Protein AF-A0A6B8VW25-F1 (afdb_monomer_lite)

pLDDT: mean 78.89, std 13.52, range [29.97, 95.12]

Radius of gyration: 30.47 Å; chains: 1; bounding box: 88×47×91 Å

Foldseek 3Di:
DPLLLVLLCLLQPVDDPVQSLLLVVLLLLLLLQQLVDQLSQSSLLSSVLCVVQDSVNCVVCVVPCCSSPQLWDAQVLQVQQQKHQDPPQDFSWGADPLRDTGTTGGPVRIGRHDNVSHPVDDSRDHDQFDAADPQFDQVVVCVQQDDNSLSRLQSLCLLVLEEEEEDDDDPPVDQKDKDQLDPPDFRASARNRDPNNGRIYTYGYPPQDSLRPSLSSQLRLLLLLLLLLVCLVVLHQSVRSPSPGDDSLLSNSLSQSLCSSSVVDDPPDPDDSPRDSPDSSSSSSVSSSVSNCSSSVHDDLSGHDHGFRSDPPPPPLPQVVQLLVVLLVVLQPDPDPLQSLLLVLQLLLLLLLQLQDQSSQSSQQSVVVCNRRDSVQSVDPVCSVVSNVWAKDWQVVCVQLQKHFRSNFDWRWYQDPVRDITTMGTPSRIDGRDPVSNVVVVPDDDDRSAHAADFADPLFDQPVVCPVQADPLQSRLQSLLVVVLEHEDEPPDPDDPDPNDPRHHYDHQYDDPQFRSSLSVQLVLLLVQQVVVPVDDHDDSLLSLSLSSSLCSNNVPDGDRDVSPVVNSVDDPDDRDSSSSSSVSSSVSNCSSRNHDD

Secondary structure (DSSP, 8-state):
--HHHHHHHIIIIIS-GGGHHHHHHHHHHHHHH-TTS-HHHHHHHHHHHHHHHHHHHHHHTTT-GGGT----B-HHHHHHTTEE--TT---EEEE-TTS-EEEEB-GGG-EE--GGGTTSS-TTPPPPPPPPPTTS---GGGTTTS-HHHHHHHHGGGGGTEEEEE--S---SSSEEEEE--SSSPP---TT--TTT-SEEEEE-TTS-HHHHHHHHHHHHHHHHHHHHHHHHHT--GGG-------HHHHHHHHHHHHHHHT----S-SS-----TT--HHHHHHHHHHHHHHHTT---TTSPPTT-------------SSHHHHHHHHHHH---HHHHHHHHHHHHHHHHH-TTS-HHHHHHHHHHHHHHHHHHHHT-GGGGGGGGG--EEEHHHHHHTTEEE-TT---EEEE-TTS-EEEEEEGGGEEES-HHHHHHHHHSPPPPSSPP--PPPTTS---GGGTTTS-HHHHHHHHHGGGGTEEEE-TT--S--TT--TTSEEEE----TTS-HHHHHHHHHHHHHHHHTTSSSPPPHHHHHHHHHHHHHHHT---PPPHHHHHHHT--TT----HHHHHHHHHHHHHHHHT---

Sequence (598 aa):
MDPYDAINVQLTHFVPSGHRGLVRRWMLAFLVSNPRLPIFVAAQAGCQLLSRWGTDVLQENRDESWTTTPLPATRTEWESDGYRVPDHAQPLVLTHLDGSQVELFLLFDVELVNEERVGTVDHTAVREPAEPHELAPTLSEFSLHLGERERAALSYLWRLGATLNWATGGDSGTPGWIEEAHHGRPCRPCPEVRGEDACYRIVIHPDVERTGVMPLVLELVAQLLGNWVQGRREGTPRRSIPLEQISDAEVAVVSHLVALRLGFGSRHLVGDLDVPDGIDWGRVVETAQVMEDLLQGLPNPLLPLAGTTEGTPTEPRLLLQDPFREVGRELNSRENRREREIAERWILDFVAGNGRFPLPTALALGWQLYHRWGTGVVGDPSRQDWVGTIELRSAAEWKVRGWVPRPDAVELVVPSGHGREVHYLLRDDVLIADRLAALESKAEAEPHNSALFRPGPDDAPALREFAELVPWRELQMLRNLWRNRILPCLPTSQAAPDGAGPTHLRLEVPHREDQSVTLSVIGLLATKFLTHEMDASPVCGLEGALVADIVARRLGVDYTPSPLVEEALSRGASIQFRWDVVYQAAATVENILSGFPD

Structure (mmCIF, N/CA/C/O backbone):
data_AF-A0A6B8VW25-F1
#
_entry.id   AF-A0A6B8VW25-F1
#
loop_
_atom_site.group_PDB
_atom_site.id
_atom_site.type_symbol
_atom_site.label_atom_id
_atom_site.label_alt_id
_atom_site.label_comp_id
_atom_site.label_asym_id
_atom_site.label_entity_id
_atom_site.label_seq_id
_atom_site.pdbx_PDB_ins_code
_atom_site.Cartn_x
_atom_site.Cartn_y
_atom_site.Cartn_z
_atom_site.occupancy
_atom_site.B_iso_or_equiv
_atom_site.auth_seq_id
_atom_site.auth_comp_id
_atom_site.auth_asym_id
_atom_site.auth_atom_id
_atom_site.pdbx_PDB_model_num
ATOM 1 N N . MET A 1 1 ? -10.014 16.732 -0.262 1.00 49.78 1 MET A N 1
ATOM 2 C CA . MET A 1 1 ? -10.951 16.323 0.800 1.00 49.78 1 MET A CA 1
ATOM 3 C C . MET A 1 1 ? -10.675 14.861 1.043 1.00 49.78 1 MET A C 1
ATOM 5 O O . MET A 1 1 ? -10.676 14.119 0.062 1.00 49.78 1 MET A O 1
ATOM 9 N N . ASP A 1 2 ? -10.312 14.494 2.269 1.00 67.06 2 ASP A N 1
ATOM 10 C CA . ASP A 1 2 ? -10.057 13.097 2.606 1.00 67.06 2 ASP A CA 1
ATOM 11 C C . ASP A 1 2 ? -11.359 12.307 2.340 1.00 67.06 2 ASP A C 1
ATOM 13 O O . ASP A 1 2 ? -12.440 12.804 2.674 1.00 67.06 2 ASP A O 1
ATOM 17 N N . PRO A 1 3 ? -11.329 11.140 1.668 1.00 72.50 3 PRO A N 1
ATOM 18 C CA . PRO A 1 3 ? -12.540 10.351 1.453 1.00 72.50 3 PRO A CA 1
ATOM 19 C C . PRO A 1 3 ? -13.308 10.031 2.748 1.00 72.50 3 PRO A C 1
ATOM 21 O O . PRO A 1 3 ? -14.531 9.891 2.699 1.00 72.50 3 PRO A O 1
ATOM 24 N N . TYR A 1 4 ? -12.630 9.963 3.898 1.00 81.81 4 TYR A N 1
ATOM 25 C CA . TYR A 1 4 ? -13.274 9.791 5.200 1.00 81.81 4 TYR A CA 1
ATOM 26 C C . TYR A 1 4 ? -14.035 11.049 5.660 1.00 81.81 4 TYR A C 1
ATOM 28 O O . TYR A 1 4 ? -15.077 10.931 6.309 1.00 81.81 4 TYR A O 1
ATOM 36 N N . ASP A 1 5 ? -13.600 12.254 5.273 1.00 81.94 5 ASP A N 1
ATOM 37 C CA . ASP A 1 5 ? -14.296 13.507 5.613 1.00 81.94 5 ASP A CA 1
ATOM 38 C C . ASP A 1 5 ? -15.690 13.563 4.984 1.00 81.94 5 ASP A C 1
ATOM 40 O O . ASP A 1 5 ? -16.620 14.114 5.573 1.00 81.94 5 ASP A O 1
ATOM 44 N N . ALA A 1 6 ? -15.868 12.962 3.802 1.00 81.94 6 ALA A N 1
ATOM 45 C CA . ALA A 1 6 ? -17.168 12.904 3.139 1.00 81.94 6 ALA A CA 1
ATOM 46 C C . ALA A 1 6 ? -18.212 12.159 3.990 1.00 81.94 6 ALA A C 1
ATOM 48 O O . ALA A 1 6 ? -19.380 12.551 4.012 1.00 81.94 6 ALA A O 1
ATOM 49 N N . ILE A 1 7 ? -17.791 11.135 4.742 1.00 84.19 7 ILE A N 1
ATOM 50 C CA . ILE A 1 7 ? -18.653 10.399 5.677 1.00 84.19 7 ILE A CA 1
ATOM 51 C C . ILE A 1 7 ? -19.056 11.309 6.840 1.00 84.19 7 ILE A C 1
ATOM 53 O O . ILE A 1 7 ? -20.235 11.383 7.189 1.00 84.19 7 ILE A O 1
ATOM 57 N N . ASN A 1 8 ? -18.101 12.060 7.397 1.00 85.06 8 ASN A N 1
ATOM 58 C CA . ASN A 1 8 ? -18.394 13.023 8.456 1.00 85.06 8 ASN A CA 1
ATOM 59 C C . ASN A 1 8 ? -19.371 14.111 7.983 1.00 85.06 8 ASN A C 1
ATOM 61 O O . ASN A 1 8 ? -20.338 14.435 8.672 1.00 85.06 8 ASN A O 1
ATOM 65 N N . VAL A 1 9 ? -19.169 14.647 6.776 1.00 82.44 9 VAL A N 1
ATOM 66 C CA . VAL A 1 9 ? -20.078 15.634 6.182 1.00 82.44 9 VAL A CA 1
ATOM 67 C C . VAL A 1 9 ? -21.477 15.042 5.996 1.00 82.44 9 VAL A C 1
ATOM 69 O O . VAL A 1 9 ? -22.453 15.692 6.370 1.00 82.44 9 VAL A O 1
ATOM 72 N N . GLN A 1 10 ? -21.594 13.804 5.510 1.00 81.50 10 GLN A N 1
ATOM 73 C CA . GLN A 1 10 ? -22.883 13.125 5.361 1.00 81.50 10 GLN A CA 1
ATOM 74 C C . GLN A 1 10 ? -23.632 13.006 6.689 1.00 81.50 10 GLN A C 1
ATOM 76 O O . GLN A 1 10 ? -24.774 13.456 6.796 1.00 81.50 10 GLN A O 1
ATOM 81 N N . LEU A 1 11 ? -22.980 12.460 7.714 1.00 81.56 11 LEU A N 1
ATOM 82 C CA . LEU A 1 11 ? -23.611 12.176 9.004 1.00 81.56 11 LEU A CA 1
ATOM 83 C C . LEU A 1 11 ? -23.880 13.433 9.841 1.00 81.56 11 LEU A C 1
ATOM 85 O O . LEU A 1 11 ? -24.813 13.451 10.646 1.00 81.56 11 LEU A O 1
ATOM 89 N N . THR A 1 12 ? -23.086 14.488 9.653 1.00 79.38 12 THR A N 1
ATOM 90 C CA . THR A 1 12 ? -23.164 15.700 10.476 1.00 79.38 12 THR A CA 1
ATOM 91 C C . THR A 1 12 ? -23.912 16.840 9.787 1.00 79.38 12 THR A C 1
ATOM 93 O O . THR A 1 12 ? -24.625 17.578 10.460 1.00 79.38 12 THR A O 1
ATOM 96 N N . HIS A 1 13 ? -23.814 17.001 8.465 1.00 73.81 13 HIS A N 1
ATOM 97 C CA . HIS A 1 13 ? -24.382 18.161 7.763 1.00 73.81 13 HIS A CA 1
ATOM 98 C C . HIS A 1 13 ? -25.642 17.832 6.964 1.00 73.81 13 HIS A C 1
ATOM 100 O O . HIS A 1 13 ? -26.581 18.627 6.980 1.00 73.81 13 HIS A O 1
ATOM 106 N N . PHE A 1 14 ? -25.689 16.676 6.298 1.00 75.06 14 PHE A N 1
ATOM 107 C CA . PHE A 1 14 ? -26.827 16.312 5.447 1.00 75.06 14 PHE A CA 1
ATOM 108 C C . PHE A 1 14 ? -27.978 15.643 6.212 1.00 75.06 14 PHE A C 1
ATOM 110 O O . PHE A 1 14 ? -29.118 15.678 5.753 1.00 75.06 14 PHE A O 1
ATOM 117 N N . VAL A 1 15 ? -27.719 15.106 7.409 1.00 78.12 15 VAL A N 1
ATOM 118 C CA . VAL A 1 15 ? -28.761 14.559 8.290 1.00 78.12 15 VAL A CA 1
ATOM 119 C C . VAL A 1 15 ? -29.366 15.666 9.172 1.00 78.12 15 VAL A C 1
ATOM 121 O O . VAL A 1 15 ? -28.621 16.346 9.897 1.00 78.12 15 VAL A O 1
ATOM 124 N N . PRO A 1 16 ? -30.708 15.834 9.185 1.00 79.50 16 PRO A N 1
ATOM 125 C CA . PRO A 1 16 ? -31.377 16.787 10.068 1.00 79.50 16 PRO A CA 1
ATOM 126 C C . PRO A 1 16 ? -31.030 16.529 11.537 1.00 79.50 16 PRO A C 1
ATOM 128 O O . PRO A 1 16 ? -31.022 15.379 11.975 1.00 79.50 16 PRO A O 1
ATOM 131 N N . SER A 1 17 ? -30.795 17.586 12.318 1.00 79.38 17 SER A N 1
ATOM 132 C CA . SER A 1 17 ? -30.314 17.485 13.709 1.00 79.38 17 SER A CA 1
ATOM 133 C C . SER A 1 17 ? -31.135 16.529 14.583 1.00 79.38 17 SER A C 1
ATOM 135 O O . SER A 1 17 ? -30.551 15.720 15.295 1.00 79.38 17 SER A O 1
ATOM 137 N N . GLY A 1 18 ? -32.468 16.543 14.460 1.00 80.31 18 GLY A N 1
ATOM 138 C CA . GLY A 1 18 ? -33.367 15.652 15.207 1.00 80.31 18 GLY A CA 1
ATOM 139 C C . GLY A 1 18 ? -33.237 14.155 14.884 1.00 80.31 18 GLY A C 1
ATOM 140 O O . GLY A 1 18 ? -33.685 13.333 15.675 1.00 80.31 18 GLY A O 1
ATOM 141 N N . HIS A 1 19 ? -32.601 13.789 13.766 1.00 83.38 19 HIS A N 1
ATOM 142 C CA . HIS A 1 19 ? -32.439 12.399 13.317 1.00 83.38 19 HIS A CA 1
ATOM 143 C C . HIS A 1 19 ? -30.988 11.898 13.397 1.00 83.38 19 HIS A C 1
ATOM 145 O O . HIS A 1 19 ? -30.740 10.714 13.172 1.00 83.38 19 HIS A O 1
ATOM 151 N N . ARG A 1 20 ? -30.013 12.750 13.750 1.00 84.50 20 ARG A N 1
ATOM 152 C CA . ARG A 1 20 ? -28.586 12.369 13.779 1.00 84.50 20 ARG A CA 1
ATOM 153 C C . ARG A 1 20 ? -28.303 11.211 14.728 1.00 84.50 20 ARG A C 1
ATOM 155 O O . ARG A 1 20 ? -27.598 10.285 14.347 1.00 84.50 20 ARG A O 1
ATOM 162 N N . GLY A 1 21 ? -28.883 11.223 15.929 1.00 82.81 21 GLY A N 1
ATOM 163 C CA . GLY A 1 21 ? -28.713 10.132 16.897 1.00 82.81 21 GLY A CA 1
ATOM 164 C C . GLY A 1 21 ? -29.268 8.790 16.404 1.00 82.81 21 GLY A C 1
ATOM 165 O O . GLY A 1 21 ? -28.681 7.743 16.666 1.00 82.81 21 GLY A O 1
ATOM 166 N N . LEU A 1 22 ? -30.371 8.804 15.646 1.00 85.69 22 LEU A N 1
ATOM 167 C CA . LEU A 1 22 ? -30.911 7.602 15.002 1.00 85.69 22 LEU A CA 1
ATOM 168 C C . LEU A 1 22 ? -29.954 7.094 13.917 1.00 85.69 22 LEU A C 1
ATOM 170 O O . LEU A 1 22 ? -29.540 5.940 13.958 1.00 85.69 22 LEU A O 1
ATOM 174 N N . VAL A 1 23 ? -29.562 7.967 12.986 1.00 87.69 23 VAL A N 1
ATOM 175 C CA . VAL A 1 23 ? -28.711 7.600 11.845 1.00 87.69 23 VAL A CA 1
ATOM 176 C C . VAL A 1 23 ? -27.333 7.117 12.292 1.00 87.69 23 VAL A C 1
ATOM 178 O O . VAL A 1 23 ? -26.814 6.161 11.733 1.00 87.69 23 VAL A O 1
ATOM 181 N N . ARG A 1 24 ? -26.737 7.741 13.310 1.00 86.69 24 ARG A N 1
ATOM 182 C CA . ARG A 1 24 ? -25.433 7.340 13.856 1.00 86.69 24 ARG A CA 1
ATOM 183 C C . ARG A 1 24 ? -25.474 5.951 14.490 1.00 86.69 24 ARG A C 1
ATOM 185 O O . ARG A 1 24 ? -24.592 5.141 14.225 1.00 86.69 24 ARG A O 1
ATOM 192 N N . ARG A 1 25 ? -26.520 5.648 15.269 1.00 85.06 25 ARG A N 1
ATOM 193 C CA . ARG A 1 25 ? -26.736 4.300 15.824 1.00 85.06 25 ARG A CA 1
ATOM 194 C C . ARG A 1 25 ? -26.971 3.271 14.725 1.00 85.06 25 ARG A C 1
ATOM 196 O O . ARG A 1 25 ? -26.358 2.209 14.752 1.00 85.06 25 ARG A O 1
ATOM 203 N N . TRP A 1 26 ? -27.794 3.613 13.734 1.00 88.69 26 TRP A N 1
ATOM 204 C CA . TRP A 1 26 ? -28.005 2.763 12.566 1.00 88.69 26 TRP A CA 1
ATOM 205 C C . TRP A 1 26 ? -26.701 2.518 11.798 1.00 88.69 26 TRP A C 1
ATOM 207 O O . TRP A 1 26 ? -26.413 1.375 11.471 1.00 88.69 26 TRP A O 1
ATOM 217 N N . MET A 1 27 ? -25.873 3.544 11.577 1.00 90.00 27 MET A N 1
ATOM 218 C CA . MET A 1 27 ? -24.582 3.407 10.898 1.00 90.00 27 MET A CA 1
ATOM 219 C C . MET A 1 27 ? -23.654 2.454 11.658 1.00 90.00 27 MET A C 1
ATOM 221 O O . MET A 1 27 ? -23.063 1.575 11.045 1.00 90.00 27 MET A O 1
ATOM 225 N N . LEU A 1 28 ? -23.557 2.562 12.987 1.00 88.44 28 LEU A N 1
ATOM 226 C CA . LEU A 1 28 ? -22.774 1.609 13.784 1.00 88.44 28 LEU A CA 1
ATOM 227 C C . LEU A 1 28 ? -23.302 0.180 13.644 1.00 88.44 28 LEU A C 1
ATOM 229 O O . LEU A 1 28 ? -22.524 -0.731 13.369 1.00 88.44 28 LEU A O 1
ATOM 233 N N . ALA A 1 29 ? -24.616 -0.014 13.771 1.00 88.12 29 ALA A N 1
ATOM 234 C CA . ALA A 1 29 ? -25.237 -1.325 13.609 1.00 88.12 29 ALA A CA 1
ATOM 235 C C . ALA A 1 29 ? -25.027 -1.890 12.192 1.00 88.12 29 ALA A C 1
ATOM 237 O O . ALA A 1 29 ? -24.734 -3.075 12.034 1.00 88.12 29 ALA A O 1
ATOM 238 N N . PHE A 1 30 ? -25.116 -1.040 11.168 1.00 90.81 30 PHE A N 1
ATOM 239 C CA . PHE A 1 30 ? -24.844 -1.381 9.777 1.00 90.81 30 PHE A CA 1
ATOM 240 C C . PHE A 1 30 ? -23.387 -1.814 9.591 1.00 90.81 30 PHE A C 1
ATOM 242 O O . PHE A 1 30 ? -23.132 -2.880 9.038 1.00 90.81 30 PHE A O 1
ATOM 249 N N . LEU A 1 31 ? -22.421 -1.041 10.094 1.00 92.19 31 LEU A N 1
ATOM 250 C CA . LEU A 1 31 ? -21.005 -1.399 10.007 1.00 92.19 31 LEU A CA 1
ATOM 251 C C . LEU A 1 31 ? -20.726 -2.727 10.715 1.00 92.19 31 LEU A C 1
ATOM 253 O O . LEU A 1 31 ? -20.046 -3.575 10.152 1.00 92.19 31 LEU A O 1
ATOM 257 N N . VAL A 1 32 ? -21.279 -2.956 11.906 1.00 89.25 32 VAL A N 1
ATOM 258 C CA . VAL A 1 32 ? -21.124 -4.236 12.619 1.00 89.25 32 VAL A CA 1
ATOM 259 C C . VAL A 1 32 ? -21.706 -5.404 11.823 1.00 89.25 32 VAL A C 1
ATOM 261 O O . VAL A 1 32 ? -21.093 -6.465 11.754 1.00 89.25 32 VAL A O 1
ATOM 264 N N . SER A 1 33 ? -22.860 -5.202 11.191 1.00 88.31 33 SER A N 1
ATOM 265 C CA . SER A 1 33 ? -23.593 -6.260 10.488 1.00 88.31 33 SER A CA 1
ATOM 266 C C . SER A 1 33 ? -23.023 -6.605 9.107 1.00 88.31 33 SER A C 1
ATOM 268 O O . SER A 1 33 ? -23.443 -7.588 8.504 1.00 88.31 33 SER A O 1
ATOM 270 N N . ASN A 1 34 ? -22.056 -5.829 8.601 1.00 89.06 34 ASN A N 1
ATOM 271 C CA . ASN A 1 34 ? -21.430 -6.048 7.293 1.00 89.06 34 ASN A CA 1
ATOM 272 C C . ASN A 1 34 ? -19.897 -6.234 7.409 1.00 89.06 34 ASN A C 1
ATOM 274 O O . ASN A 1 34 ? -19.138 -5.462 6.811 1.00 89.06 34 ASN A O 1
ATOM 278 N N . PRO A 1 35 ? -19.404 -7.246 8.158 1.00 86.88 35 PRO A N 1
ATOM 279 C CA . PRO A 1 35 ? -17.970 -7.486 8.377 1.00 86.88 35 PRO A CA 1
ATOM 280 C C . PRO A 1 35 ? -17.224 -7.987 7.132 1.00 86.88 35 PRO A C 1
ATOM 282 O O . PRO A 1 35 ? -16.007 -7.860 7.045 1.00 86.88 35 PRO A O 1
ATOM 285 N N . ARG A 1 36 ? -17.945 -8.519 6.137 1.00 84.56 36 ARG A N 1
ATOM 286 C CA . ARG A 1 36 ? -17.377 -8.962 4.852 1.00 84.56 36 ARG A CA 1
ATOM 287 C C . ARG A 1 36 ? -16.713 -7.822 4.072 1.00 84.56 36 ARG A C 1
ATOM 289 O O . ARG A 1 36 ? -15.755 -8.054 3.331 1.00 84.56 36 ARG A O 1
ATOM 296 N N . LEU A 1 37 ? -17.248 -6.609 4.205 1.00 87.56 37 LEU A N 1
ATOM 297 C CA . LEU A 1 37 ? -16.720 -5.411 3.566 1.00 87.56 37 LEU A CA 1
ATOM 298 C C . LEU A 1 37 ? -15.746 -4.704 4.516 1.00 87.56 37 LEU A C 1
ATOM 300 O O . LEU A 1 37 ? -16.057 -4.599 5.705 1.00 87.56 37 LEU A O 1
ATOM 304 N N . PRO A 1 38 ? -14.626 -4.149 4.013 1.00 87.69 38 PRO A N 1
ATOM 305 C CA . PRO A 1 38 ? -13.809 -3.220 4.789 1.00 87.69 38 PRO A CA 1
ATOM 306 C C . PRO A 1 38 ? -14.672 -2.088 5.362 1.00 87.69 38 PRO A C 1
ATOM 308 O O . PRO A 1 38 ? -15.563 -1.591 4.667 1.00 87.69 38 PRO A O 1
ATOM 311 N N . ILE A 1 39 ? -14.407 -1.667 6.600 1.00 91.44 39 ILE A N 1
ATOM 312 C CA . ILE A 1 39 ? -15.140 -0.602 7.310 1.00 91.44 39 ILE A CA 1
ATOM 313 C C . ILE A 1 39 ? -15.391 0.632 6.436 1.00 91.44 39 ILE A C 1
ATOM 315 O O . ILE A 1 39 ? -16.514 1.130 6.390 1.00 91.44 39 ILE A O 1
ATOM 319 N N . PHE A 1 40 ? -14.387 1.103 5.697 1.00 90.25 40 PHE A N 1
ATOM 320 C CA . PHE A 1 40 ? -14.536 2.259 4.812 1.00 90.25 40 PHE A CA 1
ATOM 321 C C . PHE A 1 40 ? -15.558 2.019 3.687 1.00 90.25 40 PHE A C 1
ATOM 323 O O . PHE A 1 40 ? -16.414 2.863 3.421 1.00 90.25 40 PHE A O 1
ATOM 330 N N . VAL A 1 41 ? -15.501 0.845 3.054 1.00 89.19 41 VAL A N 1
ATOM 331 C CA . VAL A 1 41 ? -16.408 0.437 1.969 1.00 89.19 41 VAL A CA 1
ATOM 332 C C . VAL A 1 41 ? -17.831 0.256 2.507 1.00 89.19 41 VAL A C 1
ATOM 334 O O . VAL A 1 41 ? -18.790 0.732 1.900 1.00 89.19 41 VAL A O 1
ATOM 337 N N . ALA A 1 42 ? -17.974 -0.355 3.686 1.00 92.00 42 ALA A N 1
ATOM 338 C CA . ALA A 1 42 ? -19.254 -0.475 4.375 1.00 92.00 42 ALA A CA 1
ATOM 339 C C . ALA A 1 42 ? -19.834 0.907 4.734 1.00 92.00 42 ALA A C 1
ATOM 341 O O . ALA A 1 42 ? -21.014 1.155 4.503 1.00 92.00 42 ALA A O 1
ATOM 342 N N . ALA A 1 43 ? -19.019 1.848 5.217 1.00 93.12 43 ALA A N 1
ATOM 343 C CA . ALA A 1 43 ? -19.478 3.198 5.540 1.00 93.12 43 ALA A CA 1
ATOM 344 C C . ALA A 1 43 ? -19.966 3.958 4.296 1.00 93.12 43 ALA A C 1
ATOM 346 O O . ALA A 1 43 ? -20.996 4.633 4.347 1.00 93.12 43 ALA A O 1
ATOM 347 N N . GLN A 1 44 ? -19.277 3.815 3.156 1.00 91.94 44 GLN A N 1
ATOM 348 C CA . GLN A 1 44 ? -19.742 4.371 1.881 1.00 91.94 44 GLN A CA 1
ATOM 349 C C . GLN A 1 44 ? -21.093 3.787 1.459 1.00 91.94 44 GLN A C 1
ATOM 351 O O . GLN A 1 44 ? -21.993 4.546 1.088 1.00 91.94 44 GLN A O 1
ATOM 356 N N . ALA A 1 45 ? -21.245 2.462 1.542 1.00 91.50 45 ALA A N 1
ATOM 357 C CA . ALA A 1 45 ? -22.504 1.787 1.244 1.00 91.50 45 ALA A CA 1
ATOM 358 C C . ALA A 1 45 ? -23.629 2.296 2.157 1.00 91.50 45 ALA A C 1
ATOM 360 O O . ALA A 1 45 ? -24.680 2.695 1.663 1.00 91.50 45 ALA A O 1
ATOM 361 N N . GLY A 1 46 ? -23.379 2.388 3.466 1.00 91.50 46 GLY A N 1
ATOM 362 C CA . GLY A 1 46 ? -24.326 2.936 4.436 1.00 91.50 46 GLY A CA 1
ATOM 363 C C . GLY A 1 46 ? -24.744 4.375 4.109 1.00 91.50 46 GLY A C 1
ATOM 364 O O . GLY A 1 46 ? -25.929 4.698 4.128 1.00 91.50 46 GLY A O 1
ATOM 365 N N . CYS A 1 47 ? -23.801 5.244 3.733 1.00 90.38 47 CYS A N 1
ATOM 366 C CA . CYS A 1 47 ? -24.104 6.623 3.336 1.00 90.38 47 CYS A CA 1
ATOM 367 C C . CYS A 1 47 ? -24.987 6.696 2.079 1.00 90.38 47 CYS A C 1
ATOM 369 O O . CYS A 1 47 ? -25.915 7.504 2.033 1.00 90.38 47 CYS A O 1
ATOM 371 N N . GLN A 1 48 ? -24.728 5.854 1.073 1.00 89.62 48 GLN A N 1
ATOM 372 C CA . GLN A 1 48 ? -25.546 5.794 -0.144 1.00 89.62 48 GLN A CA 1
ATOM 373 C C . GLN A 1 48 ? -26.940 5.225 0.130 1.00 89.62 48 GLN A C 1
ATOM 375 O O . GLN A 1 48 ? -27.924 5.755 -0.383 1.00 89.62 48 GLN A O 1
ATOM 380 N N . LEU A 1 49 ? -27.046 4.201 0.979 1.00 88.88 49 LEU A N 1
ATOM 381 C CA . LEU A 1 49 ? -28.327 3.633 1.401 1.00 88.88 49 LEU A CA 1
ATOM 382 C C . LEU A 1 49 ? -29.161 4.634 2.189 1.00 88.88 49 LEU A C 1
ATOM 384 O O . LEU A 1 49 ? -30.347 4.782 1.917 1.00 88.88 49 LEU A O 1
ATOM 388 N N . LEU A 1 50 ? -28.537 5.391 3.090 1.00 86.44 50 LEU A N 1
ATOM 389 C CA . LEU A 1 50 ? -29.196 6.485 3.794 1.00 86.44 50 LEU A CA 1
ATOM 390 C C . LEU A 1 50 ? -29.754 7.528 2.814 1.00 86.44 50 LEU A C 1
ATOM 392 O O . LEU A 1 50 ? -30.878 7.992 2.986 1.00 86.44 50 LEU A O 1
ATOM 396 N N . SER A 1 51 ? -28.994 7.881 1.773 1.00 85.00 51 SER A N 1
ATOM 397 C CA . SER A 1 51 ? -29.469 8.780 0.714 1.00 85.00 51 SER A CA 1
ATOM 398 C C . SER A 1 51 ? -30.581 8.173 -0.144 1.00 85.00 51 SER A C 1
ATOM 400 O O . SER A 1 51 ? -31.448 8.913 -0.603 1.00 85.00 51 SER A O 1
ATOM 402 N N . ARG A 1 52 ? -30.562 6.854 -0.366 1.00 85.38 52 ARG A N 1
ATOM 403 C CA . ARG A 1 52 ? -31.556 6.128 -1.169 1.00 85.38 52 ARG A CA 1
ATOM 404 C C . ARG A 1 52 ? -32.878 5.933 -0.426 1.00 85.38 52 ARG A C 1
ATOM 406 O O . ARG A 1 52 ? -33.931 6.075 -1.037 1.00 85.38 52 ARG A O 1
ATOM 413 N N . TRP A 1 53 ? -32.827 5.578 0.855 1.00 85.44 53 TRP A N 1
ATOM 414 C CA . TRP A 1 53 ? -34.003 5.244 1.663 1.00 85.44 53 TRP A CA 1
ATOM 415 C C . TRP A 1 53 ? -34.575 6.438 2.420 1.00 85.44 53 TRP A C 1
ATOM 417 O O . TRP A 1 53 ? -35.780 6.490 2.619 1.00 85.44 53 TRP A O 1
ATOM 427 N N . GLY A 1 54 ? -33.739 7.399 2.819 1.00 84.81 54 GLY A N 1
ATOM 428 C CA . GLY A 1 54 ? -34.164 8.505 3.672 1.00 84.81 54 GLY A CA 1
ATOM 429 C C . GLY A 1 54 ? -34.232 8.137 5.159 1.00 84.81 54 GLY A C 1
ATOM 430 O O . GLY A 1 54 ? -34.165 6.975 5.566 1.00 84.81 54 GLY A O 1
ATOM 431 N N . THR A 1 55 ? -34.310 9.164 6.009 1.00 85.62 55 THR A N 1
ATOM 432 C CA . THR A 1 55 ? -34.337 9.005 7.476 1.00 85.62 55 THR A CA 1
ATOM 433 C C . THR A 1 55 ? -35.686 8.521 8.007 1.00 85.62 55 THR A C 1
ATOM 435 O O . THR A 1 55 ? -35.741 7.934 9.082 1.00 85.62 55 THR A O 1
ATOM 438 N N . ASP A 1 56 ? -36.757 8.779 7.266 1.00 85.75 56 ASP A N 1
ATOM 439 C CA . ASP A 1 56 ? -38.129 8.334 7.512 1.00 85.75 56 ASP A CA 1
ATOM 440 C C . ASP A 1 56 ? -38.247 6.809 7.440 1.00 85.75 56 ASP A C 1
ATOM 442 O O . ASP A 1 56 ? -38.701 6.188 8.401 1.00 85.75 56 ASP A O 1
ATOM 446 N N . VAL A 1 57 ? -37.720 6.191 6.378 1.00 85.25 57 VAL A N 1
ATOM 447 C CA . VAL A 1 57 ? -37.710 4.726 6.238 1.00 85.25 57 VAL A CA 1
ATOM 448 C C . VAL A 1 57 ? -36.930 4.068 7.377 1.00 85.25 57 VAL A C 1
ATOM 450 O O . VAL A 1 57 ? -37.402 3.085 7.949 1.00 85.25 57 VAL A O 1
ATOM 453 N N . LEU A 1 58 ? -35.774 4.626 7.758 1.00 84.00 58 LEU A N 1
ATOM 454 C CA . LEU A 1 58 ? -34.991 4.123 8.895 1.00 84.00 58 LEU A CA 1
ATOM 455 C C . LEU A 1 58 ? -35.733 4.251 10.229 1.00 84.00 58 LEU A C 1
ATOM 457 O O . LEU A 1 58 ? -35.572 3.406 11.104 1.00 84.00 58 LEU A O 1
ATOM 461 N N . GLN A 1 59 ? -36.531 5.303 10.408 1.00 86.44 59 GLN A N 1
ATOM 462 C CA . GLN A 1 59 ? -37.302 5.504 11.630 1.00 86.44 59 GLN A CA 1
ATOM 463 C C . GLN A 1 59 ? -38.471 4.520 11.735 1.00 86.44 59 GLN A C 1
ATOM 465 O O . GLN A 1 59 ? -38.702 3.968 12.811 1.00 86.44 59 GLN A O 1
ATOM 470 N N . GLU A 1 60 ? -39.192 4.302 10.635 1.00 88.12 60 GLU A N 1
ATOM 471 C CA . GLU A 1 60 ? -40.335 3.386 10.576 1.00 88.12 60 GLU A CA 1
ATOM 472 C C . GLU A 1 60 ? -39.913 1.916 10.689 1.00 88.12 60 GLU A C 1
ATOM 474 O O . GLU A 1 60 ? -40.634 1.118 11.283 1.00 88.12 60 GLU A O 1
ATOM 479 N N . ASN A 1 61 ? -38.725 1.572 10.181 1.00 83.94 61 ASN A N 1
ATOM 480 C CA . ASN A 1 61 ? -38.224 0.196 10.092 1.00 83.94 61 ASN A CA 1
ATOM 481 C C . ASN A 1 61 ? -37.011 -0.057 11.001 1.00 83.94 61 ASN A C 1
ATOM 483 O O . ASN A 1 61 ? -36.200 -0.940 10.735 1.00 83.94 61 ASN A O 1
ATOM 487 N N . ARG A 1 62 ? -36.861 0.716 12.081 1.00 77.50 62 ARG A N 1
ATOM 488 C CA . ARG A 1 62 ? -35.685 0.663 12.971 1.00 77.50 62 ARG A CA 1
ATOM 489 C C . ARG A 1 62 ? -35.405 -0.720 13.578 1.00 77.50 62 ARG A C 1
ATOM 491 O O . ARG A 1 62 ? -34.267 -1.008 13.930 1.00 77.50 62 ARG A O 1
ATOM 498 N N . ASP A 1 63 ? -36.453 -1.524 13.745 1.00 77.69 63 ASP A N 1
ATOM 499 C CA . ASP A 1 63 ? -36.409 -2.837 14.392 1.00 77.69 63 ASP A CA 1
ATOM 500 C C . ASP A 1 63 ? -36.238 -3.972 13.356 1.00 77.69 63 ASP A C 1
ATOM 502 O O . ASP A 1 63 ? -36.096 -5.139 13.716 1.00 77.69 63 ASP A O 1
ATOM 506 N N . GLU A 1 64 ? -36.225 -3.634 12.064 1.00 84.19 64 GLU A N 1
ATOM 507 C CA . GLU A 1 64 ? -36.134 -4.588 10.966 1.00 84.19 64 GLU A CA 1
ATOM 508 C C . GLU A 1 64 ? -34.676 -4.833 10.556 1.00 84.19 64 GLU A C 1
ATOM 510 O O . GLU A 1 64 ? -33.957 -3.920 10.134 1.00 84.19 64 GLU A O 1
ATOM 515 N N . SER A 1 65 ? -34.238 -6.095 10.608 1.00 83.38 65 SER A N 1
ATOM 516 C CA . SER A 1 65 ? -32.842 -6.475 10.344 1.00 83.38 65 SER A CA 1
ATOM 517 C C . SER A 1 65 ? -32.390 -6.187 8.913 1.00 83.38 65 SER A C 1
ATOM 519 O O . SER A 1 65 ? -31.201 -5.978 8.672 1.00 83.38 65 SER A O 1
ATOM 521 N N . TRP A 1 66 ? -33.314 -6.141 7.951 1.00 82.75 66 TRP A N 1
ATOM 522 C CA . TRP A 1 66 ? -32.989 -5.876 6.549 1.00 82.75 66 TRP A CA 1
ATOM 523 C C . TRP A 1 66 ? -32.378 -4.485 6.329 1.00 82.75 66 TRP A C 1
ATOM 525 O O . TRP A 1 66 ? -31.617 -4.289 5.381 1.00 82.75 66 TRP A O 1
ATOM 535 N N . THR A 1 67 ? -32.648 -3.535 7.231 1.00 83.44 67 THR A N 1
ATOM 536 C CA . THR A 1 67 ? -32.078 -2.182 7.171 1.00 83.44 67 THR A CA 1
ATOM 537 C C . THR A 1 67 ? -30.585 -2.157 7.503 1.00 83.44 67 THR A C 1
ATOM 539 O O . THR A 1 67 ? -29.867 -1.277 7.028 1.00 83.44 67 THR A O 1
ATOM 542 N N . THR A 1 68 ? -30.090 -3.109 8.299 1.00 86.38 68 THR A N 1
ATOM 543 C CA . THR A 1 68 ? -28.668 -3.240 8.659 1.00 86.38 68 THR A CA 1
ATOM 544 C C . THR A 1 68 ? -27.971 -4.376 7.914 1.00 86.38 68 THR A C 1
ATOM 546 O O . THR A 1 68 ? -26.748 -4.368 7.817 1.00 86.38 68 THR A O 1
ATOM 549 N N . THR A 1 69 ? -28.723 -5.312 7.324 1.00 87.44 69 THR A N 1
ATOM 550 C CA . THR A 1 69 ? -28.207 -6.464 6.560 1.00 87.44 69 THR A CA 1
ATOM 551 C C . THR A 1 69 ? -28.803 -6.560 5.147 1.00 87.44 69 THR A C 1
ATOM 553 O O . THR A 1 69 ? -29.440 -7.554 4.805 1.00 87.44 69 THR A O 1
ATOM 556 N N . PRO A 1 70 ? -28.596 -5.565 4.263 1.00 86.75 70 PRO A N 1
ATOM 557 C CA . PRO A 1 70 ? -29.168 -5.599 2.914 1.00 86.75 70 PRO A CA 1
ATOM 558 C C . PRO A 1 70 ? -28.386 -6.484 1.921 1.00 86.75 70 PRO A C 1
ATOM 560 O O . PRO A 1 70 ? -28.734 -6.535 0.741 1.00 86.75 70 PRO A O 1
ATOM 563 N N . LEU A 1 71 ? -27.336 -7.166 2.402 1.00 86.50 71 LEU A N 1
ATOM 564 C CA . LEU A 1 71 ? -26.472 -8.098 1.667 1.00 86.50 71 LEU A CA 1
ATOM 565 C C . LEU A 1 71 ? -25.895 -7.516 0.362 1.00 86.50 71 LEU A C 1
ATOM 567 O O . LEU A 1 71 ? -26.152 -8.048 -0.711 1.00 86.50 71 LEU A O 1
ATOM 571 N N . PRO A 1 72 ? -25.109 -6.427 0.410 1.00 87.81 72 PRO A N 1
ATOM 572 C CA . PRO A 1 72 ? -24.497 -5.872 -0.794 1.00 87.81 72 PRO A CA 1
ATOM 573 C C . PRO A 1 72 ? -23.478 -6.858 -1.397 1.00 87.81 72 PRO A C 1
ATOM 575 O O . PRO A 1 72 ? -22.528 -7.263 -0.725 1.00 87.81 72 PRO A O 1
ATOM 578 N N . ALA A 1 73 ? -23.654 -7.222 -2.668 1.00 90.44 73 ALA A N 1
ATOM 579 C CA . ALA A 1 73 ? -22.743 -8.111 -3.393 1.00 90.44 73 ALA A CA 1
ATOM 580 C C . ALA A 1 73 ? -22.603 -7.715 -4.869 1.00 90.44 73 ALA A C 1
ATOM 582 O O . ALA A 1 73 ? -23.448 -7.018 -5.430 1.00 90.44 73 ALA A O 1
ATOM 583 N N . THR A 1 74 ? -21.513 -8.133 -5.503 1.00 91.88 74 THR A N 1
ATOM 584 C CA . THR A 1 74 ? -21.263 -7.857 -6.922 1.00 91.88 74 THR A CA 1
ATOM 585 C C . THR A 1 74 ? -22.251 -8.607 -7.813 1.00 91.88 74 THR A C 1
ATOM 587 O O . THR A 1 74 ? -22.827 -9.627 -7.428 1.00 91.88 74 THR A O 1
ATOM 590 N N . ARG A 1 75 ? -22.410 -8.138 -9.056 1.00 93.38 75 ARG A N 1
ATOM 591 C CA . ARG A 1 75 ? -23.211 -8.833 -10.076 1.00 93.38 75 ARG A CA 1
ATOM 592 C C . ARG A 1 75 ? -22.796 -10.297 -10.233 1.00 93.38 75 ARG A C 1
ATOM 594 O O . ARG A 1 75 ? -23.648 -11.175 -10.224 1.00 93.38 75 ARG A O 1
ATOM 601 N N . THR A 1 76 ? -21.492 -10.546 -10.326 1.00 93.31 76 THR A N 1
ATOM 602 C CA . THR A 1 76 ? -20.934 -11.891 -10.501 1.00 93.31 76 THR A CA 1
ATOM 603 C C . THR A 1 76 ? -21.277 -12.814 -9.334 1.00 93.31 76 THR A C 1
ATOM 605 O O . THR A 1 76 ? -21.581 -13.986 -9.550 1.00 93.31 76 THR A O 1
ATOM 608 N N . GLU A 1 77 ? -21.244 -12.305 -8.101 1.00 92.62 77 GLU A N 1
ATOM 609 C CA . GLU A 1 77 ? -21.602 -13.081 -6.909 1.00 92.62 77 GLU A CA 1
ATOM 610 C C . GLU A 1 77 ? -23.086 -13.456 -6.923 1.00 92.62 77 GLU A C 1
ATOM 612 O O . GLU A 1 77 ? -23.411 -14.628 -6.758 1.00 92.62 77 GLU A O 1
ATOM 617 N N . TRP A 1 78 ? -23.973 -12.503 -7.222 1.00 93.62 78 TRP A N 1
ATOM 618 C CA . TRP A 1 78 ? -25.408 -12.775 -7.339 1.00 93.62 78 TRP A CA 1
ATOM 619 C C . TRP A 1 78 ? -25.741 -13.773 -8.450 1.00 93.62 78 TRP A C 1
ATOM 621 O O . TRP A 1 78 ? -26.522 -14.699 -8.241 1.00 93.62 78 TRP A O 1
ATOM 631 N N . GLU A 1 79 ? -25.119 -13.622 -9.619 1.00 92.56 79 GLU A N 1
ATOM 632 C CA . GLU A 1 79 ? -25.306 -14.532 -10.755 1.00 92.56 79 GLU A CA 1
ATOM 633 C C . GLU A 1 79 ? -24.781 -15.946 -10.477 1.00 92.56 79 GLU A C 1
ATOM 635 O O . GLU A 1 79 ? -25.350 -16.937 -10.954 1.00 92.56 79 GLU A O 1
ATOM 640 N N . SER A 1 80 ? -23.732 -16.053 -9.659 1.00 92.00 80 SER A N 1
ATOM 641 C CA . SER A 1 80 ? -23.228 -17.339 -9.175 1.00 92.00 80 SER A CA 1
ATOM 642 C C . SER A 1 80 ? -24.213 -17.996 -8.206 1.00 92.00 80 SER A C 1
ATOM 644 O O . SER A 1 80 ? -24.461 -19.194 -8.338 1.00 92.00 80 SER A O 1
ATOM 646 N N . ASP A 1 81 ? -24.853 -17.203 -7.340 1.00 90.62 81 ASP A N 1
ATOM 647 C CA . ASP A 1 81 ? -25.826 -17.657 -6.336 1.00 90.62 81 ASP A CA 1
ATOM 648 C C . ASP A 1 81 ? -27.253 -17.882 -6.871 1.00 90.62 81 ASP A C 1
ATOM 650 O O . ASP A 1 81 ? -28.200 -18.080 -6.116 1.00 90.62 81 ASP A O 1
ATOM 654 N N . GLY A 1 82 ? -27.424 -17.884 -8.197 1.00 88.50 82 GLY A N 1
ATOM 655 C CA . GLY A 1 82 ? -28.705 -18.187 -8.841 1.00 88.50 82 GLY A CA 1
ATOM 656 C C . GLY A 1 82 ? -29.649 -16.997 -8.993 1.00 88.50 82 GLY A C 1
ATOM 657 O O . GLY A 1 82 ? -30.799 -17.180 -9.401 1.00 88.50 82 GLY A O 1
ATOM 658 N N . TYR A 1 83 ? -29.176 -15.783 -8.726 1.00 93.50 83 TYR A N 1
ATOM 659 C CA . TYR A 1 83 ? -29.917 -14.550 -8.953 1.00 93.50 83 TYR A CA 1
ATOM 660 C C . TYR A 1 83 ? -29.546 -13.920 -10.296 1.00 93.50 83 TYR A C 1
ATOM 662 O O . TYR A 1 83 ? -28.535 -14.232 -10.915 1.00 93.50 83 TYR A O 1
ATOM 670 N N . ARG A 1 84 ? -30.379 -13.010 -10.779 1.00 93.94 84 ARG A N 1
ATOM 671 C CA . ARG A 1 84 ? -30.113 -12.159 -11.933 1.00 93.94 84 ARG A CA 1
ATOM 672 C C . ARG A 1 84 ? -30.179 -10.717 -11.474 1.00 93.94 84 ARG A C 1
ATOM 674 O O . ARG A 1 84 ? -31.146 -10.324 -10.831 1.00 93.94 84 ARG A O 1
ATOM 681 N N . VAL A 1 85 ? -29.193 -9.919 -11.866 1.00 93.25 85 VAL A N 1
ATOM 682 C CA . VAL A 1 85 ? -29.227 -8.470 -11.651 1.00 93.25 85 VAL A CA 1
ATOM 683 C C . VAL A 1 85 ? -29.847 -7.794 -12.885 1.00 93.25 85 VAL A C 1
ATOM 685 O O . VAL A 1 85 ? -29.244 -7.852 -13.964 1.00 93.25 85 VAL A O 1
ATOM 688 N N . PRO A 1 86 ? -31.029 -7.159 -12.781 1.00 90.12 86 PRO A N 1
ATOM 689 C CA . PRO A 1 86 ? -31.643 -6.437 -13.892 1.00 90.12 86 PRO A CA 1
ATOM 690 C C . PRO A 1 86 ? -30.758 -5.297 -14.415 1.00 90.12 86 PRO A C 1
ATOM 692 O O . PRO A 1 86 ? -30.035 -4.655 -13.657 1.00 90.12 86 PRO A O 1
ATOM 695 N N . ASP A 1 87 ? -30.857 -4.980 -15.708 1.00 87.44 87 ASP A N 1
ATOM 696 C CA . ASP A 1 87 ? -30.046 -3.917 -16.338 1.00 87.44 87 ASP A CA 1
ATOM 697 C C . ASP A 1 87 ? -30.366 -2.509 -15.802 1.00 87.44 87 ASP A C 1
ATOM 699 O O . ASP A 1 87 ? -29.580 -1.580 -15.960 1.00 87.44 87 ASP A O 1
ATOM 703 N N . HIS A 1 88 ? -31.534 -2.349 -15.176 1.00 86.75 88 HIS A N 1
ATOM 704 C CA . HIS A 1 88 ? -32.010 -1.096 -14.588 1.00 86.75 88 HIS A CA 1
ATOM 705 C C . HIS A 1 88 ? -31.841 -1.043 -13.062 1.00 86.75 88 HIS A C 1
ATOM 707 O O . HIS A 1 88 ? -32.286 -0.077 -12.439 1.00 86.75 88 HIS A O 1
ATOM 713 N N . ALA A 1 89 ? -31.243 -2.074 -12.454 1.00 87.31 89 ALA A N 1
ATOM 714 C CA . ALA A 1 89 ? -30.921 -2.061 -11.034 1.00 87.31 89 ALA A CA 1
ATOM 715 C C . ALA A 1 89 ? -29.934 -0.924 -10.740 1.00 87.31 89 ALA A C 1
ATOM 717 O O . ALA A 1 89 ? -28.998 -0.695 -11.504 1.00 87.31 89 ALA A O 1
ATOM 718 N N . GLN A 1 90 ? -30.151 -0.201 -9.641 1.00 86.81 90 GLN A N 1
ATOM 719 C CA . GLN A 1 90 ? -29.284 0.905 -9.238 1.00 86.81 90 GLN A CA 1
ATOM 720 C C . GLN A 1 90 ? -28.196 0.385 -8.292 1.00 86.81 90 GLN A C 1
ATOM 722 O O . GLN A 1 90 ? -28.515 0.084 -7.138 1.00 86.81 90 GLN A O 1
ATOM 727 N N . PRO A 1 91 ? -26.933 0.269 -8.740 1.00 91.44 91 PRO A N 1
ATOM 728 C CA . PRO A 1 91 ? -25.863 -0.201 -7.876 1.00 91.44 91 PRO A CA 1
ATOM 729 C C . PRO A 1 91 ? -25.494 0.842 -6.820 1.00 91.44 91 PRO A C 1
ATOM 731 O O . PRO A 1 91 ? -25.577 2.052 -7.043 1.00 91.44 91 PRO A O 1
ATOM 734 N N . LEU A 1 92 ? -24.981 0.354 -5.696 1.00 90.12 92 LEU A N 1
ATOM 735 C CA . LEU A 1 92 ? -24.100 1.125 -4.834 1.00 90.12 92 LEU A CA 1
ATOM 736 C C . LEU A 1 92 ? -22.731 1.204 -5.511 1.00 90.12 92 LEU A C 1
ATOM 738 O O . LEU A 1 92 ? -22.086 0.178 -5.729 1.00 90.12 92 LEU A O 1
ATOM 742 N N . VAL A 1 93 ? -22.286 2.414 -5.842 1.00 88.81 93 VAL A N 1
ATOM 743 C CA . VAL A 1 93 ? -21.000 2.637 -6.519 1.00 88.81 93 VAL A CA 1
ATOM 744 C C . VAL A 1 93 ? -19.963 3.003 -5.470 1.00 88.81 93 VAL A C 1
ATOM 746 O O . VAL A 1 93 ? -19.909 4.141 -5.001 1.00 88.81 93 VAL A O 1
ATOM 749 N N . LEU A 1 94 ? -19.159 2.030 -5.057 1.00 84.00 94 LEU A N 1
ATOM 750 C CA . LEU A 1 94 ? -18.183 2.194 -3.983 1.00 84.00 94 LEU A CA 1
ATOM 751 C C . LEU A 1 94 ? -16.811 2.493 -4.575 1.00 84.00 94 LEU A C 1
ATOM 753 O O . LEU A 1 94 ? -16.445 1.955 -5.614 1.00 84.00 94 LEU A O 1
ATOM 757 N N . THR A 1 95 ? -16.058 3.378 -3.928 1.00 75.94 95 THR A N 1
ATOM 758 C CA . THR A 1 95 ? -14.716 3.775 -4.368 1.00 75.94 95 THR A CA 1
ATOM 759 C C . THR A 1 95 ? -13.707 3.328 -3.325 1.00 75.94 95 THR A C 1
ATOM 761 O O . THR A 1 95 ? -13.730 3.822 -2.197 1.00 75.94 95 THR A O 1
ATOM 764 N N . HIS A 1 96 ? -12.820 2.413 -3.701 1.00 70.19 96 HIS A N 1
ATOM 765 C CA . HIS A 1 96 ? -11.717 1.956 -2.865 1.00 70.19 96 HIS A CA 1
ATOM 766 C C . HIS A 1 96 ? -10.660 3.057 -2.680 1.00 70.19 96 HIS A C 1
ATOM 768 O O . HIS A 1 96 ? -10.629 4.054 -3.405 1.00 70.19 96 HIS A O 1
ATOM 774 N N . LEU A 1 97 ? -9.767 2.877 -1.701 1.00 63.59 97 LEU A N 1
ATOM 775 C CA . LEU A 1 97 ? -8.709 3.851 -1.394 1.00 63.59 97 LEU A CA 1
ATOM 776 C C . LEU A 1 97 ? -7.706 4.041 -2.552 1.00 63.59 97 LEU A C 1
ATOM 778 O O . LEU A 1 97 ? -7.133 5.118 -2.687 1.00 63.59 97 LEU A O 1
ATOM 782 N N . ASP A 1 98 ? -7.536 3.041 -3.421 1.00 59.41 98 ASP A N 1
ATOM 783 C CA . ASP A 1 98 ? -6.712 3.100 -4.643 1.00 59.41 98 ASP A CA 1
ATOM 784 C C . ASP A 1 98 ? -7.412 3.806 -5.835 1.00 59.41 98 ASP A C 1
ATOM 786 O O . ASP A 1 98 ? -6.835 4.005 -6.919 1.00 59.41 98 ASP A O 1
ATOM 790 N N . GLY A 1 99 ? -8.666 4.218 -5.625 1.00 61.38 99 GLY A N 1
ATOM 791 C CA . GLY A 1 99 ? -9.531 4.858 -6.607 1.00 61.38 99 GLY A CA 1
ATOM 792 C C . GLY A 1 99 ? -10.199 3.893 -7.586 1.00 61.38 99 GLY A C 1
ATOM 793 O O . GLY A 1 99 ? -10.823 4.366 -8.534 1.00 61.38 99 GLY A O 1
ATOM 794 N N . SER A 1 100 ? -10.064 2.576 -7.404 1.00 73.31 100 SER A N 1
ATOM 795 C CA . SER A 1 100 ? -10.887 1.603 -8.124 1.00 73.31 100 SER A CA 1
ATOM 796 C C . SER A 1 100 ? -12.341 1.692 -7.655 1.00 73.31 100 SER A C 1
ATOM 798 O O . SER A 1 100 ? -12.624 2.090 -6.521 1.00 73.31 100 SER A O 1
ATOM 800 N N . GLN A 1 101 ? -13.273 1.363 -8.548 1.00 81.62 101 GLN A N 1
ATOM 801 C CA . GLN A 1 101 ? -14.697 1.350 -8.236 1.00 81.62 101 GLN A CA 1
ATOM 802 C C . GLN A 1 101 ? -15.252 -0.062 -8.315 1.00 81.62 101 GLN A C 1
ATOM 804 O O . GLN A 1 101 ? -14.876 -0.836 -9.194 1.00 81.62 101 GLN A O 1
ATOM 809 N N . VAL A 1 102 ? -16.168 -0.364 -7.403 1.00 86.75 102 VAL A N 1
ATOM 810 C CA . VAL A 1 102 ? -16.931 -1.607 -7.401 1.00 86.75 102 VAL A CA 1
ATOM 811 C C . VAL A 1 102 ? -18.416 -1.289 -7.298 1.00 86.75 102 VAL A C 1
ATOM 813 O O . VAL A 1 102 ? -18.837 -0.442 -6.509 1.00 86.75 102 VAL A O 1
ATOM 816 N N . GLU A 1 103 ? -19.204 -1.970 -8.122 1.00 91.56 103 GLU A N 1
ATOM 817 C CA . GLU A 1 103 ? -20.660 -1.903 -8.092 1.00 91.56 103 GLU A CA 1
ATOM 818 C C . GLU A 1 103 ? -21.203 -3.056 -7.254 1.00 91.56 103 GLU A C 1
ATOM 820 O O . GLU A 1 103 ? -20.966 -4.228 -7.567 1.00 91.56 103 GLU A O 1
ATOM 825 N N . LEU A 1 104 ? -21.941 -2.720 -6.196 1.00 92.25 104 LEU A N 1
ATOM 826 C CA . LEU A 1 104 ? -22.649 -3.692 -5.371 1.00 92.25 104 LEU A CA 1
ATOM 827 C C . LEU A 1 104 ? -24.160 -3.519 -5.526 1.00 92.25 104 LEU A C 1
ATOM 829 O O . LEU A 1 104 ? -24.676 -2.405 -5.515 1.00 92.25 104 LEU A O 1
ATOM 833 N N . PHE A 1 105 ? -24.870 -4.632 -5.621 1.00 92.44 105 PHE A N 1
ATOM 834 C CA . PHE A 1 105 ? -26.323 -4.706 -5.705 1.00 92.44 105 PHE A CA 1
ATOM 835 C C . PHE A 1 105 ? -26.862 -5.327 -4.420 1.00 92.44 105 PHE A C 1
ATOM 837 O O . PHE A 1 105 ? -26.232 -6.221 -3.846 1.00 92.44 105 PHE A O 1
ATOM 844 N N . LEU A 1 106 ? -28.008 -4.841 -3.952 1.00 90.81 106 LEU A N 1
ATOM 845 C CA . LEU A 1 106 ? -28.662 -5.370 -2.758 1.00 90.81 106 LEU A CA 1
ATOM 846 C C . LEU A 1 106 ? -29.490 -6.605 -3.100 1.00 90.81 106 LEU A C 1
ATOM 848 O O . LEU A 1 106 ? -29.918 -6.763 -4.241 1.00 90.81 106 LEU A O 1
ATOM 852 N N . LEU A 1 107 ? -29.833 -7.406 -2.090 1.00 88.19 107 LEU A N 1
ATOM 853 C CA . LEU A 1 107 ? -30.769 -8.522 -2.272 1.00 88.19 107 LEU A CA 1
ATOM 854 C C . LEU A 1 107 ? -32.123 -8.064 -2.862 1.00 88.19 107 LEU A C 1
ATOM 856 O O . LEU A 1 107 ? -32.762 -8.794 -3.609 1.00 88.19 107 LEU A O 1
ATOM 860 N N . PHE A 1 108 ? -32.552 -6.834 -2.564 1.00 86.38 108 PHE A N 1
ATOM 861 C CA . PHE A 1 108 ? -33.804 -6.256 -3.077 1.00 86.38 108 PHE A CA 1
ATOM 862 C C . PHE A 1 108 ? -33.724 -5.795 -4.538 1.00 86.38 108 PHE A C 1
ATOM 864 O O . PHE A 1 108 ? -34.752 -5.484 -5.133 1.00 86.38 108 PHE A O 1
ATOM 871 N N . ASP A 1 109 ? -32.515 -5.720 -5.098 1.00 86.19 109 ASP A N 1
ATOM 87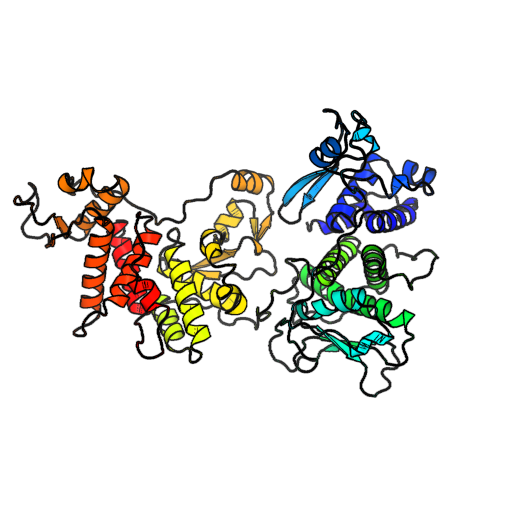2 C CA . ASP A 1 109 ? -32.262 -5.266 -6.466 1.00 86.19 109 ASP A CA 1
ATOM 873 C C . ASP A 1 109 ? -32.108 -6.436 -7.449 1.00 86.19 109 ASP A C 1
ATOM 875 O O . ASP A 1 109 ? -31.819 -6.207 -8.624 1.00 86.19 109 ASP A O 1
ATOM 879 N N . VAL A 1 110 ? -32.267 -7.682 -6.989 1.00 89.94 110 VAL A N 1
ATOM 880 C CA . VAL A 1 110 ? -31.997 -8.890 -7.777 1.00 89.94 110 VAL A CA 1
ATOM 881 C C . VAL A 1 110 ? -33.203 -9.823 -7.851 1.00 89.94 110 VAL A C 1
ATOM 883 O O . VAL A 1 110 ? -34.057 -9.857 -6.969 1.00 89.94 110 VAL A O 1
ATOM 886 N N . GLU A 1 111 ? -33.277 -10.597 -8.931 1.00 92.31 111 GLU A N 1
ATOM 887 C CA . GLU A 1 111 ? -34.366 -11.534 -9.212 1.00 92.31 111 GLU A CA 1
ATOM 888 C C . GLU A 1 111 ? -33.856 -12.971 -9.093 1.00 92.31 111 GLU A C 1
ATOM 890 O O . GLU A 1 111 ? -32.889 -13.343 -9.755 1.00 92.31 111 GLU A O 1
ATOM 895 N N . LEU A 1 112 ? -34.500 -13.808 -8.278 1.00 92.38 112 LEU A N 1
ATOM 896 C CA . LEU A 1 112 ? -34.143 -15.224 -8.191 1.00 92.38 112 LEU A CA 1
ATOM 897 C C . LEU A 1 112 ? -34.545 -15.946 -9.485 1.00 92.38 112 LEU A C 1
ATOM 899 O O . LEU A 1 112 ? -35.721 -15.968 -9.848 1.00 92.38 112 LEU A O 1
ATOM 903 N N . VAL A 1 113 ? -33.571 -16.542 -10.178 1.00 93.94 113 VAL A N 1
ATOM 904 C CA . VAL A 1 113 ? -33.788 -17.242 -11.459 1.00 93.94 113 VAL A CA 1
ATOM 905 C C . VAL A 1 113 ? -33.422 -18.724 -11.406 1.00 93.94 113 VAL A C 1
ATOM 907 O O . VAL A 1 113 ? -33.868 -19.489 -12.260 1.00 93.94 113 VAL A O 1
ATOM 910 N N . ASN A 1 114 ? -32.622 -19.144 -10.423 1.00 88.44 114 ASN A N 1
ATOM 911 C CA . ASN A 1 114 ? -32.247 -20.536 -10.214 1.00 88.44 114 ASN A CA 1
ATOM 912 C C . ASN A 1 114 ? -32.103 -20.865 -8.718 1.00 88.44 114 ASN A C 1
ATOM 914 O O . ASN A 1 114 ? -31.045 -20.664 -8.128 1.00 88.44 114 ASN A O 1
ATOM 918 N N . GLU A 1 115 ? -33.160 -21.429 -8.134 1.00 90.06 115 GLU A N 1
ATOM 919 C CA . GLU A 1 115 ? -33.214 -21.836 -6.722 1.00 90.06 115 GLU A CA 1
ATOM 920 C C . GLU A 1 115 ? -32.158 -22.885 -6.337 1.00 90.06 115 GLU A C 1
ATOM 922 O O . GLU A 1 115 ? -31.691 -22.890 -5.202 1.00 90.06 115 GLU A O 1
ATOM 927 N N . GLU A 1 116 ? -31.729 -23.748 -7.266 1.00 88.94 116 GLU A N 1
ATOM 928 C CA . GLU A 1 116 ? -30.768 -24.825 -6.971 1.00 88.94 116 GLU A CA 1
ATOM 929 C C . GLU A 1 116 ? -29.353 -24.307 -6.664 1.00 88.94 116 GLU A C 1
ATOM 931 O O . GLU A 1 116 ? -28.523 -25.053 -6.146 1.00 88.94 116 GLU A O 1
ATOM 936 N N . ARG A 1 117 ? -29.061 -23.044 -7.003 1.00 84.38 117 ARG A N 1
ATOM 937 C CA . ARG A 1 117 ? -27.754 -22.401 -6.783 1.00 84.38 117 ARG A CA 1
ATOM 938 C C . ARG A 1 117 ? -27.695 -21.523 -5.535 1.00 84.38 117 ARG A C 1
ATOM 940 O O . ARG A 1 117 ? -26.620 -21.021 -5.221 1.00 84.38 117 ARG A O 1
ATOM 947 N N . VAL A 1 118 ? -28.810 -21.338 -4.835 1.00 85.81 118 VAL A N 1
ATOM 948 C CA . VAL A 1 118 ? -28.857 -20.473 -3.651 1.00 85.81 118 VAL A CA 1
ATOM 949 C C . VAL A 1 118 ? -27.986 -21.057 -2.539 1.00 85.81 118 VAL A C 1
ATOM 951 O O . VAL A 1 118 ? -28.111 -22.232 -2.189 1.00 85.81 118 VAL A O 1
ATOM 954 N N . GLY A 1 119 ? -27.115 -20.226 -1.965 1.00 81.94 119 GLY A N 1
ATOM 955 C CA . GLY A 1 119 ? -26.160 -20.618 -0.927 1.00 81.94 119 GLY A CA 1
ATOM 956 C C . GLY A 1 119 ? -24.817 -21.135 -1.456 1.00 81.94 119 GLY A C 1
ATOM 957 O O . GLY A 1 119 ? -24.023 -21.662 -0.679 1.00 81.94 119 GLY A O 1
ATOM 958 N N . THR A 1 120 ? -24.539 -20.990 -2.754 1.00 86.06 120 THR A N 1
ATOM 959 C CA . THR A 1 120 ? -23.194 -21.215 -3.319 1.00 86.06 120 THR A CA 1
ATOM 960 C C . THR A 1 120 ? -22.207 -20.128 -2.908 1.00 86.06 120 THR A C 1
ATOM 962 O O . THR A 1 120 ? -21.011 -20.404 -2.788 1.00 86.06 120 THR A O 1
ATOM 965 N N . VAL A 1 121 ? -22.693 -18.909 -2.667 1.00 85.19 121 VAL A N 1
ATOM 966 C CA . VAL A 1 121 ? -21.904 -17.800 -2.134 1.00 85.19 121 VAL A CA 1
ATOM 967 C C . VAL A 1 121 ? -22.361 -17.518 -0.705 1.00 85.19 121 VAL A C 1
ATOM 969 O O . VAL A 1 121 ? -23.523 -17.212 -0.455 1.00 85.19 121 VAL A O 1
ATOM 972 N N . ASP A 1 122 ? -21.440 -17.583 0.258 1.00 83.38 122 ASP A N 1
ATOM 973 C CA . ASP A 1 122 ? -21.733 -17.140 1.622 1.00 83.38 122 ASP A CA 1
ATOM 974 C C . ASP A 1 122 ? -21.692 -15.610 1.681 1.00 83.38 122 ASP A C 1
ATOM 976 O O . ASP A 1 122 ? -20.634 -14.981 1.793 1.00 83.38 122 ASP A O 1
ATOM 980 N N . HIS A 1 123 ? -22.874 -14.998 1.604 1.00 81.25 123 HIS A N 1
ATOM 981 C CA . HIS A 1 123 ? -23.004 -13.548 1.653 1.00 81.25 123 HIS A CA 1
ATOM 982 C C . HIS A 1 123 ? -22.730 -12.936 3.035 1.00 81.25 123 HIS A C 1
ATOM 984 O O . HIS A 1 123 ? -22.608 -11.714 3.141 1.00 81.25 123 HIS A O 1
ATOM 990 N N . THR A 1 124 ? -22.578 -13.774 4.063 1.00 77.12 124 THR A N 1
ATOM 991 C CA . THR A 1 124 ? -22.400 -13.397 5.470 1.00 77.12 124 THR A CA 1
ATOM 992 C C . THR A 1 124 ? -21.027 -13.757 6.040 1.00 77.12 124 THR A C 1
ATOM 994 O O . THR A 1 124 ? -20.766 -13.478 7.210 1.00 77.12 124 THR A O 1
ATOM 997 N N . ALA A 1 125 ? -20.138 -14.332 5.223 1.00 73.88 125 ALA A N 1
ATOM 998 C CA . ALA A 1 125 ? -18.829 -14.798 5.661 1.00 73.88 125 ALA A CA 1
ATOM 999 C C . ALA A 1 125 ? -18.018 -13.689 6.352 1.00 73.88 125 ALA A C 1
ATOM 1001 O O . ALA A 1 125 ? -17.740 -12.630 5.777 1.00 73.88 125 ALA A O 1
ATOM 1002 N N . VAL A 1 126 ? -17.594 -13.964 7.587 1.00 70.62 126 VAL A N 1
ATOM 1003 C CA . VAL A 1 126 ? -16.645 -13.130 8.332 1.00 70.62 126 VAL A CA 1
ATOM 1004 C C . VAL A 1 126 ? -15.232 -13.541 7.929 1.00 70.62 126 VAL A C 1
ATOM 1006 O O . VAL A 1 126 ? -14.920 -14.730 7.883 1.00 70.62 126 VAL A O 1
ATOM 1009 N N . ARG A 1 127 ? -14.361 -12.570 7.634 1.00 66.62 127 ARG A N 1
ATOM 1010 C CA . ARG A 1 127 ? -12.951 -12.865 7.350 1.00 66.62 127 ARG A CA 1
ATOM 1011 C C . ARG A 1 127 ? -12.247 -13.323 8.624 1.00 66.62 127 ARG A C 1
ATOM 1013 O O . ARG A 1 127 ? -12.300 -12.644 9.649 1.00 66.62 127 ARG A O 1
ATOM 1020 N N . GLU A 1 128 ? -11.575 -14.464 8.543 1.00 70.12 128 GLU A N 1
ATOM 1021 C CA . GLU A 1 128 ? -10.657 -14.902 9.590 1.00 70.12 128 GLU A CA 1
ATOM 1022 C C . GLU A 1 128 ? -9.386 -14.036 9.573 1.00 70.12 128 GLU A C 1
ATOM 1024 O O . GLU A 1 128 ? -8.941 -13.638 8.489 1.00 70.12 128 GLU A O 1
ATOM 1029 N N . PRO A 1 129 ? -8.793 -13.732 10.744 1.00 71.38 129 PRO A N 1
ATOM 1030 C CA . PRO A 1 129 ? -7.470 -13.127 10.803 1.00 71.38 129 PRO A CA 1
ATOM 1031 C C . PRO A 1 129 ? -6.454 -13.971 10.029 1.00 71.38 129 PRO A C 1
ATOM 1033 O O . PRO A 1 129 ? -6.522 -15.202 10.036 1.00 71.38 129 PRO A O 1
ATOM 1036 N N . ALA A 1 130 ? -5.496 -13.311 9.384 1.00 80.94 130 ALA A N 1
ATOM 1037 C CA . ALA A 1 130 ? -4.369 -13.993 8.772 1.00 80.94 130 ALA A CA 1
ATOM 1038 C C . ALA A 1 130 ? -3.550 -14.759 9.828 1.00 80.94 130 ALA A C 1
ATOM 1040 O O . ALA A 1 130 ? -3.611 -14.478 11.030 1.00 80.94 130 ALA A O 1
ATOM 1041 N N . GLU A 1 131 ? -2.769 -15.740 9.374 1.00 80.62 131 GLU A N 1
ATOM 1042 C CA . GLU A 1 131 ? -1.884 -16.477 10.271 1.00 80.62 131 GLU A CA 1
ATOM 1043 C C . GLU A 1 131 ? -0.796 -15.548 10.842 1.00 80.62 131 GLU A C 1
ATOM 1045 O O . GLU A 1 131 ? -0.153 -14.802 10.084 1.00 80.62 131 GLU A O 1
ATOM 1050 N N . PRO A 1 132 ? -0.571 -15.567 12.172 1.00 80.62 132 PRO A N 1
ATOM 1051 C CA . PRO A 1 132 ? 0.496 -14.804 12.801 1.00 80.62 132 PRO A CA 1
ATOM 1052 C C . PRO A 1 132 ? 1.852 -15.068 12.151 1.00 80.62 132 PRO A C 1
ATOM 1054 O O . PRO A 1 132 ? 2.173 -16.190 11.767 1.00 80.62 132 PRO A O 1
ATOM 1057 N N . HIS A 1 133 ? 2.683 -14.031 12.081 1.00 74.75 133 HIS A N 1
ATOM 1058 C CA . HIS A 1 133 ? 4.065 -14.189 11.641 1.00 74.75 133 HIS A CA 1
ATOM 1059 C C . HIS A 1 133 ? 4.804 -15.160 12.581 1.00 74.75 133 HIS A C 1
ATOM 1061 O O . HIS A 1 133 ? 4.683 -15.025 13.795 1.00 74.75 133 HIS A O 1
ATOM 1067 N N . GLU A 1 134 ? 5.614 -16.085 12.052 1.00 78.88 134 GLU A N 1
ATOM 1068 C CA . GLU A 1 134 ? 6.263 -17.157 12.842 1.00 78.88 134 GLU A CA 1
ATOM 1069 C C . GLU A 1 134 ? 7.075 -16.640 14.043 1.00 78.88 134 GLU A C 1
ATOM 1071 O O . GLU A 1 134 ? 7.158 -17.281 15.088 1.00 78.88 134 GLU A O 1
ATOM 1076 N 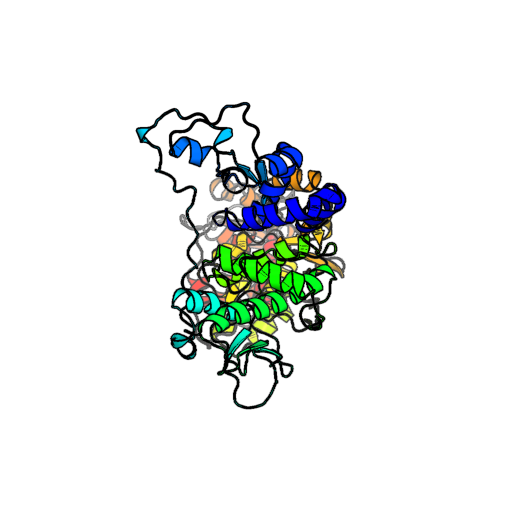N . LEU A 1 135 ? 7.675 -15.462 13.876 1.00 74.44 135 LEU A N 1
ATOM 1077 C CA . LEU A 1 135 ? 8.506 -14.785 14.877 1.00 74.44 135 LEU A CA 1
ATOM 1078 C C . LEU A 1 135 ? 7.732 -13.848 15.822 1.00 74.44 135 LEU A C 1
ATOM 1080 O O . LEU A 1 135 ? 8.335 -13.293 16.738 1.00 74.44 135 LEU A O 1
ATOM 1084 N N . ALA A 1 136 ? 6.432 -13.634 15.593 1.00 78.50 136 ALA A N 1
ATOM 1085 C CA . ALA A 1 136 ? 5.616 -12.768 16.439 1.00 78.50 136 ALA A CA 1
ATOM 1086 C C . ALA A 1 136 ? 5.388 -13.400 17.826 1.00 78.50 136 ALA A C 1
ATOM 1088 O O . ALA A 1 136 ? 5.328 -14.628 17.954 1.00 78.50 136 ALA A O 1
ATOM 1089 N N . PRO A 1 137 ? 5.229 -12.588 18.887 1.00 79.38 137 PRO A N 1
ATOM 1090 C CA . PRO A 1 137 ? 4.956 -13.108 20.218 1.00 79.38 137 PRO A CA 1
ATOM 1091 C C . PRO A 1 137 ? 3.637 -13.890 20.240 1.00 79.38 137 PRO A C 1
ATOM 1093 O O . PRO A 1 137 ? 2.596 -13.414 19.793 1.00 79.38 137 PRO A O 1
ATOM 1096 N N . THR A 1 138 ? 3.669 -15.084 20.833 1.00 83.94 138 THR A N 1
ATOM 1097 C CA . THR A 1 138 ? 2.491 -15.959 20.991 1.00 83.94 138 THR A CA 1
ATOM 1098 C C . THR A 1 138 ? 1.507 -15.469 22.059 1.00 83.94 138 THR A C 1
ATOM 1100 O O . THR A 1 138 ? 0.400 -16.011 22.186 1.00 83.94 138 THR A O 1
ATOM 1103 N N . LEU A 1 139 ? 1.940 -14.494 22.871 1.00 89.69 139 LEU A N 1
ATOM 1104 C CA . LEU A 1 139 ? 1.228 -13.937 24.024 1.00 89.69 139 LEU A CA 1
ATOM 1105 C C . LEU A 1 139 ? 0.732 -15.025 24.990 1.00 89.69 139 LEU A C 1
ATOM 1107 O O . LEU A 1 139 ? -0.341 -14.924 25.587 1.00 89.69 139 LEU A O 1
ATOM 1111 N N . SER A 1 140 ? 1.496 -16.113 25.115 1.00 88.25 140 SER A N 1
ATOM 1112 C CA . SER A 1 140 ? 1.142 -17.275 25.938 1.00 88.25 140 SER A CA 1
ATOM 1113 C C . SER A 1 140 ? 0.922 -16.928 27.415 1.00 88.25 140 SER A C 1
ATOM 1115 O O . SER A 1 140 ? 0.081 -17.536 28.077 1.00 88.25 140 SER A O 1
ATOM 1117 N N . GLU A 1 141 ? 1.597 -15.895 27.914 1.00 88.25 141 GLU A N 1
ATOM 1118 C CA . GLU A 1 141 ? 1.434 -15.342 29.256 1.00 88.25 141 GLU A CA 1
ATOM 1119 C C . GLU A 1 141 ? 0.049 -14.717 29.497 1.00 88.25 141 GLU A C 1
ATOM 1121 O O . GLU A 1 141 ? -0.375 -14.585 30.644 1.00 88.25 141 GLU A O 1
ATOM 1126 N N . PHE A 1 142 ? -0.693 -14.388 28.435 1.00 90.25 142 PHE A N 1
ATOM 1127 C CA . PHE A 1 142 ? -2.079 -13.924 28.507 1.00 90.25 142 PHE A CA 1
ATOM 1128 C C . PHE A 1 142 ? -3.104 -15.049 28.318 1.00 90.25 142 PHE A C 1
ATOM 1130 O O . PHE A 1 142 ? -4.297 -14.777 28.379 1.00 90.25 142 PHE A O 1
ATOM 1137 N N . SER A 1 143 ? -2.696 -16.310 28.133 1.00 90.62 143 SER A N 1
ATOM 1138 C CA . SER A 1 143 ? -3.603 -17.432 27.800 1.00 90.62 143 SER A CA 1
ATOM 1139 C C . SER A 1 143 ? -4.745 -17.680 28.798 1.00 90.62 143 SER A C 1
ATOM 1141 O O . SER A 1 143 ? -5.786 -18.217 28.423 1.00 90.62 143 SER A O 1
ATOM 1143 N N . LEU A 1 144 ? -4.585 -17.274 30.062 1.00 86.31 144 LEU A N 1
ATOM 1144 C CA . LEU A 1 144 ? -5.652 -17.347 31.069 1.00 86.31 144 LEU A CA 1
ATOM 1145 C C . LEU A 1 144 ? -6.729 -16.265 30.886 1.00 86.31 144 LEU A C 1
ATOM 1147 O O . LEU A 1 144 ? -7.853 -16.440 31.357 1.00 86.31 144 LEU A O 1
ATOM 1151 N N . HIS A 1 145 ? -6.395 -15.170 30.203 1.00 88.50 145 HIS A N 1
ATOM 1152 C CA . HIS A 1 145 ? -7.258 -14.007 30.002 1.00 88.50 145 HIS A CA 1
ATOM 1153 C C . HIS A 1 145 ? -7.779 -13.919 28.564 1.00 88.50 145 HIS A C 1
ATOM 1155 O O . HIS A 1 145 ? -8.942 -13.581 28.374 1.00 88.50 145 HIS A O 1
ATOM 1161 N N . LEU A 1 146 ? -6.947 -14.295 27.588 1.00 89.62 146 LEU A N 1
ATOM 1162 C CA . LEU A 1 146 ? -7.203 -14.170 26.159 1.00 89.62 146 LEU A CA 1
ATOM 1163 C C . LEU A 1 146 ? -7.273 -15.532 25.453 1.00 89.62 146 LEU A C 1
ATOM 1165 O O . LEU A 1 146 ? -6.409 -16.400 25.633 1.00 89.62 146 LEU A O 1
ATOM 1169 N N . GLY A 1 147 ? -8.283 -15.698 24.602 1.00 88.31 147 GLY A N 1
ATOM 1170 C CA . GLY A 1 147 ? -8.442 -16.847 23.713 1.00 88.31 147 GLY A CA 1
ATOM 1171 C C . GLY A 1 147 ? -7.375 -16.910 22.614 1.00 88.31 147 GLY A C 1
ATOM 1172 O O . GLY A 1 147 ? -6.599 -15.981 22.406 1.00 88.31 147 GLY A O 1
ATOM 1173 N N . GLU A 1 148 ? -7.327 -18.024 21.878 1.00 88.19 148 GLU A N 1
ATOM 1174 C CA . GLU A 1 148 ? -6.379 -18.203 20.763 1.00 88.19 148 GLU A CA 1
ATOM 1175 C C . GLU A 1 148 ? -6.555 -17.150 19.666 1.00 88.19 148 GLU A C 1
ATOM 1177 O O . GLU A 1 148 ? -5.571 -16.547 19.245 1.00 88.19 148 GLU A O 1
ATOM 1182 N N . ARG A 1 149 ? -7.802 -16.867 19.270 1.00 87.12 149 ARG A N 1
ATOM 1183 C CA . ARG A 1 149 ? -8.126 -15.857 18.249 1.00 87.12 149 ARG A CA 1
ATOM 1184 C C . ARG A 1 149 ? -7.698 -14.447 18.668 1.00 87.12 149 ARG A C 1
ATOM 1186 O O . ARG A 1 149 ? -7.127 -13.717 17.867 1.00 87.12 149 ARG A O 1
ATOM 1193 N N . GLU A 1 150 ? -7.938 -14.076 19.926 1.00 90.50 150 GLU A N 1
ATOM 1194 C CA . GLU A 1 150 ? -7.549 -12.769 20.478 1.00 90.50 150 GLU A CA 1
ATOM 1195 C C . GLU A 1 150 ? -6.024 -12.619 20.511 1.00 90.50 150 GLU A C 1
ATOM 1197 O O . GLU A 1 150 ? -5.489 -11.606 20.068 1.00 90.50 150 GLU A O 1
ATOM 1202 N N . ARG A 1 151 ? -5.306 -13.656 20.967 1.00 90.50 151 ARG A N 1
ATOM 1203 C CA . ARG A 1 151 ? -3.835 -13.661 20.976 1.00 90.50 151 ARG A CA 1
ATOM 1204 C C . ARG A 1 151 ? -3.247 -13.616 19.567 1.00 90.50 151 ARG A C 1
ATOM 1206 O O . ARG A 1 151 ? -2.279 -12.895 19.351 1.00 90.50 151 ARG A O 1
ATOM 1213 N N . ALA A 1 152 ? -3.834 -14.337 18.612 1.00 89.75 152 ALA A N 1
ATOM 1214 C CA . ALA A 1 152 ? -3.420 -14.286 17.212 1.00 89.75 152 ALA A CA 1
ATOM 1215 C C . ALA A 1 152 ? -3.578 -12.871 16.631 1.00 89.75 152 ALA A C 1
ATOM 1217 O O . ALA A 1 152 ? -2.636 -12.352 16.038 1.00 89.75 152 ALA A O 1
ATOM 1218 N N . ALA A 1 153 ? -4.710 -12.210 16.882 1.00 90.81 153 ALA A N 1
ATOM 1219 C CA . ALA A 1 153 ? -4.947 -10.844 16.422 1.00 90.81 153 ALA A CA 1
ATOM 1220 C C . ALA A 1 153 ? -3.982 -9.827 17.056 1.00 90.81 153 ALA A C 1
ATOM 1222 O O . ALA A 1 153 ? -3.386 -9.000 16.365 1.00 90.81 153 ALA A O 1
ATOM 1223 N N . LEU A 1 154 ? -3.768 -9.919 18.371 1.00 93.00 154 LEU A N 1
ATOM 1224 C CA . LEU A 1 154 ? -2.856 -9.033 19.098 1.00 93.00 154 LEU A CA 1
ATOM 1225 C C . LEU A 1 154 ? -1.377 -9.305 18.801 1.00 93.00 154 LEU A C 1
ATOM 1227 O O . LEU A 1 154 ? -0.538 -8.445 19.067 1.00 93.00 154 LEU A O 1
ATOM 1231 N N . SER A 1 155 ? -1.038 -10.449 18.202 1.00 89.88 155 SER A N 1
ATOM 1232 C CA . SER A 1 155 ? 0.330 -10.705 17.753 1.00 89.88 155 SER A CA 1
ATOM 1233 C C . SER A 1 155 ? 0.794 -9.659 16.738 1.00 89.88 155 SER A C 1
ATOM 1235 O O . SER A 1 155 ? 1.967 -9.314 16.735 1.00 89.88 155 SER A O 1
ATOM 1237 N N . TYR A 1 156 ? -0.110 -9.069 15.944 1.00 89.38 156 TYR A N 1
ATOM 1238 C CA . TYR A 1 156 ? 0.225 -8.070 14.925 1.00 89.38 156 TYR A CA 1
ATOM 1239 C C . TYR A 1 156 ? 0.575 -6.682 15.465 1.00 89.38 156 TYR A C 1
ATOM 1241 O O . TYR A 1 156 ? 0.995 -5.829 14.680 1.00 89.38 156 TYR A O 1
ATOM 1249 N N . LEU A 1 157 ? 0.484 -6.443 16.780 1.00 90.50 157 LEU A N 1
ATOM 1250 C CA . LEU A 1 157 ? 0.900 -5.174 17.396 1.00 90.50 157 LEU A CA 1
ATOM 1251 C C . LEU A 1 157 ? 2.361 -4.809 17.088 1.00 90.50 157 LEU A C 1
ATOM 1253 O O . LEU A 1 157 ? 2.701 -3.625 17.048 1.00 90.50 157 LEU A O 1
ATOM 1257 N N . TRP A 1 158 ? 3.201 -5.794 16.752 1.00 83.88 158 TRP A N 1
ATOM 1258 C CA . TRP A 1 158 ? 4.567 -5.554 16.287 1.00 83.88 158 TRP A CA 1
ATOM 1259 C C . TRP A 1 158 ? 4.636 -4.635 15.059 1.00 83.88 158 TRP A C 1
ATOM 1261 O O . TRP A 1 158 ? 5.630 -3.931 14.884 1.00 83.88 158 TRP A O 1
ATOM 1271 N N . ARG A 1 159 ? 3.586 -4.588 14.220 1.00 81.94 159 ARG A N 1
ATOM 1272 C CA . ARG A 1 159 ? 3.500 -3.674 13.067 1.00 81.94 159 ARG A CA 1
ATOM 1273 C C . ARG A 1 159 ? 3.432 -2.215 13.488 1.00 81.94 159 ARG A C 1
ATOM 1275 O O . ARG A 1 159 ? 3.796 -1.356 12.703 1.00 81.94 159 ARG A O 1
ATOM 1282 N N . LEU A 1 160 ? 3.013 -1.940 14.720 1.00 80.56 160 LEU A N 1
ATOM 1283 C CA . LEU A 1 160 ? 3.067 -0.617 15.339 1.00 80.56 160 LEU A CA 1
ATOM 1284 C C . LEU A 1 160 ? 4.398 -0.366 16.070 1.00 80.56 160 LEU A C 1
ATOM 1286 O O . LEU A 1 160 ? 4.570 0.670 16.705 1.00 80.56 160 LEU A O 1
ATOM 1290 N N . GLY A 1 161 ? 5.312 -1.343 16.071 1.00 79.06 161 GLY A N 1
ATOM 1291 C CA . GLY A 1 161 ? 6.423 -1.378 17.018 1.00 79.06 161 GLY A CA 1
ATOM 1292 C C . GLY A 1 161 ? 5.943 -1.470 18.470 1.00 79.06 161 GLY A C 1
ATOM 1293 O O . GLY A 1 161 ? 6.652 -1.015 19.365 1.00 79.06 161 GLY A O 1
ATOM 1294 N N . ALA A 1 162 ? 4.737 -1.998 18.708 1.00 86.94 162 ALA A N 1
ATOM 1295 C CA . ALA A 1 162 ? 4.133 -2.074 20.030 1.00 86.94 162 ALA A CA 1
ATOM 1296 C C . ALA A 1 162 ? 4.177 -3.496 20.602 1.00 86.94 162 ALA A C 1
ATOM 1298 O O . ALA A 1 162 ? 4.060 -4.478 19.866 1.00 86.94 162 ALA A O 1
ATOM 1299 N N . THR A 1 163 ? 4.293 -3.605 21.924 1.00 90.12 163 THR A N 1
ATOM 1300 C CA . THR A 1 163 ? 4.180 -4.878 22.653 1.00 90.12 163 THR A CA 1
ATOM 1301 C C . THR A 1 163 ? 3.081 -4.820 23.702 1.00 90.12 163 THR A C 1
ATOM 1303 O O . THR A 1 163 ? 2.779 -3.755 24.236 1.00 90.12 163 THR A O 1
ATOM 1306 N N . LEU A 1 164 ? 2.499 -5.977 24.018 1.00 92.94 164 LEU A N 1
ATOM 1307 C CA . LEU A 1 164 ? 1.549 -6.141 25.115 1.00 92.94 164 LEU A CA 1
ATOM 1308 C C . LEU A 1 164 ? 2.261 -6.768 26.319 1.00 92.94 164 LEU A C 1
ATOM 1310 O O . LEU A 1 164 ? 2.928 -7.792 26.177 1.00 92.94 164 LEU A O 1
ATOM 1314 N N . ASN A 1 165 ? 2.137 -6.167 27.503 1.00 91.00 165 ASN A N 1
ATOM 1315 C CA . ASN A 1 165 ? 2.858 -6.596 28.701 1.00 91.00 165 ASN A CA 1
ATOM 1316 C C . ASN A 1 165 ? 1.994 -6.510 29.967 1.00 91.00 165 ASN A C 1
ATOM 1318 O O . ASN A 1 165 ? 1.139 -5.639 30.102 1.00 91.00 165 ASN A O 1
ATOM 1322 N N . TRP A 1 166 ? 2.267 -7.387 30.933 1.00 90.56 166 TRP A N 1
ATOM 1323 C CA . TRP A 1 166 ? 1.768 -7.230 32.300 1.00 90.56 166 TRP A CA 1
ATOM 1324 C C . TRP A 1 166 ? 2.579 -6.170 33.053 1.00 90.56 166 TRP A C 1
ATOM 1326 O O . TRP A 1 166 ? 3.797 -6.078 32.876 1.00 90.56 166 TRP A O 1
ATOM 1336 N N . ALA A 1 167 ? 1.921 -5.403 33.922 1.00 87.06 167 ALA A N 1
ATOM 1337 C CA . ALA A 1 167 ? 2.596 -4.454 34.800 1.00 87.06 167 ALA A CA 1
ATOM 1338 C C . ALA A 1 167 ? 3.545 -5.168 35.780 1.00 87.06 167 ALA A C 1
ATOM 1340 O O . ALA A 1 167 ? 3.151 -6.098 36.486 1.00 87.06 167 ALA A O 1
ATOM 1341 N N . THR A 1 168 ? 4.794 -4.706 35.868 1.00 76.38 168 THR A N 1
ATOM 1342 C CA . THR A 1 168 ? 5.813 -5.244 36.783 1.00 76.38 168 THR A CA 1
ATOM 1343 C C . THR A 1 168 ? 5.973 -4.351 38.017 1.00 76.38 168 THR A C 1
ATOM 1345 O O . THR A 1 168 ? 7.030 -3.766 38.223 1.00 76.38 168 THR A O 1
ATOM 1348 N N . GLY A 1 169 ? 4.919 -4.244 38.833 1.00 59.78 169 GLY A N 1
ATOM 1349 C CA . GLY A 1 169 ? 4.931 -3.570 40.140 1.00 59.78 169 GLY A CA 1
ATOM 1350 C C . GLY A 1 169 ? 4.888 -2.033 40.101 1.00 59.78 169 GLY A C 1
ATOM 1351 O O . GLY A 1 169 ? 5.784 -1.387 39.568 1.00 59.78 169 GLY A O 1
ATOM 1352 N N . GLY A 1 170 ? 3.864 -1.456 40.740 1.00 55.31 170 GLY A N 1
ATOM 1353 C CA . GLY A 1 170 ? 3.662 -0.011 40.903 1.00 55.31 170 GLY A CA 1
ATOM 1354 C C . GLY A 1 170 ? 2.189 0.383 40.753 1.00 55.31 170 GLY A C 1
ATOM 1355 O O . GLY A 1 170 ? 1.549 -0.009 39.782 1.00 55.31 170 GLY A O 1
ATOM 1356 N N . ASP A 1 171 ? 1.664 1.161 41.707 1.00 53.53 171 ASP A N 1
ATOM 1357 C CA . ASP A 1 171 ? 0.299 1.707 41.691 1.00 53.53 171 ASP A CA 1
ATOM 1358 C C . ASP A 1 171 ? 0.179 2.816 40.630 1.00 53.53 171 ASP A C 1
ATOM 1360 O O . ASP A 1 171 ? 0.255 4.005 40.939 1.00 53.53 171 ASP A O 1
ATOM 1364 N N . SER A 1 172 ? -0.025 2.457 39.361 1.00 57.44 172 SER A N 1
ATOM 1365 C CA . SER A 1 172 ? -0.453 3.435 38.344 1.00 57.44 172 SER A CA 1
ATOM 1366 C C . SER A 1 172 ? -1.915 3.873 38.542 1.00 57.44 172 SER A C 1
ATOM 1368 O O . SER A 1 172 ? -2.395 4.762 37.838 1.00 57.44 172 SER A O 1
ATOM 1370 N N . GLY A 1 173 ? -2.643 3.244 39.478 1.00 67.38 173 GLY A N 1
ATOM 1371 C CA . GLY A 1 173 ? -4.044 3.524 39.809 1.00 67.38 173 GLY A CA 1
ATOM 1372 C C . GLY A 1 173 ? -5.041 3.249 38.675 1.00 67.38 173 GLY A C 1
ATOM 1373 O O . GLY A 1 173 ? -6.243 3.403 38.878 1.00 67.38 173 GLY A O 1
ATOM 1374 N N . THR A 1 174 ? -4.563 2.839 37.497 1.00 81.62 174 THR A N 1
ATOM 1375 C CA . THR A 1 174 ? -5.344 2.621 36.278 1.00 81.62 174 THR A CA 1
ATOM 1376 C C . THR A 1 174 ? -5.188 1.173 35.806 1.00 81.62 174 THR A C 1
ATOM 1378 O O . THR A 1 174 ? -4.122 0.577 35.965 1.00 81.62 174 THR A O 1
ATOM 1381 N N . PRO A 1 175 ? -6.246 0.565 35.240 1.00 86.00 175 PRO A N 1
ATOM 1382 C CA . PRO A 1 175 ? -6.230 -0.849 34.866 1.00 86.00 175 PRO A CA 1
ATOM 1383 C C . PRO A 1 175 ? -5.296 -1.154 33.681 1.00 86.00 175 PRO A C 1
ATOM 1385 O O . PRO A 1 175 ? -4.900 -2.305 33.503 1.00 86.00 175 PRO A O 1
ATOM 1388 N N . GLY A 1 176 ? -4.921 -0.149 32.885 1.00 88.25 176 GLY A N 1
ATOM 1389 C CA . GLY A 1 176 ? -3.941 -0.261 31.808 1.00 88.25 176 GLY A CA 1
ATOM 1390 C C . GLY A 1 176 ? -3.557 1.107 31.241 1.00 88.25 176 GLY A C 1
ATOM 1391 O O . GLY A 1 176 ? -4.295 2.076 31.417 1.00 88.25 176 GLY A O 1
ATOM 1392 N N . TRP A 1 177 ? -2.389 1.191 30.607 1.00 90.44 177 TRP A N 1
ATOM 1393 C CA . TRP A 1 177 ? -1.841 2.426 30.035 1.00 90.44 177 TRP A CA 1
ATOM 1394 C C . TRP A 1 177 ? -0.862 2.135 28.888 1.00 90.44 177 TRP A C 1
ATOM 1396 O O . TRP A 1 177 ? -0.452 0.993 28.674 1.00 90.44 177 TRP A O 1
ATOM 1406 N N . ILE A 1 178 ? -0.493 3.177 28.138 1.00 88.50 178 ILE A N 1
ATOM 1407 C CA . ILE A 1 178 ? 0.535 3.123 27.091 1.00 88.50 178 ILE A CA 1
ATOM 1408 C C . ILE A 1 178 ? 1.807 3.770 27.642 1.00 88.50 178 ILE A C 1
ATOM 1410 O O . ILE A 1 178 ? 1.777 4.918 28.081 1.00 88.50 178 ILE A O 1
ATOM 1414 N N . GLU A 1 179 ? 2.924 3.052 27.604 1.00 86.06 179 GLU A N 1
ATOM 1415 C CA . GLU A 1 179 ? 4.250 3.597 27.903 1.00 86.06 179 GLU A CA 1
ATOM 1416 C C . GLU A 1 179 ? 5.032 3.822 26.612 1.00 86.06 179 GLU A C 1
ATOM 1418 O O . GLU A 1 179 ? 5.148 2.923 25.775 1.00 86.06 179 GLU A O 1
ATOM 1423 N N . GLU A 1 180 ? 5.633 5.000 26.470 1.00 79.75 180 GLU A N 1
ATOM 1424 C CA . GLU A 1 180 ? 6.672 5.228 25.470 1.00 79.75 180 GLU A CA 1
ATOM 1425 C C . GLU A 1 180 ? 7.990 4.635 25.982 1.00 79.75 180 GLU A C 1
ATOM 1427 O O . GLU A 1 180 ? 8.605 5.155 26.913 1.00 79.75 180 GLU A O 1
ATOM 1432 N N . ALA A 1 181 ? 8.442 3.536 25.379 1.00 66.31 181 ALA A N 1
ATOM 1433 C CA . ALA A 1 181 ? 9.695 2.874 25.765 1.00 66.31 181 ALA A CA 1
ATOM 1434 C C . ALA A 1 181 ? 10.926 3.425 25.007 1.00 66.31 181 ALA A C 1
ATOM 1436 O O . ALA A 1 181 ? 12.064 3.002 25.213 1.00 66.31 181 ALA A O 1
ATOM 1437 N N . HIS A 1 182 ? 10.719 4.415 24.138 1.00 62.16 182 HIS A N 1
ATOM 1438 C CA . HIS A 1 182 ? 11.692 4.863 23.153 1.00 62.16 182 HIS A CA 1
ATOM 1439 C C . HIS A 1 182 ? 12.760 5.824 23.738 1.00 62.16 182 HIS A C 1
ATOM 1441 O O . HIS A 1 182 ? 12.639 7.046 23.677 1.00 62.16 182 HIS A O 1
ATOM 1447 N N . HIS A 1 183 ? 13.901 5.296 24.199 1.00 54.59 183 HIS A N 1
ATOM 1448 C CA . HIS A 1 183 ? 15.085 6.069 24.641 1.00 54.59 183 HIS A CA 1
ATOM 1449 C C . HIS A 1 183 ? 15.931 6.664 23.483 1.00 54.59 183 HIS A C 1
ATOM 1451 O O . HIS A 1 183 ? 17.154 6.526 23.446 1.00 54.59 183 HIS A O 1
ATOM 1457 N N . GLY A 1 184 ? 15.298 7.315 22.501 1.00 50.62 184 GLY A N 1
ATOM 1458 C CA . GLY A 1 184 ? 15.996 7.996 21.394 1.00 50.62 184 GLY A CA 1
ATOM 1459 C C . GLY A 1 184 ? 16.528 7.127 20.231 1.00 50.62 184 GLY A C 1
ATOM 1460 O O . GLY A 1 184 ? 17.283 7.643 19.408 1.00 50.62 184 GLY A O 1
ATOM 1461 N N . ARG A 1 185 ? 16.139 5.846 20.103 1.00 52.50 185 ARG A N 1
ATOM 1462 C CA . ARG A 1 185 ? 16.506 4.955 18.969 1.00 52.50 185 ARG A CA 1
ATOM 1463 C C . ARG A 1 185 ? 15.380 4.801 17.944 1.00 52.50 185 ARG A C 1
ATOM 1465 O O . ARG A 1 185 ? 14.306 4.444 18.375 1.00 52.50 185 ARG A O 1
ATOM 1472 N N . PRO A 1 186 ? 15.605 4.928 16.622 1.00 54.75 186 PRO A N 1
ATOM 1473 C CA . PRO A 1 186 ? 14.530 4.927 15.623 1.00 54.75 186 PRO A CA 1
ATOM 1474 C C . PRO A 1 186 ? 13.584 3.724 15.751 1.00 54.75 186 PRO A C 1
ATOM 1476 O O . PRO A 1 186 ? 14.044 2.584 15.680 1.00 54.75 186 PRO A O 1
ATOM 1479 N N . CYS A 1 187 ? 12.281 3.999 15.878 1.00 62.25 187 CYS A N 1
ATOM 1480 C CA . CYS A 1 187 ? 11.226 2.992 15.880 1.00 62.25 187 CYS A CA 1
ATOM 1481 C C . CYS A 1 187 ? 11.331 2.084 14.642 1.00 62.25 187 CYS A C 1
ATOM 1483 O O . CYS A 1 187 ? 11.374 2.560 13.501 1.00 62.25 187 CYS A O 1
ATOM 1485 N N . ARG A 1 188 ? 11.418 0.770 14.870 1.00 62.97 188 ARG A N 1
ATOM 1486 C CA . ARG A 1 188 ? 11.482 -0.257 13.824 1.00 62.97 188 ARG A CA 1
ATOM 1487 C C . ARG A 1 188 ? 10.417 -1.311 14.116 1.00 62.97 188 ARG A C 1
ATOM 1489 O O . ARG A 1 188 ? 10.625 -2.120 15.017 1.00 62.97 188 ARG A O 1
ATOM 1496 N N . PRO A 1 189 ? 9.308 -1.344 13.365 1.00 69.25 189 PRO A N 1
ATOM 1497 C CA . PRO A 1 189 ? 8.382 -2.459 13.434 1.00 69.25 189 PRO A CA 1
ATOM 1498 C C . PRO A 1 189 ? 9.097 -3.725 12.960 1.00 69.25 189 PRO A C 1
ATOM 1500 O O . PRO A 1 189 ? 9.491 -3.846 11.793 1.00 69.25 189 PRO A O 1
ATOM 1503 N N . CYS A 1 190 ? 9.290 -4.666 13.876 1.00 69.88 190 CYS A N 1
ATOM 1504 C CA . CYS A 1 190 ? 9.839 -5.981 13.589 1.00 69.88 190 CYS A CA 1
ATOM 1505 C C . CYS A 1 190 ? 9.027 -7.048 14.334 1.00 69.88 190 CYS A C 1
ATOM 1507 O O . CYS A 1 190 ? 8.680 -6.834 15.493 1.00 69.88 190 CYS A O 1
ATOM 1509 N N . PRO A 1 191 ? 8.735 -8.205 13.712 1.00 73.56 191 PRO A N 1
ATOM 1510 C CA . PRO A 1 191 ? 7.994 -9.278 14.377 1.00 73.56 191 PRO A CA 1
ATOM 1511 C C . PRO A 1 191 ? 8.628 -9.752 15.692 1.00 73.56 191 PRO A C 1
ATOM 1513 O O . PRO A 1 191 ? 7.917 -10.138 16.609 1.00 73.56 191 PRO A O 1
ATOM 1516 N N . GLU A 1 192 ? 9.957 -9.668 15.797 1.00 73.50 192 GLU A N 1
ATOM 1517 C CA . GLU A 1 192 ? 10.735 -10.060 16.979 1.00 73.50 192 GLU A CA 1
ATOM 1518 C C . GLU A 1 192 ? 10.771 -8.994 18.092 1.00 73.50 192 GLU A C 1
ATOM 1520 O O . GLU A 1 192 ? 11.491 -9.179 19.078 1.00 73.50 192 GLU A O 1
ATOM 1525 N N . VAL A 1 193 ? 10.056 -7.868 17.943 1.00 72.44 193 VAL A N 1
ATOM 1526 C CA . VAL A 1 193 ? 10.141 -6.738 18.879 1.00 72.44 193 VAL A CA 1
ATOM 1527 C C . VAL A 1 193 ? 9.823 -7.182 20.310 1.00 72.44 193 VAL A C 1
ATOM 1529 O O . VAL A 1 193 ? 8.793 -7.796 20.595 1.00 72.44 193 VAL A O 1
ATOM 1532 N N . ARG A 1 194 ? 10.742 -6.882 21.231 1.00 72.06 194 ARG A N 1
ATOM 1533 C CA . ARG A 1 194 ? 10.598 -7.152 22.667 1.00 72.06 194 ARG A CA 1
ATOM 1534 C C . ARG A 1 194 ? 10.280 -5.862 23.402 1.00 72.06 194 ARG A C 1
ATOM 1536 O O . ARG A 1 194 ? 10.586 -4.786 22.908 1.00 72.06 194 ARG A O 1
ATOM 1543 N N . GLY A 1 195 ? 9.725 -5.969 24.610 1.00 68.25 195 GLY A N 1
ATOM 1544 C CA . GLY A 1 195 ? 9.275 -4.798 25.372 1.00 68.25 195 GLY A CA 1
ATOM 1545 C C . GLY A 1 195 ? 10.346 -3.719 25.598 1.00 68.25 195 GLY A C 1
ATOM 1546 O O . GLY A 1 195 ? 10.000 -2.552 25.699 1.00 68.25 195 GLY A O 1
ATOM 1547 N N . GLU A 1 196 ? 11.632 -4.078 25.643 1.00 70.12 196 GLU A N 1
ATOM 1548 C CA . GLU A 1 196 ? 12.748 -3.124 25.803 1.00 70.12 196 GLU A CA 1
ATOM 1549 C C . GLU A 1 196 ? 13.121 -2.390 24.502 1.00 70.12 196 GLU A C 1
ATOM 1551 O O . GLU A 1 196 ? 13.656 -1.286 24.550 1.00 70.12 196 GLU A O 1
ATOM 1556 N N . ASP A 1 197 ? 12.821 -2.994 23.350 1.00 70.69 197 ASP A N 1
ATOM 1557 C CA . ASP A 1 197 ? 13.094 -2.459 22.010 1.00 70.69 197 ASP A CA 1
ATOM 1558 C C . ASP A 1 197 ? 11.827 -1.889 21.341 1.00 70.69 197 ASP A C 1
ATOM 1560 O O . ASP A 1 197 ? 11.882 -1.383 20.218 1.00 70.69 197 ASP A O 1
ATOM 1564 N N . ALA A 1 198 ? 10.680 -1.989 22.019 1.00 76.88 198 ALA A N 1
ATOM 1565 C CA . ALA A 1 198 ? 9.393 -1.518 21.539 1.00 76.88 198 ALA A CA 1
ATOM 1566 C C . ALA A 1 198 ? 9.333 0.012 21.519 1.00 76.88 198 ALA A C 1
ATOM 1568 O O . ALA A 1 198 ? 9.888 0.703 22.371 1.00 76.88 198 ALA A O 1
ATOM 1569 N N . CYS A 1 199 ? 8.604 0.553 20.552 1.00 78.50 199 CYS A N 1
ATOM 1570 C CA . CYS A 1 199 ? 8.290 1.975 20.492 1.00 78.50 199 CYS A CA 1
ATOM 1571 C C . CYS A 1 199 ? 7.238 2.322 21.551 1.00 78.50 199 CYS A C 1
ATOM 1573 O O . CYS A 1 199 ? 7.360 3.327 22.252 1.00 78.50 199 CYS A O 1
ATOM 1575 N N . TYR A 1 200 ? 6.255 1.431 21.707 1.00 84.75 200 TYR A N 1
ATOM 1576 C CA . TYR A 1 200 ? 5.161 1.560 22.660 1.00 84.75 200 TYR A CA 1
ATOM 1577 C C . TYR A 1 200 ? 4.957 0.251 23.418 1.00 84.75 200 TYR A C 1
ATOM 1579 O O . TYR A 1 200 ? 5.009 -0.834 22.840 1.00 84.75 200 TYR A O 1
ATOM 1587 N N . ARG A 1 201 ? 4.669 0.342 24.712 1.00 88.31 201 ARG A N 1
ATOM 1588 C CA . ARG A 1 201 ? 4.250 -0.804 25.519 1.00 88.31 201 ARG A CA 1
ATOM 1589 C C . ARG A 1 201 ? 2.827 -0.568 25.982 1.00 88.31 201 ARG A C 1
ATOM 1591 O O . ARG A 1 201 ? 2.557 0.392 26.694 1.00 88.31 201 ARG A O 1
ATOM 1598 N N . ILE A 1 202 ? 1.926 -1.447 25.577 1.00 91.94 202 ILE A N 1
ATOM 1599 C CA . ILE A 1 202 ? 0.574 -1.518 26.116 1.00 91.94 202 ILE A CA 1
ATOM 1600 C C . ILE A 1 202 ? 0.670 -2.355 27.385 1.00 91.94 202 ILE A C 1
ATOM 1602 O O . ILE A 1 202 ? 0.960 -3.552 27.329 1.00 91.94 202 ILE A O 1
ATOM 1606 N N . VAL A 1 203 ? 0.487 -1.713 28.534 1.00 91.62 203 VAL A N 1
ATOM 1607 C CA . VAL A 1 203 ? 0.657 -2.338 29.844 1.00 91.62 203 VAL A CA 1
ATOM 1608 C C . VAL A 1 203 ? -0.706 -2.556 30.483 1.00 91.62 203 VAL A C 1
ATOM 1610 O O . VAL A 1 203 ? -1.500 -1.625 30.589 1.00 91.62 203 VAL A O 1
ATOM 1613 N N . ILE A 1 204 ? -0.973 -3.789 30.919 1.00 92.69 204 ILE A N 1
ATOM 1614 C CA . ILE A 1 204 ? -2.215 -4.179 31.597 1.00 92.69 204 ILE A CA 1
ATOM 1615 C C . ILE A 1 204 ? -1.908 -4.564 33.045 1.00 92.69 204 ILE A C 1
ATOM 1617 O O . ILE A 1 204 ? -0.947 -5.290 33.321 1.00 92.69 204 ILE A O 1
ATOM 1621 N N . HIS A 1 205 ? -2.728 -4.088 33.981 1.00 90.31 205 HIS A N 1
ATOM 1622 C CA . HIS A 1 205 ? -2.607 -4.454 35.386 1.00 90.31 205 HIS A CA 1
ATOM 1623 C C . HIS A 1 205 ? -3.062 -5.914 35.605 1.00 90.31 205 HIS A C 1
ATOM 1625 O O . HIS A 1 205 ? -4.124 -6.295 35.108 1.00 90.31 205 HIS A O 1
ATOM 1631 N N . PRO A 1 206 ? -2.319 -6.743 36.366 1.00 85.44 206 PRO A N 1
ATOM 1632 C CA . PRO A 1 206 ? -2.675 -8.148 36.603 1.00 85.44 206 PRO A CA 1
ATOM 1633 C C . PRO A 1 206 ? -4.040 -8.371 37.271 1.00 85.44 206 PRO A C 1
ATOM 1635 O O . PRO A 1 206 ? -4.624 -9.438 37.120 1.00 85.44 206 PRO A O 1
ATOM 1638 N N . ASP A 1 207 ? -4.548 -7.371 37.995 1.00 85.94 207 ASP A N 1
ATOM 1639 C CA . ASP A 1 207 ? -5.839 -7.447 38.701 1.00 85.94 207 ASP A CA 1
ATOM 1640 C C . ASP A 1 207 ? -7.057 -7.251 37.782 1.00 85.94 207 ASP A C 1
ATOM 1642 O O . ASP A 1 207 ? -8.201 -7.340 38.234 1.00 85.94 207 ASP A O 1
ATOM 1646 N N . VAL A 1 208 ? -6.846 -6.961 36.494 1.00 85.25 208 VAL A N 1
ATOM 1647 C CA . VAL A 1 208 ? -7.944 -6.848 35.532 1.00 85.25 208 VAL A CA 1
ATOM 1648 C C . VAL A 1 208 ? -8.595 -8.216 35.348 1.00 85.25 208 VAL A C 1
ATOM 1650 O O . VAL A 1 208 ? -7.955 -9.188 34.957 1.00 85.25 208 VAL A O 1
ATOM 1653 N N . GLU A 1 209 ? -9.904 -8.285 35.598 1.00 83.69 209 GLU A N 1
ATOM 1654 C CA . GLU A 1 209 ? -10.685 -9.503 35.392 1.00 83.69 209 GLU A CA 1
ATOM 1655 C C . GLU A 1 209 ? -10.504 -10.062 33.975 1.00 83.69 209 GLU A C 1
ATOM 1657 O O . GLU A 1 209 ? -10.404 -9.313 33.004 1.00 83.69 209 GLU A O 1
ATOM 1662 N N . ARG A 1 210 ? -10.577 -11.390 33.839 1.00 80.88 210 ARG A N 1
ATOM 1663 C CA . ARG A 1 210 ? -10.479 -12.109 32.558 1.00 80.88 210 ARG A CA 1
ATOM 1664 C C . ARG A 1 210 ? -11.275 -11.467 31.420 1.00 80.88 210 ARG A C 1
ATOM 1666 O O . ARG A 1 210 ? -10.726 -11.220 30.356 1.00 80.88 210 ARG A O 1
ATOM 1673 N N . THR A 1 211 ? -12.547 -11.157 31.650 1.00 80.62 211 THR A N 1
ATOM 1674 C CA . THR A 1 211 ? -13.440 -10.554 30.643 1.00 80.62 211 THR A CA 1
ATOM 1675 C C . THR A 1 211 ? -13.144 -9.077 30.360 1.00 80.62 211 THR A C 1
ATOM 1677 O O . THR A 1 211 ? -13.771 -8.474 29.496 1.00 80.62 211 THR A O 1
ATOM 1680 N N . GLY A 1 212 ? -12.237 -8.468 31.121 1.00 83.75 212 GLY A N 1
ATOM 1681 C CA . GLY A 1 212 ? -11.855 -7.067 31.027 1.00 83.75 212 GLY A CA 1
ATOM 1682 C C . GLY A 1 212 ? -10.596 -6.785 30.222 1.00 83.75 212 GLY A C 1
ATOM 1683 O O . GLY A 1 212 ? -10.430 -5.649 29.789 1.00 83.75 212 GLY A O 1
ATOM 1684 N N . VAL A 1 213 ? -9.741 -7.786 29.997 1.00 89.31 213 VAL A N 1
ATOM 1685 C CA . VAL A 1 213 ? -8.436 -7.580 29.350 1.00 89.31 213 VAL A CA 1
ATOM 1686 C C . VAL A 1 213 ? -8.591 -7.201 27.880 1.00 89.31 213 VAL A C 1
ATOM 1688 O O . VAL A 1 213 ? -8.081 -6.162 27.476 1.00 89.31 213 VAL A O 1
ATOM 1691 N N . MET A 1 214 ? -9.318 -7.991 27.082 1.00 91.69 214 MET A N 1
ATOM 1692 C CA . MET A 1 214 ? -9.450 -7.725 25.643 1.00 91.69 214 MET A CA 1
ATOM 1693 C C . MET A 1 214 ? -10.075 -6.348 25.336 1.00 91.69 214 MET A C 1
ATOM 1695 O O . MET A 1 214 ? -9.472 -5.592 24.577 1.00 91.69 214 MET A O 1
ATOM 1699 N N . PRO A 1 215 ? -11.203 -5.947 25.958 1.00 89.69 215 PRO A N 1
ATOM 1700 C CA . PRO A 1 215 ? -11.778 -4.613 25.763 1.00 89.69 215 PRO A CA 1
ATOM 1701 C C . PRO A 1 215 ? -10.802 -3.479 26.090 1.00 89.69 215 PRO A C 1
ATOM 1703 O O . PRO A 1 215 ? -10.659 -2.552 25.300 1.00 89.69 215 PRO A O 1
ATOM 1706 N N . LEU A 1 216 ? -10.083 -3.591 27.210 1.00 91.75 216 LEU A N 1
ATOM 1707 C CA . LEU A 1 216 ? -9.107 -2.589 27.630 1.00 91.75 216 LEU A CA 1
ATOM 1708 C C . LEU A 1 216 ? -7.933 -2.491 26.649 1.00 91.75 216 LEU A C 1
ATOM 1710 O O . LEU A 1 216 ? -7.493 -1.396 26.311 1.00 91.75 216 LEU A O 1
ATOM 1714 N N . VAL A 1 217 ? -7.438 -3.625 26.147 1.00 93.75 217 VAL A N 1
ATOM 1715 C CA . VAL A 1 217 ? -6.397 -3.630 25.111 1.00 93.75 217 VAL A CA 1
ATOM 1716 C C . VAL A 1 217 ? -6.905 -2.948 23.840 1.00 93.75 217 VAL A C 1
ATOM 1718 O O . VAL A 1 217 ? -6.189 -2.129 23.272 1.00 93.75 217 VAL A O 1
ATOM 1721 N N . LEU A 1 218 ? -8.138 -3.228 23.409 1.00 94.31 218 LEU A N 1
ATOM 1722 C CA . LEU A 1 218 ? -8.730 -2.584 22.233 1.00 94.31 218 LEU A CA 1
ATOM 1723 C C . LEU A 1 218 ? -8.896 -1.069 22.418 1.00 94.31 218 LEU A C 1
ATOM 1725 O O . LEU A 1 218 ? -8.647 -0.329 21.473 1.00 94.31 218 LEU A O 1
ATOM 1729 N N . GLU A 1 219 ? -9.266 -0.595 23.610 1.00 92.19 219 GLU A N 1
ATOM 1730 C CA . GLU A 1 219 ? -9.316 0.840 23.931 1.00 92.19 219 GLU A CA 1
ATOM 1731 C C . GLU A 1 219 ? -7.936 1.498 23.813 1.00 92.19 219 GLU A C 1
ATOM 1733 O O . GLU A 1 219 ? -7.799 2.519 23.143 1.00 92.19 219 GLU A O 1
ATOM 1738 N N . LEU A 1 220 ? -6.893 0.887 24.383 1.00 93.19 220 LEU A N 1
ATOM 1739 C CA . LEU A 1 220 ? -5.526 1.416 24.308 1.00 93.19 220 LEU A CA 1
ATOM 1740 C C . LEU A 1 220 ? -4.984 1.392 22.866 1.00 93.19 220 LEU A C 1
ATOM 1742 O O . LEU A 1 220 ? -4.324 2.334 22.428 1.00 93.19 220 LEU A O 1
ATOM 1746 N N . VAL A 1 221 ? -5.301 0.355 22.085 1.00 94.19 221 VAL A N 1
ATOM 1747 C CA . VAL A 1 221 ? -4.950 0.292 20.655 1.00 94.19 221 VAL A CA 1
ATOM 1748 C C . VAL A 1 221 ? -5.697 1.363 19.856 1.00 94.19 221 VAL A C 1
ATOM 1750 O O . VAL A 1 221 ? -5.084 2.041 19.031 1.00 94.19 221 VAL A O 1
ATOM 1753 N N . ALA A 1 222 ? -6.994 1.555 20.111 1.00 93.25 222 ALA A N 1
ATOM 1754 C CA . ALA A 1 222 ? -7.794 2.597 19.473 1.00 93.25 222 ALA A CA 1
ATOM 1755 C C . ALA A 1 222 ? -7.265 3.999 19.810 1.00 93.25 222 ALA A C 1
ATOM 1757 O O . ALA A 1 222 ? -7.180 4.846 18.923 1.00 93.25 222 ALA A O 1
ATOM 1758 N N . GLN A 1 223 ? -6.845 4.223 21.058 1.00 91.62 223 GLN A N 1
ATOM 1759 C CA . GLN A 1 223 ? -6.207 5.464 21.489 1.00 91.62 223 GLN A CA 1
ATOM 1760 C C . GLN A 1 223 ? -4.902 5.726 20.728 1.00 91.62 223 GLN A C 1
ATOM 1762 O O . GLN A 1 223 ? -4.726 6.801 20.155 1.00 91.62 223 GLN A O 1
ATOM 1767 N N . LEU A 1 224 ? -4.011 4.731 20.667 1.00 89.50 224 LEU A N 1
ATOM 1768 C CA . LEU A 1 224 ? -2.737 4.844 19.954 1.00 89.50 224 LEU A CA 1
ATOM 1769 C C . LEU A 1 224 ? -2.951 5.150 18.463 1.00 89.50 224 LEU A C 1
ATOM 1771 O O . LEU A 1 224 ? -2.395 6.113 17.933 1.00 89.50 224 LEU A O 1
ATOM 1775 N N . LEU A 1 225 ? -3.792 4.359 17.793 1.00 90.38 225 LEU A N 1
ATOM 1776 C CA . LEU A 1 225 ? -4.065 4.510 16.364 1.00 90.38 225 LEU A CA 1
ATOM 1777 C C . LEU A 1 225 ? -4.832 5.792 16.041 1.00 90.38 225 LEU A C 1
ATOM 1779 O O . LEU A 1 225 ? -4.585 6.404 15.004 1.00 90.38 225 LEU A O 1
ATOM 1783 N N . GLY A 1 226 ? -5.760 6.216 16.897 1.00 88.88 226 GLY A N 1
ATOM 1784 C CA . GLY A 1 226 ? -6.515 7.442 16.665 1.00 88.88 226 GLY A CA 1
ATOM 1785 C C . GLY A 1 226 ? -5.643 8.687 16.815 1.00 88.88 226 GLY A C 1
ATOM 1786 O O . GLY A 1 226 ? -5.751 9.588 15.984 1.00 88.88 226 GLY A O 1
ATOM 1787 N N . ASN A 1 227 ? -4.697 8.693 17.760 1.00 84.94 227 ASN A N 1
ATOM 1788 C CA . ASN A 1 227 ? -3.679 9.744 17.851 1.00 84.94 227 ASN A CA 1
ATOM 1789 C C . ASN A 1 227 ? -2.806 9.776 16.587 1.00 84.94 227 ASN A C 1
ATOM 1791 O O . ASN A 1 227 ? -2.536 10.845 16.041 1.00 84.94 227 ASN A O 1
ATOM 1795 N N . TRP A 1 228 ? -2.417 8.610 16.059 1.00 81.69 228 TRP A N 1
ATOM 1796 C CA . TRP A 1 228 ? -1.652 8.525 14.811 1.00 81.69 228 TRP A CA 1
ATOM 1797 C C . TRP A 1 228 ? -2.415 9.049 13.596 1.00 81.69 228 TRP A C 1
ATOM 1799 O O . TRP A 1 228 ? -1.867 9.819 12.803 1.00 81.69 228 TRP A O 1
ATOM 1809 N N . VAL A 1 229 ? -3.679 8.650 13.448 1.00 83.69 229 VAL A N 1
ATOM 1810 C CA . VAL A 1 229 ? -4.562 9.146 12.386 1.00 83.69 229 VAL A CA 1
ATOM 1811 C C . VAL A 1 229 ? -4.749 10.658 12.514 1.00 83.69 229 VAL A C 1
ATOM 1813 O O . VAL A 1 229 ? -4.677 11.363 11.507 1.00 83.69 229 VAL A O 1
ATOM 1816 N N . GLN A 1 230 ? -4.925 11.174 13.733 1.00 82.88 230 GLN A N 1
ATOM 1817 C CA . GLN A 1 230 ? -5.067 12.608 13.963 1.00 82.88 230 GLN A CA 1
ATOM 1818 C C . GLN A 1 230 ? -3.809 13.380 13.568 1.00 82.88 230 GLN A C 1
ATOM 1820 O O . GLN A 1 230 ? -3.896 14.316 12.775 1.00 82.88 230 GLN A O 1
ATOM 1825 N N . GLY A 1 231 ? -2.636 12.953 14.042 1.00 72.88 231 GLY A N 1
ATOM 1826 C CA . GLY A 1 231 ? -1.379 13.598 13.676 1.00 72.88 231 GLY A CA 1
ATOM 1827 C C . GLY A 1 231 ? -1.139 13.579 12.165 1.00 72.88 231 GLY A C 1
ATOM 1828 O O . GLY A 1 231 ? -0.756 14.597 11.595 1.00 72.88 231 GLY A O 1
ATOM 1829 N N . ARG A 1 232 ? -1.478 12.477 11.476 1.00 76.56 232 ARG A N 1
ATOM 1830 C CA . ARG A 1 232 ? -1.442 12.405 10.003 1.00 76.56 232 ARG A CA 1
ATOM 1831 C C . ARG A 1 232 ? -2.338 13.463 9.356 1.00 76.56 232 ARG A C 1
ATOM 1833 O O . ARG A 1 232 ? -1.902 14.131 8.420 1.00 76.56 232 ARG A O 1
ATOM 1840 N N . ARG A 1 233 ? -3.583 13.608 9.823 1.00 75.81 233 ARG A N 1
ATOM 1841 C CA . ARG A 1 233 ? -4.544 14.595 9.294 1.00 75.81 233 ARG A CA 1
ATOM 1842 C C . ARG A 1 233 ? -4.063 16.033 9.487 1.00 75.81 233 ARG A C 1
ATOM 1844 O O . ARG A 1 233 ? -4.311 16.874 8.629 1.00 75.81 233 ARG A O 1
ATOM 1851 N N . GLU A 1 234 ? -3.341 16.297 10.570 1.00 71.12 234 GLU A N 1
ATOM 1852 C CA . GLU A 1 234 ? -2.754 17.606 10.883 1.00 71.12 234 GLU A CA 1
ATOM 1853 C C . GLU A 1 234 ? -1.401 17.859 10.193 1.00 71.12 234 GLU A C 1
ATOM 1855 O O . GLU A 1 234 ? -0.876 18.970 10.253 1.00 71.12 234 GLU A O 1
ATOM 1860 N N . GLY A 1 235 ? -0.836 16.856 9.509 1.00 60.88 235 GLY A N 1
ATOM 1861 C CA . GLY A 1 235 ? 0.501 16.932 8.912 1.00 60.88 235 GLY A CA 1
ATOM 1862 C C . GLY A 1 235 ? 1.638 16.843 9.939 1.00 60.88 235 GLY A C 1
ATOM 1863 O O . GLY A 1 235 ? 2.780 17.179 9.626 1.00 60.88 235 GLY A O 1
ATOM 1864 N N . THR A 1 236 ? 1.341 16.394 11.159 1.00 55.50 236 THR A N 1
ATOM 1865 C CA . THR A 1 236 ? 2.311 16.189 12.234 1.00 55.50 236 THR A CA 1
ATOM 1866 C C . THR A 1 236 ? 3.059 14.869 12.000 1.00 55.50 236 THR A C 1
ATOM 1868 O O . THR A 1 236 ? 2.430 13.813 11.884 1.00 55.50 236 THR A O 1
ATOM 1871 N N . PRO A 1 237 ? 4.404 14.873 11.932 1.00 52.53 237 PRO A N 1
ATOM 1872 C CA . PRO A 1 237 ? 5.181 13.648 11.764 1.00 52.53 237 PRO A CA 1
ATOM 1873 C C . PRO A 1 237 ? 4.998 12.717 12.972 1.00 52.53 237 PRO A C 1
ATOM 1875 O O . PRO A 1 237 ? 4.980 13.180 14.109 1.00 52.53 237 PRO A O 1
ATOM 1878 N N . ARG A 1 238 ? 4.930 11.395 12.734 1.00 53.00 238 ARG A N 1
ATOM 1879 C CA . ARG A 1 238 ? 4.615 10.353 13.744 1.00 53.00 238 ARG A CA 1
ATOM 1880 C C . ARG A 1 238 ? 5.374 10.486 15.068 1.00 53.00 238 ARG A C 1
ATOM 1882 O O . ARG A 1 238 ? 4.799 10.299 16.130 1.00 53.00 238 ARG A O 1
ATOM 1889 N N . ARG A 1 239 ? 6.649 10.881 15.005 1.00 49.03 239 ARG A N 1
ATOM 1890 C CA . ARG A 1 239 ? 7.551 11.059 16.163 1.00 49.03 239 ARG A CA 1
ATOM 1891 C C . ARG A 1 239 ? 7.234 12.256 17.055 1.00 49.03 239 ARG A C 1
ATOM 1893 O O . ARG A 1 239 ? 7.817 12.390 18.123 1.00 49.03 239 ARG A O 1
ATOM 1900 N N . SER A 1 240 ? 6.408 13.165 16.562 1.00 46.25 240 SER A N 1
ATOM 1901 C CA . SER A 1 240 ? 6.048 14.415 17.222 1.00 46.25 240 SER A CA 1
ATOM 1902 C C . SER A 1 240 ? 4.575 14.449 17.588 1.00 46.25 240 SER A C 1
ATOM 1904 O O . SER A 1 240 ? 4.134 15.477 18.086 1.00 46.25 240 SER A O 1
ATOM 1906 N N . ILE A 1 241 ? 3.833 13.366 17.318 1.00 52.69 241 ILE A N 1
ATOM 1907 C CA . ILE A 1 241 ? 2.435 13.230 17.710 1.00 52.69 241 ILE A CA 1
ATOM 1908 C C . ILE A 1 241 ? 2.439 13.120 19.231 1.00 52.69 241 ILE A C 1
ATOM 1910 O O . ILE A 1 241 ? 2.865 12.088 19.757 1.00 52.69 241 ILE A O 1
ATOM 1914 N N . PRO A 1 242 ? 2.017 14.168 19.954 1.00 53.62 242 PRO A N 1
ATOM 1915 C CA . PRO A 1 242 ? 1.803 14.009 21.373 1.00 53.62 242 PRO A CA 1
ATOM 1916 C C . PRO A 1 242 ? 0.701 12.958 21.549 1.00 53.62 242 PRO A C 1
ATOM 1918 O O . PRO A 1 242 ? -0.218 12.877 20.731 1.00 53.62 242 PRO A O 1
ATOM 1921 N N . LEU A 1 243 ? 0.729 12.188 22.637 1.00 59.38 243 LEU A N 1
ATOM 1922 C CA . LEU A 1 243 ? -0.436 11.414 23.089 1.00 59.38 243 LEU A CA 1
ATOM 1923 C C . LEU A 1 243 ? -1.553 12.363 23.597 1.00 59.38 243 LEU A C 1
ATOM 1925 O O . LEU A 1 243 ? -2.133 12.153 24.660 1.00 59.38 243 LEU A O 1
ATOM 1929 N N . GLU A 1 244 ? -1.812 13.455 22.872 1.00 52.66 244 GLU A N 1
ATOM 1930 C CA . GLU A 1 244 ? -2.939 14.352 23.080 1.00 52.66 244 GLU A CA 1
ATOM 1931 C C . GLU A 1 244 ? -4.229 13.592 22.776 1.00 52.66 244 GLU A C 1
ATOM 1933 O O . GLU A 1 244 ? -4.316 12.816 21.829 1.00 52.66 244 GLU A O 1
ATOM 1938 N N . GLN A 1 245 ? -5.211 13.762 23.655 1.00 62.19 245 GLN A N 1
ATOM 1939 C CA . GLN A 1 245 ? -6.370 12.887 23.742 1.00 62.19 245 GLN A CA 1
ATOM 1940 C C . GLN A 1 245 ? -7.326 13.135 22.568 1.00 62.19 245 GLN A C 1
ATOM 1942 O O . GLN A 1 245 ? -8.054 14.129 22.547 1.00 62.19 245 GLN A O 1
ATOM 1947 N N . ILE A 1 246 ? -7.393 12.191 21.623 1.00 75.31 246 ILE A N 1
ATOM 1948 C CA . ILE A 1 246 ? -8.660 11.940 20.925 1.00 75.31 246 ILE A CA 1
ATOM 1949 C C . ILE A 1 246 ? -9.765 11.710 21.967 1.00 75.31 246 ILE A C 1
ATOM 1951 O O . ILE A 1 246 ? -9.502 11.247 23.077 1.00 75.31 246 ILE A O 1
ATOM 1955 N N . SER A 1 247 ? -11.005 12.065 21.633 1.00 84.12 247 SER A N 1
ATOM 1956 C CA . SER A 1 247 ? -12.107 11.974 22.594 1.00 84.12 247 SER A CA 1
ATOM 1957 C C . SER A 1 247 ? -12.299 10.534 23.079 1.00 84.12 247 SER A C 1
ATOM 1959 O O . SER A 1 247 ? -12.383 9.622 22.257 1.00 84.12 247 SER A O 1
ATOM 1961 N N . ASP A 1 248 ? -12.480 10.341 24.390 1.00 85.69 248 ASP A N 1
ATOM 1962 C CA . ASP A 1 248 ? -12.829 9.039 24.983 1.00 85.69 248 ASP A CA 1
ATOM 1963 C C . ASP A 1 248 ? -14.035 8.389 24.286 1.00 85.69 248 ASP A C 1
ATOM 1965 O O . ASP A 1 248 ? -14.105 7.171 24.137 1.00 85.69 248 ASP A O 1
ATOM 1969 N N . ALA A 1 249 ? -14.973 9.205 23.797 1.00 85.94 249 ALA A N 1
ATOM 1970 C CA . ALA A 1 249 ? -16.132 8.717 23.067 1.00 85.94 249 ALA A CA 1
ATOM 1971 C C . ALA A 1 249 ? -15.758 8.125 21.697 1.00 85.94 249 ALA A C 1
ATOM 1973 O O . ALA A 1 249 ? -16.350 7.137 21.274 1.00 85.94 249 ALA A O 1
ATOM 1974 N N . GLU A 1 250 ? -14.762 8.680 21.006 1.00 88.75 250 GLU A N 1
ATOM 1975 C CA . GLU A 1 250 ? -14.269 8.109 19.750 1.00 88.75 250 GLU A CA 1
ATOM 1976 C C . GLU A 1 250 ? -13.474 6.831 19.991 1.00 88.75 250 GLU A C 1
ATOM 1978 O O . GLU A 1 250 ? -13.676 5.859 19.266 1.00 88.75 250 GLU A O 1
ATOM 1983 N N . VAL A 1 251 ? -12.642 6.799 21.039 1.00 89.94 251 VAL A N 1
ATOM 1984 C CA . VAL A 1 251 ? -11.944 5.579 21.481 1.00 89.94 251 VAL A CA 1
ATOM 1985 C C . VAL A 1 251 ? -12.953 4.468 21.752 1.00 89.94 251 VAL A C 1
ATOM 1987 O O . VAL A 1 251 ? -12.801 3.367 21.226 1.00 89.94 251 VAL A O 1
ATOM 1990 N N . ALA A 1 252 ? -14.006 4.769 22.517 1.00 88.31 252 ALA A N 1
ATOM 1991 C CA . ALA A 1 252 ? -15.058 3.817 22.856 1.00 88.31 252 ALA A CA 1
ATOM 1992 C C . ALA A 1 252 ? -15.829 3.334 21.619 1.00 88.31 252 ALA A C 1
ATOM 1994 O O . ALA A 1 252 ? -16.097 2.141 21.489 1.00 88.31 252 ALA A O 1
ATOM 1995 N N . VAL A 1 253 ? -16.167 4.230 20.684 1.00 89.94 253 VAL A N 1
ATOM 1996 C CA . VAL A 1 253 ? -16.861 3.851 19.443 1.00 89.94 253 VAL A CA 1
ATOM 1997 C C . VAL A 1 253 ? -15.976 2.963 18.564 1.00 89.94 253 VAL A C 1
ATOM 1999 O O . VAL A 1 253 ? -16.451 1.941 18.071 1.00 89.94 253 VAL A O 1
ATOM 2002 N N . VAL A 1 254 ? -14.702 3.320 18.379 1.00 93.19 254 VAL A N 1
ATOM 2003 C CA . VAL A 1 254 ? -13.745 2.545 17.574 1.00 93.19 254 VAL A CA 1
ATOM 2004 C C . VAL A 1 254 ? -13.518 1.164 18.184 1.00 93.19 254 VAL A C 1
ATOM 2006 O O . VAL A 1 254 ? -13.670 0.158 17.487 1.00 93.19 254 VAL A O 1
ATOM 2009 N N . SER A 1 255 ? -13.193 1.097 19.478 1.00 92.25 255 SER A N 1
ATOM 2010 C CA . SER A 1 255 ? -12.916 -0.168 20.161 1.00 92.25 255 SER A CA 1
ATOM 2011 C C . SER A 1 255 ? -14.147 -1.078 20.164 1.00 92.25 255 SER A C 1
ATOM 2013 O O . SER A 1 255 ? -14.023 -2.269 19.885 1.00 92.25 255 SER A O 1
ATOM 2015 N N . HIS A 1 256 ? -15.345 -0.521 20.380 1.00 89.06 256 HIS A N 1
ATOM 2016 C CA . HIS A 1 256 ? -16.607 -1.256 20.319 1.00 89.06 256 HIS A CA 1
ATOM 2017 C C . HIS A 1 256 ? -16.905 -1.797 18.917 1.00 89.06 256 HIS A C 1
ATOM 2019 O O . HIS A 1 256 ? -17.222 -2.979 18.767 1.00 89.06 256 HIS A O 1
ATOM 2025 N N . LEU A 1 257 ? -16.781 -0.952 17.889 1.00 91.06 257 LEU A N 1
ATOM 2026 C CA . LEU A 1 257 ? -17.020 -1.333 16.499 1.00 91.06 257 LEU A CA 1
ATOM 2027 C C . LEU A 1 257 ? -16.104 -2.488 16.077 1.00 91.06 257 LEU A C 1
ATOM 2029 O O . LEU A 1 257 ? -16.579 -3.495 15.550 1.00 91.06 257 LEU A O 1
ATOM 2033 N N . VAL A 1 258 ? -14.802 -2.361 16.340 1.00 92.31 258 VAL A N 1
ATOM 2034 C CA . VAL A 1 258 ? -13.808 -3.377 15.975 1.00 92.31 258 VAL A CA 1
ATOM 2035 C C . VAL A 1 258 ? -14.004 -4.661 16.785 1.00 92.31 258 VAL A C 1
ATOM 2037 O O . VAL A 1 258 ? -13.945 -5.750 16.217 1.00 92.31 258 VAL A O 1
ATOM 2040 N N . ALA A 1 259 ? -14.308 -4.563 18.085 1.00 89.94 259 ALA A N 1
ATOM 2041 C CA . ALA A 1 259 ? -14.575 -5.732 18.925 1.00 89.94 259 ALA A CA 1
ATOM 2042 C C . ALA A 1 259 ? -15.731 -6.585 18.383 1.00 89.94 259 ALA A C 1
ATOM 2044 O O . ALA A 1 259 ? -15.612 -7.809 18.290 1.00 89.94 259 ALA A O 1
ATOM 2045 N N . LEU A 1 260 ? -16.839 -5.939 17.999 1.00 88.56 260 LEU A N 1
ATOM 2046 C CA . LEU A 1 260 ? -18.008 -6.627 17.456 1.00 88.56 260 LEU A CA 1
ATOM 2047 C C . LEU A 1 260 ? -17.735 -7.218 16.072 1.00 88.56 260 LEU A C 1
ATOM 2049 O O . LEU A 1 260 ? -18.091 -8.370 15.831 1.00 88.56 260 LEU A O 1
ATOM 2053 N N . ARG A 1 261 ? -17.062 -6.475 15.186 1.00 89.31 261 ARG A N 1
ATOM 2054 C CA . ARG A 1 261 ? -16.738 -6.953 13.832 1.00 89.31 261 ARG A CA 1
ATOM 2055 C C . ARG A 1 261 ? -15.764 -8.131 13.827 1.00 89.31 261 ARG A C 1
ATOM 2057 O O . ARG A 1 261 ? -15.890 -9.015 12.984 1.00 89.31 261 ARG A O 1
ATOM 2064 N N . LEU A 1 262 ? -14.831 -8.181 14.780 1.00 87.38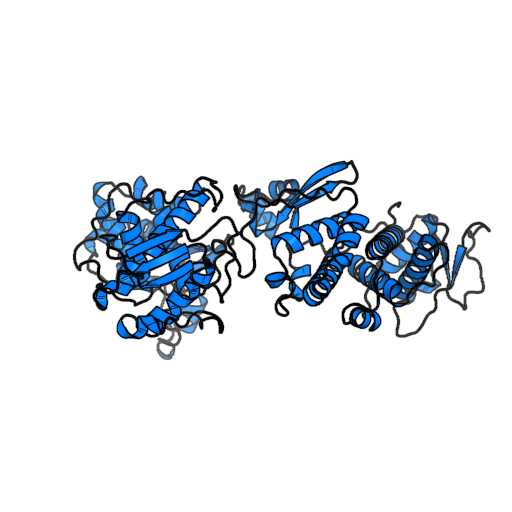 262 LEU A N 1
ATOM 2065 C CA . LEU A 1 262 ? -13.853 -9.270 14.901 1.00 87.38 262 LEU A CA 1
ATOM 2066 C C . LEU A 1 262 ? -14.324 -10.449 15.764 1.00 87.38 262 LEU A C 1
ATOM 2068 O O . LEU A 1 262 ? -13.658 -11.491 15.789 1.00 87.38 262 LEU A O 1
ATOM 2072 N N . GLY A 1 263 ? -15.470 -10.311 16.437 1.00 85.69 263 GLY A N 1
ATOM 2073 C CA . GLY A 1 263 ? -16.052 -11.355 17.278 1.00 85.69 263 GLY A CA 1
ATOM 2074 C C . GLY A 1 263 ? -15.370 -11.521 18.641 1.00 85.69 263 GLY A C 1
ATOM 2075 O O . GLY A 1 263 ? -15.426 -12.605 19.213 1.00 85.69 263 GLY A O 1
ATOM 2076 N N . PHE A 1 264 ? -14.736 -10.473 19.177 1.00 84.94 264 PHE A N 1
ATOM 2077 C CA . PHE A 1 264 ? -14.073 -10.496 20.495 1.00 84.94 264 PHE A CA 1
ATOM 2078 C C . PHE A 1 264 ? -15.027 -10.245 21.677 1.00 84.94 264 PHE A C 1
ATOM 2080 O O . PHE A 1 264 ? -14.616 -10.246 22.834 1.00 84.94 264 PHE A O 1
ATOM 2087 N N . GLY A 1 265 ? -16.321 -10.061 21.402 1.00 67.50 265 GLY A N 1
ATOM 2088 C CA . GLY A 1 265 ? -17.337 -9.803 22.421 1.00 67.50 265 GLY A CA 1
ATOM 2089 C C . GLY A 1 265 ? -17.332 -8.360 22.942 1.00 67.50 265 GLY A C 1
ATOM 2090 O O . GLY A 1 265 ? -16.450 -7.558 22.647 1.00 67.50 265 GLY A O 1
ATOM 2091 N N . SER A 1 266 ? -18.368 -8.002 23.700 1.00 56.25 266 SER A N 1
ATOM 2092 C CA . SER A 1 266 ? -18.607 -6.639 24.192 1.00 56.25 266 SER A CA 1
ATOM 2093 C C . SER A 1 266 ? -18.435 -6.536 25.708 1.00 56.25 266 SER A C 1
ATOM 2095 O O . SER A 1 266 ? -19.034 -7.323 26.442 1.00 56.25 266 SER A O 1
ATOM 2097 N N . ARG A 1 267 ? -17.742 -5.495 26.192 1.00 46.31 267 ARG A N 1
ATOM 2098 C CA . ARG A 1 267 ? -17.903 -4.994 27.578 1.00 46.31 267 ARG A CA 1
ATOM 2099 C C . ARG A 1 267 ? -18.701 -3.691 27.661 1.00 46.31 267 ARG A C 1
ATOM 2101 O O . ARG A 1 267 ? -19.200 -3.354 28.730 1.00 46.31 267 ARG A O 1
ATOM 2108 N N . HIS A 1 268 ? -18.887 -2.997 26.541 1.00 45.22 268 HIS A N 1
ATOM 2109 C CA . HIS A 1 268 ? -19.745 -1.821 26.490 1.00 45.22 268 HIS A CA 1
ATOM 2110 C C . HIS A 1 268 ? -21.203 -2.272 26.450 1.00 45.22 268 HIS A C 1
ATOM 2112 O O . HIS A 1 268 ? -21.653 -2.867 25.475 1.00 45.22 268 HIS A O 1
ATOM 2118 N N . LEU A 1 269 ? -21.851 -2.066 27.596 1.00 40.66 269 LEU A N 1
ATOM 2119 C CA . LEU A 1 269 ? -23.277 -2.127 27.894 1.00 40.66 269 LEU A CA 1
ATOM 2120 C C . LEU A 1 269 ? -24.203 -2.275 26.678 1.00 40.66 269 LEU A C 1
ATOM 2122 O O . LEU A 1 269 ? -24.168 -1.503 25.728 1.00 40.66 269 LEU A O 1
ATOM 2126 N N . VAL A 1 270 ? -25.137 -3.214 26.823 1.00 33.62 270 VAL A N 1
ATOM 2127 C CA . VAL A 1 270 ? -26.400 -3.365 26.082 1.00 33.62 270 VAL A CA 1
ATOM 2128 C C . VAL A 1 270 ? -27.330 -2.158 26.348 1.00 33.62 270 VAL A C 1
ATOM 2130 O O . VAL A 1 270 ? -28.491 -2.286 26.716 1.00 33.62 270 VAL A O 1
ATOM 2133 N N . GLY A 1 271 ? -26.817 -0.943 26.205 1.00 41.06 271 GLY A N 1
ATOM 2134 C CA . GLY A 1 271 ? -27.543 0.300 26.404 1.00 41.06 271 GLY A CA 1
ATOM 2135 C C . GLY A 1 271 ? -26.813 1.400 25.661 1.00 41.06 271 GLY A C 1
ATOM 2136 O O . GLY A 1 271 ? -25.644 1.625 25.952 1.00 41.06 271 GLY A O 1
ATOM 2137 N N . ASP A 1 272 ? -27.505 1.982 24.677 1.00 51.41 272 ASP A N 1
ATOM 2138 C CA . ASP A 1 272 ? -27.125 3.127 23.842 1.00 51.41 272 ASP A CA 1
ATOM 2139 C C . ASP A 1 272 ? -25.734 3.702 24.155 1.00 51.41 272 ASP A C 1
ATOM 2141 O O . ASP A 1 272 ? -25.569 4.438 25.126 1.00 51.41 272 ASP A O 1
ATOM 2145 N N . LEU A 1 273 ? -24.734 3.398 23.314 1.00 57.62 273 LEU A N 1
ATOM 2146 C CA . LEU A 1 273 ? -23.539 4.238 23.234 1.00 57.62 273 LEU A CA 1
ATOM 2147 C C . LEU A 1 273 ? -24.035 5.666 22.974 1.00 57.62 273 LEU A C 1
ATOM 2149 O O . LEU A 1 273 ? -24.475 5.981 21.865 1.00 57.62 273 LEU A O 1
ATOM 2153 N N . ASP A 1 274 ? -24.014 6.507 24.007 1.00 62.19 274 ASP A N 1
ATOM 2154 C CA . ASP A 1 274 ? -24.302 7.929 23.885 1.00 62.19 274 ASP A CA 1
ATOM 2155 C C . ASP A 1 274 ? -23.155 8.535 23.081 1.00 62.19 274 ASP A C 1
ATOM 2157 O O . ASP A 1 274 ? -22.095 8.854 23.609 1.00 62.19 274 ASP A O 1
ATOM 2161 N N . VAL A 1 275 ? -23.345 8.612 21.765 1.00 67.12 275 VAL A N 1
ATOM 2162 C CA . VAL A 1 275 ? -22.401 9.208 20.823 1.00 67.12 275 VAL A CA 1
ATOM 2163 C C . VAL A 1 275 ? -22.586 10.731 20.865 1.00 67.12 275 VAL A C 1
ATOM 2165 O O . VAL A 1 275 ? -23.609 11.216 20.364 1.00 67.12 275 VAL A O 1
ATOM 2168 N N . PRO A 1 276 ? -21.624 11.512 21.401 1.00 71.50 276 PRO A N 1
ATOM 2169 C CA . PRO A 1 276 ? -21.710 12.964 21.394 1.00 71.50 276 PRO A CA 1
ATOM 2170 C C . PRO A 1 276 ? -21.886 13.551 19.992 1.00 71.50 276 PRO A C 1
ATOM 2172 O O . PRO A 1 276 ? -21.376 13.040 18.993 1.00 71.50 276 PRO A O 1
ATOM 2175 N N . ASP A 1 277 ? -22.546 14.709 19.931 1.00 69.38 277 ASP A N 1
ATOM 2176 C CA . ASP A 1 277 ? -22.836 15.382 18.665 1.00 69.38 277 ASP A CA 1
ATOM 2177 C C . ASP A 1 277 ? -21.604 15.846 17.884 1.00 69.38 277 ASP A C 1
ATOM 2179 O O . ASP A 1 277 ? -21.693 15.983 16.661 1.00 69.38 277 ASP A O 1
ATOM 2183 N N . GLY A 1 278 ? -20.484 16.059 18.580 1.00 72.88 278 GLY A N 1
ATOM 2184 C CA . GLY A 1 278 ? -19.223 16.564 18.036 1.00 72.88 278 GLY A CA 1
ATOM 2185 C C . GLY A 1 278 ? -18.195 15.501 17.635 1.00 72.88 278 GLY A C 1
ATOM 2186 O O . GLY A 1 278 ? -17.050 15.874 17.408 1.00 72.88 278 GLY A O 1
ATOM 2187 N N . ILE A 1 279 ? -18.562 14.215 17.574 1.00 84.00 279 ILE A N 1
ATOM 2188 C CA . ILE A 1 279 ? -17.653 13.151 17.109 1.00 84.00 279 ILE A CA 1
ATOM 2189 C C . ILE A 1 279 ? -17.253 13.368 15.643 1.00 84.00 279 ILE A C 1
ATOM 2191 O O . ILE A 1 279 ? -18.118 13.591 14.789 1.00 84.00 279 ILE A O 1
ATOM 2195 N N . ASP A 1 280 ? -15.957 13.233 15.341 1.00 87.44 280 ASP A N 1
ATOM 2196 C CA . ASP A 1 280 ? -15.465 13.178 13.965 1.00 87.44 280 ASP A CA 1
ATOM 2197 C C . ASP A 1 280 ? -15.619 11.755 13.417 1.00 87.44 280 ASP A C 1
ATOM 2199 O O . ASP A 1 280 ? -14.755 10.886 13.562 1.00 87.44 280 ASP A O 1
ATOM 2203 N N . TRP A 1 281 ? -16.739 11.519 12.735 1.00 87.50 281 TRP A N 1
ATOM 2204 C CA . TRP A 1 281 ? -17.031 10.230 12.111 1.00 87.50 281 TRP A CA 1
ATOM 2205 C C . TRP A 1 281 ? -16.025 9.827 11.036 1.00 87.50 281 TRP A C 1
ATOM 2207 O O . TRP A 1 281 ? -15.834 8.637 10.799 1.00 87.50 281 TRP A O 1
ATOM 2217 N N . GLY A 1 282 ? -15.367 10.796 10.399 1.00 89.44 282 GLY A N 1
ATOM 2218 C CA . GLY A 1 282 ? -14.312 10.507 9.445 1.00 89.44 282 GLY A CA 1
ATOM 2219 C C . GLY A 1 282 ? -13.131 9.857 10.155 1.00 89.44 282 GLY A C 1
ATOM 2220 O O . GLY A 1 282 ? -12.621 8.847 9.677 1.00 89.44 282 GLY A O 1
ATOM 2221 N N . ARG A 1 283 ? -12.712 10.409 11.300 1.00 89.31 283 ARG A N 1
ATOM 2222 C CA . ARG A 1 283 ? -11.618 9.852 12.110 1.00 89.31 283 ARG A CA 1
ATOM 2223 C C . ARG A 1 283 ? -12.002 8.498 12.694 1.00 89.31 283 ARG A C 1
ATOM 2225 O O . ARG A 1 283 ? -11.224 7.565 12.571 1.00 89.31 283 ARG A O 1
ATOM 2232 N N . VAL A 1 284 ? -13.217 8.358 13.231 1.00 92.12 284 VAL A N 1
ATOM 2233 C CA . VAL A 1 284 ? -13.717 7.076 13.764 1.00 92.12 284 VAL A CA 1
ATOM 2234 C C . VAL A 1 284 ? -13.648 5.965 12.715 1.00 92.12 284 VAL A C 1
ATOM 2236 O O . VAL A 1 284 ? -13.101 4.900 12.991 1.00 92.12 284 VAL A O 1
ATOM 2239 N N . VAL A 1 285 ? -14.172 6.198 11.507 1.00 92.81 285 VAL A N 1
ATOM 2240 C CA . VAL A 1 285 ? -14.171 5.185 10.437 1.00 92.81 285 VAL A CA 1
ATOM 2241 C C . VAL A 1 285 ? -12.746 4.870 9.980 1.00 92.81 285 VAL A C 1
ATOM 2243 O O . VAL A 1 285 ? -12.421 3.702 9.778 1.00 92.81 285 VAL A O 1
ATOM 2246 N N . GLU A 1 286 ? -11.885 5.880 9.846 1.00 91.88 286 GLU A N 1
ATOM 2247 C CA . GLU A 1 286 ? -10.488 5.676 9.457 1.00 91.88 286 GLU A CA 1
ATOM 2248 C C . GLU A 1 286 ? -9.709 4.880 10.512 1.00 91.88 286 GLU A C 1
ATOM 2250 O O . GLU A 1 286 ? -9.079 3.875 10.187 1.00 91.88 286 GLU A O 1
ATOM 2255 N N . THR A 1 287 ? -9.775 5.285 11.781 1.00 93.38 287 THR A N 1
ATOM 2256 C CA . THR A 1 287 ? -9.090 4.597 12.880 1.00 93.38 287 THR A CA 1
ATOM 2257 C C . THR A 1 287 ? -9.602 3.170 13.034 1.00 93.38 287 THR A C 1
ATOM 2259 O O . THR A 1 287 ? -8.794 2.255 13.181 1.00 93.38 287 THR A O 1
ATOM 2262 N N . ALA A 1 288 ? -10.916 2.950 12.938 1.00 94.81 288 ALA A N 1
ATOM 2263 C CA . ALA A 1 288 ? -11.488 1.612 13.007 1.00 94.81 288 ALA A CA 1
ATOM 2264 C C . ALA A 1 288 ? -11.045 0.731 11.828 1.00 94.81 288 ALA A C 1
ATOM 2266 O O . ALA A 1 288 ? -10.703 -0.426 12.054 1.00 94.81 288 ALA A O 1
ATOM 2267 N N . GLN A 1 289 ? -10.973 1.270 10.603 1.00 93.00 289 GLN A N 1
ATOM 2268 C CA . GLN A 1 289 ? -10.428 0.554 9.441 1.00 93.00 289 GLN A CA 1
ATOM 2269 C C . GLN A 1 289 ? -8.972 0.134 9.674 1.00 93.00 289 GLN A C 1
ATOM 2271 O O . GLN A 1 289 ? -8.633 -1.031 9.492 1.00 93.00 289 GLN A O 1
ATOM 2276 N N . VAL A 1 290 ? -8.114 1.064 10.109 1.00 92.31 290 VAL A N 1
ATOM 2277 C CA . VAL A 1 290 ? -6.692 0.775 10.373 1.00 92.31 290 VAL A CA 1
ATOM 2278 C C . VAL A 1 290 ? -6.535 -0.269 11.477 1.00 92.31 290 VAL A C 1
ATOM 2280 O O . VAL A 1 290 ? -5.699 -1.163 11.370 1.00 92.31 290 VAL A O 1
ATOM 2283 N N . MET A 1 291 ? -7.344 -0.168 12.531 1.00 95.12 291 MET A N 1
ATOM 2284 C CA . MET A 1 291 ? -7.325 -1.095 13.656 1.00 95.12 291 MET A CA 1
ATOM 2285 C C . MET A 1 291 ? -7.823 -2.492 13.273 1.00 95.12 291 MET A C 1
ATOM 2287 O O . MET A 1 291 ? -7.217 -3.483 13.676 1.00 95.12 291 MET A O 1
ATOM 2291 N N . GLU A 1 292 ? -8.894 -2.586 12.483 1.00 93.06 292 GLU A N 1
ATOM 2292 C CA . GLU A 1 292 ? -9.393 -3.857 11.955 1.00 93.06 292 GLU A CA 1
ATOM 2293 C C . GLU A 1 292 ? -8.347 -4.527 11.059 1.00 93.06 292 GLU A C 1
ATOM 2295 O O . GLU A 1 292 ? -8.013 -5.690 11.285 1.00 93.06 292 GLU A O 1
ATOM 2300 N N . ASP A 1 293 ? -7.767 -3.787 10.108 1.00 91.06 293 ASP A N 1
ATOM 2301 C CA . ASP A 1 293 ? -6.740 -4.322 9.208 1.00 91.06 293 ASP A CA 1
ATOM 2302 C C . ASP A 1 293 ? -5.500 -4.788 9.977 1.00 91.06 293 ASP A C 1
ATOM 2304 O O . ASP A 1 293 ? -4.953 -5.854 9.688 1.00 91.06 293 ASP A O 1
ATOM 2308 N N . LEU A 1 294 ? -5.074 -4.025 10.990 1.00 92.25 294 LEU A N 1
ATOM 2309 C CA . LEU A 1 294 ? -3.972 -4.400 11.873 1.00 92.25 294 LEU A CA 1
ATOM 2310 C C . LEU A 1 294 ? -4.241 -5.742 12.557 1.00 92.25 294 LEU A C 1
ATOM 2312 O O . LEU A 1 294 ? -3.411 -6.645 12.473 1.00 92.25 294 LEU A O 1
ATOM 2316 N N . LEU A 1 295 ? -5.384 -5.866 13.235 1.00 92.69 295 LEU A N 1
ATOM 2317 C CA . LEU A 1 295 ? -5.730 -7.039 14.041 1.00 92.69 295 LEU A CA 1
ATOM 2318 C C . LEU A 1 295 ? -6.066 -8.268 13.184 1.00 92.69 295 LEU A C 1
ATOM 2320 O O . LEU A 1 295 ? -5.911 -9.394 13.648 1.00 92.69 295 LEU A O 1
ATOM 2324 N N . GLN A 1 296 ? -6.482 -8.073 11.932 1.00 89.38 296 GLN A N 1
ATOM 2325 C CA . GLN A 1 296 ? -6.634 -9.151 10.951 1.00 89.38 296 GLN A CA 1
ATOM 2326 C C . GLN A 1 296 ? -5.322 -9.503 10.232 1.00 89.38 296 GLN A C 1
ATOM 2328 O O . GLN A 1 296 ? -5.298 -10.454 9.454 1.00 89.38 296 GLN A O 1
ATOM 2333 N N . GLY A 1 297 ? -4.236 -8.752 10.444 1.00 84.38 297 GLY A N 1
ATOM 2334 C CA . GLY A 1 297 ? -2.972 -8.962 9.738 1.00 84.38 297 GLY A CA 1
ATOM 2335 C C . GLY A 1 297 ? -2.989 -8.525 8.270 1.00 84.38 297 GLY A C 1
ATOM 2336 O O . GLY A 1 297 ? -2.061 -8.846 7.521 1.00 84.38 297 GLY A O 1
ATOM 2337 N N . LEU A 1 298 ? -3.988 -7.754 7.843 1.00 82.56 298 LEU A N 1
ATOM 2338 C CA . LEU A 1 298 ? -4.121 -7.257 6.477 1.00 82.56 298 LEU A CA 1
ATOM 2339 C C . LEU A 1 298 ? -3.132 -6.117 6.188 1.00 82.56 298 LEU A C 1
ATOM 2341 O O . LEU A 1 298 ? -2.734 -5.383 7.097 1.00 82.56 298 LEU A O 1
ATOM 2345 N N . PRO A 1 299 ? -2.676 -5.965 4.935 1.00 71.56 299 PRO A N 1
ATOM 2346 C CA . PRO A 1 299 ? -1.872 -4.815 4.554 1.00 71.56 299 PRO A CA 1
ATOM 2347 C C . PRO A 1 299 ? -2.730 -3.547 4.620 1.00 71.56 299 PRO A C 1
ATOM 2349 O O . PRO A 1 299 ? -3.814 -3.494 4.046 1.00 71.56 299 PRO A O 1
ATOM 2352 N N . ASN A 1 300 ? -2.222 -2.507 5.276 1.00 73.75 300 ASN A N 1
ATOM 2353 C CA . ASN A 1 300 ? -2.829 -1.182 5.260 1.00 73.75 300 ASN A CA 1
ATOM 2354 C C . ASN A 1 300 ? -1.717 -0.143 5.036 1.00 73.75 300 ASN A C 1
ATOM 2356 O O . ASN A 1 300 ? -0.719 -0.178 5.757 1.00 73.75 300 ASN A O 1
ATOM 2360 N N . PRO A 1 301 ? -1.856 0.774 4.060 1.00 64.12 301 PRO A N 1
ATOM 2361 C CA . PRO A 1 301 ? -0.816 1.753 3.723 1.00 64.12 301 PRO A CA 1
ATOM 2362 C C . PRO A 1 301 ? -0.534 2.758 4.850 1.00 64.12 301 PRO A C 1
ATOM 2364 O O . PRO A 1 301 ? 0.474 3.459 4.820 1.00 64.12 301 PRO A O 1
ATOM 2367 N N . LEU A 1 302 ? -1.424 2.855 5.842 1.00 65.81 302 LEU A N 1
ATOM 2368 C CA . LEU A 1 302 ? -1.235 3.673 7.035 1.00 65.81 302 LEU A CA 1
ATOM 2369 C C . LEU A 1 302 ? -0.442 2.940 8.124 1.00 65.81 302 LEU A C 1
ATOM 2371 O O . LEU A 1 302 ? 0.018 3.588 9.061 1.00 65.81 302 LEU A O 1
ATOM 2375 N N . LEU A 1 303 ? -0.224 1.630 8.009 1.00 66.25 303 LEU A N 1
ATOM 2376 C CA . LEU A 1 303 ? 0.630 0.881 8.926 1.00 66.25 303 LEU A CA 1
ATOM 2377 C C . LEU A 1 303 ? 2.084 0.891 8.432 1.00 66.25 303 LEU A C 1
ATOM 2379 O O . LEU A 1 303 ? 2.327 0.811 7.227 1.00 66.25 303 LEU A O 1
ATOM 2383 N N . PRO A 1 304 ? 3.072 0.992 9.334 1.00 57.31 304 PRO A N 1
ATOM 2384 C CA . PRO A 1 304 ? 4.463 0.942 8.927 1.00 57.31 304 PRO A CA 1
ATOM 2385 C C . PRO A 1 304 ? 4.853 -0.458 8.422 1.00 57.31 304 PRO A C 1
ATOM 2387 O O . PRO A 1 304 ? 4.388 -1.488 8.913 1.00 57.31 304 PRO A O 1
ATOM 2390 N N . LEU A 1 305 ? 5.710 -0.494 7.399 1.00 51.97 305 LEU A N 1
ATOM 2391 C CA . LEU A 1 305 ? 6.185 -1.735 6.791 1.00 51.97 305 LEU A CA 1
ATOM 2392 C C . LEU A 1 305 ? 7.274 -2.371 7.668 1.00 51.97 305 LEU A C 1
ATOM 2394 O O . LEU A 1 305 ? 8.176 -1.687 8.161 1.00 51.97 305 LEU A O 1
ATOM 2398 N N . ALA A 1 306 ? 7.219 -3.695 7.827 1.00 44.25 306 ALA A N 1
ATOM 2399 C CA . ALA A 1 306 ? 8.222 -4.461 8.566 1.00 44.25 306 ALA A CA 1
ATOM 2400 C C . ALA A 1 306 ? 9.644 -4.151 8.068 1.00 44.25 306 ALA A C 1
ATOM 2402 O O . ALA A 1 306 ? 9.911 -4.207 6.868 1.00 44.25 306 ALA A O 1
ATOM 2403 N N . GLY A 1 307 ? 10.557 -3.824 8.984 1.00 43.03 307 GLY A N 1
ATOM 2404 C CA . GLY A 1 307 ? 11.951 -3.528 8.643 1.00 43.03 307 GLY A CA 1
ATOM 2405 C C . GLY A 1 307 ? 12.204 -2.143 8.036 1.00 43.03 307 GLY A C 1
ATOM 2406 O O . GLY A 1 307 ? 13.367 -1.806 7.809 1.00 43.03 307 GLY A O 1
ATOM 2407 N N . THR A 1 308 ? 11.173 -1.313 7.840 1.00 39.75 308 THR A N 1
ATOM 2408 C CA . THR A 1 308 ? 11.385 0.115 7.579 1.00 39.75 308 THR A CA 1
ATOM 2409 C C . THR A 1 308 ? 11.698 0.810 8.899 1.00 39.75 308 THR A C 1
ATOM 2411 O O . THR A 1 308 ? 10.935 0.741 9.860 1.00 39.75 308 THR A O 1
ATOM 2414 N N . THR A 1 309 ? 12.859 1.457 8.994 1.00 40.59 309 THR A N 1
ATOM 2415 C CA . THR A 1 309 ? 13.059 2.477 10.025 1.00 40.59 309 THR A CA 1
ATOM 2416 C C . THR A 1 309 ? 12.046 3.573 9.778 1.00 40.59 309 THR A C 1
ATOM 2418 O O . THR A 1 309 ? 12.171 4.284 8.781 1.00 40.59 309 THR A O 1
ATOM 2421 N N . GLU A 1 310 ? 11.074 3.746 10.674 1.00 40.81 310 GLU A N 1
ATOM 2422 C CA . GLU A 1 310 ? 10.289 4.972 10.654 1.00 40.81 310 GLU A CA 1
ATOM 2423 C C . GLU A 1 310 ? 11.259 6.125 10.862 1.00 40.81 310 GLU A C 1
ATOM 2425 O O . GLU A 1 310 ? 11.988 6.170 11.860 1.00 40.81 310 GLU A O 1
ATOM 2430 N N . GLY A 1 311 ? 11.324 6.989 9.852 1.00 36.97 311 GLY A N 1
ATOM 2431 C CA . GLY A 1 311 ? 12.451 7.858 9.581 1.00 36.97 311 GLY A CA 1
ATOM 2432 C C . GLY A 1 311 ? 12.995 8.534 10.825 1.00 36.97 311 GLY A C 1
ATOM 2433 O O . GLY A 1 311 ? 12.345 9.385 11.425 1.00 36.97 311 GLY A O 1
ATOM 2434 N N . THR A 1 312 ? 14.261 8.254 11.150 1.00 29.97 312 THR A N 1
ATOM 2435 C CA . THR A 1 312 ? 15.134 9.380 11.498 1.00 29.97 312 THR A CA 1
ATOM 2436 C C . THR A 1 312 ? 14.866 10.435 10.438 1.00 29.97 312 THR A C 1
ATOM 2438 O O . THR A 1 312 ? 14.775 10.022 9.275 1.00 29.97 312 THR A O 1
ATOM 2441 N N . PRO A 1 313 ? 14.681 11.732 10.785 1.00 35.09 313 PRO A N 1
ATOM 2442 C CA . PRO A 1 313 ? 14.753 12.758 9.759 1.00 35.09 313 PRO A CA 1
ATOM 2443 C C . PRO A 1 313 ? 16.010 12.400 8.992 1.00 35.09 313 PRO A C 1
ATOM 2445 O O . PRO A 1 313 ? 17.092 12.325 9.579 1.00 35.09 313 PRO A O 1
ATOM 2448 N N . THR A 1 314 ? 15.819 11.943 7.758 1.00 36.00 314 THR A N 1
ATOM 2449 C CA . THR A 1 314 ? 16.925 11.477 6.948 1.00 36.00 314 THR A CA 1
ATOM 2450 C C . THR A 1 314 ? 17.520 12.778 6.465 1.00 36.00 314 THR A C 1
ATOM 2452 O O . THR A 1 314 ? 17.239 13.250 5.372 1.00 36.00 314 THR A O 1
ATOM 2455 N N . GLU A 1 315 ? 18.217 13.464 7.366 1.00 32.31 315 GLU A N 1
ATOM 2456 C CA . GLU A 1 315 ? 19.248 14.366 6.938 1.00 32.31 315 GLU A CA 1
ATOM 2457 C C . GLU A 1 315 ? 20.438 13.471 6.579 1.00 32.31 315 GLU A C 1
ATOM 2459 O O . GLU A 1 315 ? 20.923 12.735 7.441 1.00 32.31 315 GLU A O 1
ATOM 2464 N N . PRO A 1 316 ? 20.886 13.477 5.316 1.00 41.84 316 PRO A N 1
ATOM 2465 C CA . PRO A 1 316 ? 20.561 14.448 4.283 1.00 41.84 316 PRO A CA 1
ATOM 2466 C C . PRO A 1 316 ? 19.537 13.895 3.286 1.00 41.84 316 PRO A C 1
ATOM 2468 O O . PRO A 1 316 ? 19.590 12.735 2.880 1.00 41.84 316 PRO A O 1
ATOM 2471 N N . ARG A 1 317 ? 18.715 14.803 2.754 1.00 47.59 317 ARG A N 1
ATOM 2472 C CA . ARG A 1 317 ? 18.452 14.839 1.313 1.00 47.59 317 ARG A CA 1
ATOM 2473 C C . ARG A 1 317 ? 19.805 14.683 0.612 1.00 47.59 317 ARG A C 1
ATOM 2475 O O . ARG A 1 317 ? 20.535 15.664 0.477 1.00 47.59 317 ARG A O 1
ATOM 2482 N N . LEU A 1 31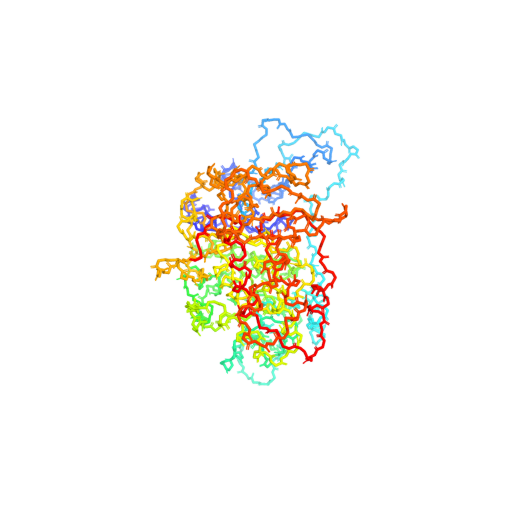8 ? 20.201 13.456 0.282 1.00 49.66 318 LEU A N 1
ATOM 2483 C CA . LEU A 1 318 ? 21.423 13.196 -0.465 1.00 49.66 318 LEU A CA 1
ATOM 2484 C C . LEU A 1 318 ? 21.145 13.657 -1.889 1.00 49.66 318 LEU A C 1
ATOM 2486 O O . LEU A 1 318 ? 20.748 12.888 -2.760 1.00 49.66 318 LEU A O 1
ATOM 2490 N N . LEU A 1 319 ? 21.328 14.956 -2.115 1.00 51.38 319 LEU A N 1
ATOM 2491 C CA . LEU A 1 319 ? 21.705 15.441 -3.426 1.00 51.38 319 LEU A CA 1
ATOM 2492 C C . LEU A 1 319 ? 23.059 14.820 -3.727 1.00 51.38 319 LEU A C 1
ATOM 2494 O O . LEU A 1 319 ? 24.098 15.383 -3.393 1.00 51.38 319 LEU A O 1
ATOM 2498 N N . LEU A 1 320 ? 23.006 13.626 -4.312 1.00 60.53 320 LEU A N 1
ATOM 2499 C CA . LEU A 1 320 ? 24.163 12.927 -4.835 1.00 60.53 320 LEU A CA 1
ATOM 2500 C C . LEU A 1 320 ? 24.682 13.790 -5.989 1.00 60.53 320 LEU A C 1
ATOM 2502 O O . LEU A 1 320 ? 24.176 13.705 -7.110 1.00 60.53 320 LEU A O 1
ATOM 2506 N N . GLN A 1 321 ? 25.615 14.700 -5.697 1.00 65.00 321 GLN A N 1
ATOM 2507 C CA . GLN A 1 321 ? 26.204 15.575 -6.715 1.00 65.00 321 GLN A CA 1
ATOM 2508 C C . GLN A 1 321 ? 26.952 14.735 -7.754 1.00 65.00 321 GLN A C 1
ATOM 2510 O O . GLN A 1 321 ? 26.976 15.092 -8.930 1.00 65.00 321 GLN A O 1
ATOM 2515 N N . ASP A 1 322 ? 27.497 13.598 -7.312 1.00 77.38 322 ASP A N 1
ATOM 2516 C CA . ASP A 1 322 ? 28.087 12.556 -8.143 1.00 77.38 322 ASP A CA 1
ATOM 2517 C C . ASP A 1 322 ? 27.562 11.171 -7.701 1.00 77.38 322 ASP A C 1
ATOM 2519 O O . ASP A 1 322 ? 28.154 10.517 -6.831 1.00 77.38 322 ASP A O 1
ATOM 2523 N N . PRO A 1 323 ? 26.434 10.706 -8.280 1.00 82.81 323 PRO A N 1
ATOM 2524 C CA . PRO A 1 323 ? 25.808 9.437 -7.910 1.00 82.81 323 PRO A CA 1
ATOM 2525 C C . PRO A 1 323 ? 26.737 8.239 -8.092 1.00 82.81 323 PRO A C 1
ATOM 2527 O O . PRO A 1 323 ? 26.664 7.291 -7.314 1.00 82.81 323 PRO A O 1
ATOM 2530 N N . PHE A 1 324 ? 27.626 8.278 -9.087 1.00 84.69 324 PHE A N 1
ATOM 2531 C CA . PHE A 1 324 ? 28.541 7.178 -9.382 1.00 84.69 324 PHE A CA 1
ATOM 2532 C C . PHE A 1 324 ? 29.511 6.961 -8.226 1.00 84.69 324 PHE A C 1
ATOM 2534 O O . PHE A 1 324 ? 29.605 5.864 -7.670 1.00 84.69 324 PHE A O 1
ATOM 2541 N N . ARG A 1 325 ? 30.194 8.034 -7.819 1.00 82.75 325 ARG A N 1
ATOM 2542 C CA . ARG A 1 325 ? 31.223 7.969 -6.785 1.00 82.75 325 ARG A CA 1
ATOM 2543 C C . ARG A 1 325 ? 30.649 7.749 -5.392 1.00 82.75 325 ARG A C 1
ATOM 2545 O O . ARG A 1 325 ? 31.272 7.065 -4.578 1.00 82.75 325 ARG A O 1
ATOM 2552 N N . GLU A 1 326 ? 29.509 8.359 -5.084 1.00 81.75 326 GLU A N 1
ATOM 2553 C CA . GLU A 1 326 ? 28.878 8.240 -3.768 1.00 81.75 326 GLU A CA 1
ATOM 2554 C C . GLU A 1 326 ? 28.309 6.834 -3.551 1.00 81.75 326 GLU A C 1
ATOM 2556 O O . GLU A 1 326 ? 28.695 6.171 -2.585 1.00 81.75 326 GLU A O 1
ATOM 2561 N N . VAL A 1 327 ? 27.509 6.320 -4.493 1.00 84.81 327 VAL A N 1
ATOM 2562 C CA . VAL A 1 327 ? 26.959 4.958 -4.396 1.00 84.81 327 VAL A CA 1
ATOM 2563 C C . VAL A 1 327 ? 28.074 3.915 -4.450 1.00 84.81 327 VAL A C 1
ATOM 2565 O O . VAL A 1 327 ? 28.091 2.992 -3.635 1.00 84.81 327 VAL A O 1
ATOM 2568 N N . GLY A 1 328 ? 29.060 4.084 -5.338 1.00 84.06 328 GLY A N 1
ATOM 2569 C CA . GLY A 1 328 ? 30.197 3.169 -5.425 1.00 84.06 328 GLY A CA 1
ATOM 2570 C C . GLY A 1 328 ? 31.018 3.103 -4.133 1.00 84.06 328 GLY A C 1
ATOM 2571 O O . GLY A 1 328 ? 31.435 2.020 -3.715 1.00 84.06 328 GLY A O 1
ATOM 2572 N N . ARG A 1 329 ? 31.212 4.237 -3.446 1.00 83.06 329 ARG A N 1
ATOM 2573 C CA . ARG A 1 329 ? 31.879 4.278 -2.137 1.00 83.06 329 ARG A CA 1
ATOM 2574 C C . ARG A 1 329 ? 31.059 3.571 -1.064 1.00 83.06 329 ARG A C 1
ATOM 2576 O O . ARG A 1 329 ? 31.630 2.785 -0.312 1.00 83.06 329 ARG A O 1
ATOM 2583 N N . GLU A 1 330 ? 29.757 3.842 -0.993 1.00 82.94 330 GLU A N 1
ATOM 2584 C CA . GLU A 1 330 ? 28.892 3.272 0.043 1.00 82.94 330 GLU A CA 1
ATOM 2585 C C . GLU A 1 330 ? 28.691 1.760 -0.119 1.00 82.94 330 GLU A C 1
ATOM 2587 O O . GLU A 1 330 ? 28.725 1.034 0.876 1.00 82.94 330 GLU A O 1
ATOM 2592 N N . LEU A 1 331 ? 28.553 1.260 -1.352 1.00 84.19 331 LEU A N 1
ATOM 2593 C CA . LEU A 1 331 ? 28.527 -0.182 -1.630 1.00 84.19 331 LEU A CA 1
ATOM 2594 C C . LEU A 1 331 ? 29.815 -0.858 -1.136 1.00 84.19 331 LEU A C 1
ATOM 2596 O O . LEU A 1 331 ? 29.765 -1.874 -0.440 1.00 84.19 331 LEU A O 1
ATOM 2600 N N . ASN A 1 332 ? 30.966 -0.240 -1.408 1.00 81.38 332 ASN A N 1
ATOM 2601 C CA . ASN A 1 332 ? 32.269 -0.767 -1.011 1.00 81.38 332 ASN A CA 1
ATOM 2602 C C . ASN A 1 332 ? 32.554 -0.665 0.498 1.00 81.38 332 ASN A C 1
ATOM 2604 O O . ASN A 1 332 ? 33.299 -1.492 1.029 1.00 81.38 332 ASN A O 1
ATOM 2608 N N . SER A 1 333 ? 31.968 0.305 1.207 1.00 76.62 333 SER A N 1
ATOM 2609 C CA . SER A 1 333 ? 32.197 0.509 2.645 1.00 76.62 333 SER A CA 1
ATOM 2610 C C . SER A 1 333 ? 31.339 -0.370 3.563 1.00 76.62 333 SER A C 1
ATOM 2612 O O . SER A 1 333 ? 31.543 -0.354 4.774 1.00 76.62 333 SER A O 1
ATOM 2614 N N . ARG A 1 334 ? 30.369 -1.132 3.037 1.00 75.19 334 ARG A N 1
ATOM 2615 C CA . ARG A 1 334 ? 29.469 -1.969 3.856 1.00 75.19 334 ARG A CA 1
ATOM 2616 C C . ARG A 1 334 ? 30.182 -3.180 4.443 1.00 75.19 334 ARG A C 1
ATOM 2618 O O . ARG A 1 334 ? 30.575 -4.067 3.695 1.00 75.19 334 ARG A O 1
ATOM 2625 N N . GLU A 1 335 ? 30.289 -3.270 5.766 1.00 69.88 335 GLU A N 1
ATOM 2626 C CA . GLU A 1 335 ? 30.945 -4.399 6.449 1.00 69.88 335 GLU A CA 1
ATOM 2627 C C . GLU A 1 335 ? 30.100 -5.685 6.444 1.00 69.88 335 GLU A C 1
ATOM 2629 O O . GLU A 1 335 ? 30.642 -6.785 6.320 1.00 69.88 335 GLU A O 1
ATOM 2634 N N . ASN A 1 336 ? 28.768 -5.566 6.533 1.00 78.38 336 ASN A N 1
ATOM 2635 C CA . ASN A 1 336 ? 27.869 -6.718 6.513 1.00 78.38 336 ASN A CA 1
ATOM 2636 C C . ASN A 1 336 ? 27.728 -7.275 5.089 1.00 78.38 336 ASN A C 1
ATOM 2638 O O . ASN A 1 336 ? 27.140 -6.646 4.208 1.00 78.38 336 ASN A O 1
ATOM 2642 N N . ARG A 1 337 ? 28.229 -8.497 4.888 1.00 75.25 337 ARG A N 1
ATOM 2643 C CA . ARG A 1 337 ? 28.221 -9.189 3.595 1.00 75.25 337 ARG A CA 1
ATOM 2644 C C . ARG A 1 337 ? 26.819 -9.352 3.009 1.00 75.25 337 ARG A C 1
ATOM 2646 O O . ARG A 1 337 ? 26.621 -9.044 1.842 1.00 75.25 337 ARG A O 1
ATOM 2653 N N . ARG A 1 338 ? 25.853 -9.810 3.810 1.00 78.94 338 ARG A N 1
ATOM 2654 C CA . ARG A 1 338 ? 24.491 -10.075 3.321 1.00 78.94 338 ARG A CA 1
ATOM 2655 C C . ARG A 1 338 ? 23.798 -8.782 2.900 1.00 78.94 338 ARG A C 1
ATOM 2657 O O . ARG A 1 338 ? 23.111 -8.746 1.890 1.00 78.94 338 ARG A O 1
ATOM 2664 N N . GLU A 1 339 ? 24.003 -7.706 3.654 1.00 79.25 339 GLU A N 1
ATOM 2665 C CA . GLU A 1 339 ? 23.451 -6.393 3.305 1.00 79.25 339 GLU A CA 1
ATOM 2666 C C . GLU A 1 339 ? 24.108 -5.797 2.061 1.00 79.25 339 GLU A C 1
ATOM 2668 O O . GLU A 1 339 ? 23.427 -5.125 1.290 1.00 79.25 339 GLU A O 1
ATOM 2673 N N . ARG A 1 340 ? 25.413 -6.039 1.870 1.00 82.94 340 ARG A N 1
ATOM 2674 C CA . ARG A 1 340 ? 26.138 -5.636 0.664 1.00 82.94 340 ARG A CA 1
ATOM 2675 C C . ARG A 1 340 ? 25.589 -6.352 -0.567 1.00 82.94 340 ARG A C 1
ATOM 2677 O O . ARG A 1 340 ? 25.206 -5.669 -1.503 1.00 82.94 340 ARG A O 1
ATOM 2684 N N . GLU A 1 341 ? 25.467 -7.679 -0.530 1.00 84.06 341 GLU A N 1
ATOM 2685 C CA . GLU A 1 341 ? 24.912 -8.476 -1.639 1.00 84.06 341 GLU A CA 1
ATOM 2686 C C . GLU A 1 341 ? 23.484 -8.017 -2.002 1.00 84.06 341 GLU A C 1
ATOM 2688 O O . GLU A 1 341 ? 23.170 -7.823 -3.176 1.00 84.06 341 GLU A O 1
ATOM 2693 N N . ILE A 1 342 ? 22.634 -7.752 -0.999 1.00 84.12 342 ILE A N 1
ATOM 2694 C CA . ILE A 1 342 ? 21.278 -7.211 -1.211 1.00 84.12 342 ILE A CA 1
ATOM 2695 C C . ILE A 1 342 ? 21.328 -5.824 -1.869 1.00 84.12 342 ILE A C 1
ATOM 2697 O O . ILE A 1 342 ? 20.561 -5.557 -2.791 1.00 84.12 342 ILE A O 1
ATOM 2701 N N . ALA A 1 343 ? 22.216 -4.937 -1.410 1.00 86.44 343 ALA A N 1
ATOM 2702 C CA . ALA A 1 343 ? 22.359 -3.594 -1.970 1.00 86.44 343 ALA A CA 1
ATOM 2703 C C . ALA A 1 343 ? 22.884 -3.617 -3.411 1.00 86.44 343 ALA A C 1
ATOM 2705 O O . ALA A 1 343 ? 22.352 -2.915 -4.266 1.00 86.44 343 ALA A O 1
ATOM 2706 N N . GLU A 1 344 ? 23.904 -4.428 -3.688 1.00 88.31 344 GLU A N 1
ATOM 2707 C CA . GLU A 1 344 ? 24.494 -4.575 -5.020 1.00 88.31 344 GLU A CA 1
ATOM 2708 C C . GLU A 1 344 ? 23.466 -5.110 -6.017 1.00 88.31 344 GLU A C 1
ATOM 2710 O O . GLU A 1 344 ? 23.285 -4.518 -7.082 1.00 88.31 344 GLU A O 1
ATOM 2715 N N . ARG A 1 345 ? 22.733 -6.168 -5.643 1.00 88.56 345 ARG A N 1
ATOM 2716 C CA . ARG A 1 345 ? 21.687 -6.754 -6.488 1.00 88.56 345 ARG A CA 1
ATOM 2717 C C . ARG A 1 345 ? 20.552 -5.769 -6.748 1.00 88.56 345 ARG A C 1
ATOM 2719 O O . ARG A 1 345 ? 20.176 -5.562 -7.894 1.00 88.56 345 ARG A O 1
ATOM 2726 N N . TRP A 1 346 ? 20.076 -5.093 -5.705 1.00 89.75 346 TRP A N 1
ATOM 2727 C CA . TRP A 1 346 ? 19.028 -4.083 -5.827 1.00 89.75 346 TRP A CA 1
ATOM 2728 C C . TRP A 1 346 ? 19.386 -2.945 -6.766 1.00 89.75 346 TRP A C 1
ATOM 2730 O O . TRP A 1 346 ? 18.596 -2.598 -7.637 1.00 89.75 346 TRP A O 1
ATOM 2740 N N . ILE A 1 347 ? 20.557 -2.337 -6.574 1.00 91.44 347 ILE A N 1
ATOM 2741 C CA . ILE A 1 347 ? 20.948 -1.188 -7.385 1.00 91.44 347 ILE A CA 1
ATOM 2742 C C . ILE A 1 347 ? 21.181 -1.618 -8.825 1.00 91.44 347 ILE A C 1
ATOM 2744 O O . ILE A 1 347 ? 20.737 -0.912 -9.728 1.00 91.44 347 ILE A O 1
ATOM 2748 N N . LEU A 1 348 ? 21.792 -2.785 -9.043 1.00 90.44 348 LEU A N 1
ATOM 2749 C CA . LEU A 1 348 ? 21.954 -3.334 -10.381 1.00 90.44 348 LEU A CA 1
ATOM 2750 C C . LEU A 1 348 ? 20.599 -3.540 -11.061 1.00 90.44 348 LEU A C 1
ATOM 2752 O O . LEU A 1 348 ? 20.390 -3.009 -12.150 1.00 90.44 348 LEU A O 1
ATOM 2756 N N . ASP A 1 349 ? 19.667 -4.236 -10.409 1.00 88.94 349 ASP A N 1
ATOM 2757 C CA . ASP A 1 349 ? 18.348 -4.512 -10.976 1.00 88.94 349 ASP A CA 1
ATOM 2758 C C . ASP A 1 349 ? 17.550 -3.226 -11.197 1.00 88.94 349 ASP A C 1
ATOM 2760 O O . ASP A 1 349 ? 16.994 -3.031 -12.281 1.00 88.94 349 ASP A O 1
ATOM 2764 N N . PHE A 1 350 ? 17.540 -2.312 -10.221 1.00 90.75 350 PHE A N 1
ATOM 2765 C CA . PHE A 1 350 ? 16.837 -1.034 -10.318 1.00 90.75 350 PHE A CA 1
ATOM 2766 C C . PHE A 1 350 ? 17.347 -0.184 -11.476 1.00 90.75 350 PHE A C 1
ATOM 2768 O O . PHE A 1 350 ? 16.552 0.288 -12.294 1.00 90.75 350 PHE A O 1
ATOM 2775 N N . VAL A 1 351 ? 18.667 -0.007 -11.569 1.00 91.62 351 VAL A N 1
ATOM 2776 C CA . VAL A 1 351 ? 19.296 0.770 -12.639 1.00 91.62 351 VAL A CA 1
ATOM 2777 C C . VAL A 1 351 ? 19.051 0.100 -13.986 1.00 91.62 351 VAL A C 1
ATOM 2779 O O . VAL A 1 351 ? 18.633 0.780 -14.924 1.00 91.62 351 VAL A O 1
ATOM 2782 N N . ALA A 1 352 ? 19.243 -1.216 -14.088 1.00 90.00 352 ALA A N 1
ATOM 2783 C CA . ALA A 1 352 ? 19.053 -1.963 -15.326 1.00 90.00 352 ALA A CA 1
ATOM 2784 C C . ALA A 1 352 ? 17.588 -1.952 -15.812 1.00 90.00 352 ALA A C 1
ATOM 2786 O O . ALA A 1 352 ? 17.326 -1.862 -17.010 1.00 90.00 352 ALA A O 1
ATOM 2787 N N . GLY A 1 353 ? 16.626 -2.003 -14.888 1.00 87.44 353 GLY A N 1
ATOM 2788 C CA . GLY A 1 353 ? 15.191 -2.032 -15.181 1.00 87.44 353 GLY A CA 1
ATOM 2789 C C . GLY A 1 353 ? 14.547 -0.672 -15.469 1.00 87.44 353 GLY A C 1
ATOM 2790 O O . GLY A 1 353 ? 13.415 -0.640 -15.944 1.00 87.44 353 GLY A O 1
ATOM 2791 N N . ASN A 1 354 ? 15.234 0.447 -15.208 1.00 86.50 354 ASN A N 1
ATOM 2792 C CA . ASN A 1 354 ? 14.677 1.803 -15.323 1.00 86.50 354 ASN A CA 1
ATOM 2793 C C . ASN A 1 354 ? 15.423 2.667 -16.357 1.00 86.50 354 ASN A C 1
ATOM 2795 O O . ASN A 1 354 ? 15.942 3.744 -16.046 1.00 86.50 354 ASN A O 1
ATOM 2799 N N . GLY A 1 355 ? 15.457 2.214 -17.613 1.00 85.00 355 GLY A N 1
ATOM 2800 C CA . GLY A 1 355 ? 16.048 2.931 -18.753 1.00 85.00 355 GLY A CA 1
ATOM 2801 C C . GLY A 1 355 ? 15.397 4.285 -19.066 1.00 85.00 355 GLY A C 1
ATOM 2802 O O . GLY A 1 355 ? 16.056 5.169 -19.602 1.00 85.00 355 GLY A O 1
ATOM 2803 N N . ARG A 1 356 ? 14.134 4.502 -18.669 1.00 83.00 356 ARG A N 1
ATOM 2804 C CA . ARG A 1 356 ? 13.418 5.781 -18.871 1.00 83.00 356 ARG A CA 1
ATOM 2805 C C . ARG A 1 356 ? 14.101 6.994 -18.222 1.00 83.00 356 ARG A C 1
ATOM 2807 O O . ARG A 1 356 ? 13.888 8.121 -18.662 1.00 83.00 356 ARG A O 1
ATOM 2814 N N . PHE A 1 357 ? 14.898 6.772 -17.176 1.00 86.88 357 PHE A N 1
ATOM 2815 C CA . PHE A 1 357 ? 15.698 7.812 -16.532 1.00 86.88 357 PHE A CA 1
ATOM 2816 C C . PHE A 1 357 ? 17.142 7.742 -17.026 1.00 86.88 357 PHE A C 1
ATOM 2818 O O . PHE A 1 357 ? 17.650 6.632 -17.191 1.00 86.88 357 PHE A O 1
ATOM 2825 N N . PRO A 1 358 ? 17.850 8.878 -17.170 1.00 86.75 358 PRO A N 1
ATOM 2826 C CA . PRO A 1 358 ? 19.300 8.859 -17.338 1.00 86.75 358 PRO A CA 1
ATOM 2827 C C . PRO A 1 358 ? 19.958 8.024 -16.238 1.00 86.75 358 PRO A C 1
ATOM 2829 O O . PRO A 1 358 ? 19.538 8.090 -15.080 1.00 86.75 358 PRO A O 1
ATOM 2832 N N . LEU A 1 359 ? 21.001 7.267 -16.574 1.00 88.94 359 LEU A N 1
ATOM 2833 C CA . LEU A 1 359 ? 21.659 6.358 -15.633 1.00 88.94 359 LEU A CA 1
ATOM 2834 C C . LEU A 1 359 ? 22.056 7.001 -14.284 1.00 88.94 359 LEU A C 1
ATOM 2836 O O . LEU A 1 359 ? 21.718 6.409 -13.259 1.00 88.94 359 LEU A O 1
ATOM 2840 N N . PRO A 1 360 ? 22.662 8.210 -14.209 1.00 87.06 360 PRO A N 1
ATOM 2841 C CA . PRO A 1 360 ? 22.958 8.838 -12.913 1.00 87.06 360 PRO A CA 1
ATOM 2842 C C . PRO A 1 360 ? 21.695 9.130 -12.091 1.00 87.06 360 PRO A C 1
ATOM 2844 O O . PRO A 1 360 ? 21.703 9.012 -10.868 1.00 87.06 360 PRO A O 1
ATOM 2847 N N . THR A 1 361 ? 20.587 9.466 -12.756 1.00 87.19 361 THR A N 1
ATOM 2848 C CA . THR A 1 361 ? 19.289 9.677 -12.108 1.00 87.19 361 THR A CA 1
ATOM 2849 C C . THR A 1 361 ? 18.716 8.359 -11.597 1.00 87.19 361 THR A C 1
ATOM 2851 O O . THR A 1 361 ? 18.300 8.293 -10.445 1.00 87.19 361 THR A O 1
ATOM 2854 N N . ALA A 1 362 ? 18.741 7.296 -12.407 1.00 90.00 362 ALA A N 1
ATOM 2855 C CA . ALA A 1 362 ? 18.299 5.965 -11.987 1.00 90.00 362 ALA A CA 1
ATOM 2856 C C . ALA A 1 362 ? 19.110 5.453 -10.785 1.00 90.00 362 ALA A C 1
ATOM 2858 O O . ALA A 1 362 ? 18.532 4.956 -9.821 1.00 90.00 362 ALA A O 1
ATOM 2859 N N . LEU A 1 363 ? 20.432 5.644 -10.807 1.00 89.56 363 LEU A N 1
ATOM 2860 C CA . LEU A 1 363 ? 21.333 5.271 -9.718 1.00 89.56 363 LEU A CA 1
ATOM 2861 C C . LEU A 1 363 ? 20.999 6.029 -8.427 1.00 89.56 363 LEU A C 1
ATOM 2863 O O . LEU A 1 363 ? 20.858 5.421 -7.367 1.00 89.56 363 LEU A O 1
ATOM 2867 N N . ALA A 1 364 ? 20.796 7.345 -8.527 1.00 87.75 364 ALA A N 1
ATOM 2868 C CA . ALA A 1 364 ? 20.441 8.178 -7.387 1.00 87.75 364 ALA A CA 1
ATOM 2869 C C . ALA A 1 364 ? 19.087 7.810 -6.767 1.00 87.75 364 ALA A C 1
ATOM 2871 O O . ALA A 1 364 ? 18.956 7.749 -5.543 1.00 87.75 364 ALA A O 1
ATOM 2872 N N . LEU A 1 365 ? 18.083 7.552 -7.607 1.00 88.62 365 LEU A N 1
ATOM 2873 C CA . LEU A 1 365 ? 16.745 7.154 -7.174 1.00 88.62 365 LEU A CA 1
ATOM 2874 C C . LEU A 1 365 ? 16.761 5.766 -6.538 1.00 88.62 365 LEU A C 1
ATOM 2876 O O . LEU A 1 365 ? 16.214 5.592 -5.452 1.00 88.62 365 LEU A O 1
ATOM 2880 N N . GLY A 1 366 ? 17.438 4.803 -7.166 1.00 89.44 366 GLY A N 1
ATOM 2881 C CA . GLY A 1 366 ? 17.588 3.450 -6.634 1.00 89.44 366 GLY A CA 1
ATOM 2882 C C . GLY A 1 366 ? 18.267 3.443 -5.268 1.00 89.44 366 GLY A C 1
ATOM 2883 O O . GLY A 1 366 ? 17.829 2.719 -4.372 1.00 89.44 366 GLY A O 1
ATOM 2884 N N . TRP A 1 367 ? 19.283 4.292 -5.074 1.00 89.31 367 TRP A N 1
ATOM 2885 C CA . TRP A 1 367 ? 19.979 4.423 -3.793 1.00 89.31 367 TRP A CA 1
ATOM 2886 C C . TRP A 1 367 ? 19.110 5.055 -2.705 1.00 89.31 367 TRP A C 1
ATOM 2888 O O . TRP A 1 367 ? 19.047 4.550 -1.585 1.00 89.31 367 TRP A O 1
ATOM 2898 N N . GLN A 1 368 ? 18.382 6.125 -3.028 1.00 87.31 368 GLN A N 1
ATOM 2899 C CA . GLN A 1 368 ? 17.453 6.733 -2.074 1.00 87.31 368 GLN A CA 1
ATOM 2900 C C . GLN A 1 368 ? 16.309 5.777 -1.707 1.00 87.31 368 GLN A C 1
ATOM 2902 O O . GLN A 1 368 ? 15.933 5.698 -0.539 1.00 87.31 368 GLN A O 1
ATOM 2907 N N . LEU A 1 369 ? 15.801 4.996 -2.665 1.00 85.25 369 LEU A N 1
ATOM 2908 C CA . LEU A 1 369 ? 14.800 3.957 -2.411 1.00 85.25 369 LEU A CA 1
ATOM 2909 C C . LEU A 1 369 ? 15.345 2.822 -1.544 1.00 85.25 369 LEU A C 1
ATOM 2911 O O . LEU A 1 369 ? 14.654 2.371 -0.633 1.00 85.25 369 LEU A O 1
ATOM 2915 N N . TYR A 1 370 ? 16.594 2.408 -1.766 1.00 83.88 370 TYR A N 1
ATOM 2916 C CA . TYR A 1 370 ? 17.265 1.440 -0.903 1.00 83.88 370 TYR A CA 1
ATOM 2917 C C . TYR A 1 370 ? 17.302 1.923 0.551 1.00 83.88 370 TYR A C 1
ATOM 2919 O O . TYR A 1 370 ? 16.960 1.173 1.462 1.00 83.88 370 TYR A O 1
ATOM 2927 N N . HIS A 1 371 ? 17.676 3.185 0.779 1.00 77.81 371 HIS A N 1
ATOM 2928 C CA . HIS A 1 371 ? 17.701 3.774 2.123 1.00 77.81 371 HIS A CA 1
ATOM 2929 C C . HIS A 1 371 ? 16.302 3.944 2.718 1.00 77.81 371 HIS A C 1
ATOM 2931 O O . HIS A 1 371 ? 16.116 3.729 3.914 1.00 77.81 371 HIS A O 1
ATOM 2937 N N . ARG A 1 372 ? 15.310 4.282 1.888 1.00 77.12 372 ARG A N 1
ATOM 2938 C CA . ARG A 1 372 ? 13.909 4.429 2.302 1.00 77.12 372 ARG A CA 1
ATOM 2939 C C . ARG A 1 372 ? 13.295 3.103 2.752 1.00 77.12 372 ARG A C 1
ATOM 2941 O O . ARG A 1 372 ? 12.582 3.067 3.751 1.00 77.12 372 ARG A O 1
ATOM 2948 N N . TRP A 1 373 ? 13.528 2.030 2.003 1.00 73.19 373 TRP A N 1
ATOM 2949 C CA . TRP A 1 373 ? 12.879 0.737 2.223 1.00 73.19 373 TRP A CA 1
ATOM 2950 C C . TRP A 1 373 ? 13.709 -0.239 3.059 1.00 73.19 373 TRP A C 1
ATOM 2952 O O . TRP A 1 373 ? 13.151 -1.106 3.732 1.00 73.19 373 TRP A O 1
ATOM 2962 N N . GLY A 1 374 ? 15.031 -0.087 3.054 1.00 72.94 374 GLY A N 1
ATOM 2963 C CA . GLY A 1 374 ? 15.955 -0.947 3.775 1.00 72.94 374 GLY A CA 1
ATOM 2964 C C . GLY A 1 374 ? 16.066 -2.360 3.196 1.00 72.94 374 GLY A C 1
ATOM 2965 O O . GLY A 1 374 ? 15.372 -2.767 2.262 1.00 72.94 374 GLY A O 1
ATOM 2966 N N . THR A 1 375 ? 16.958 -3.150 3.791 1.00 72.25 375 THR A N 1
ATOM 2967 C CA . THR A 1 375 ? 17.299 -4.503 3.324 1.00 72.25 375 THR A CA 1
ATOM 2968 C C . THR A 1 375 ? 16.179 -5.523 3.497 1.00 72.25 375 THR A C 1
ATOM 2970 O O . THR A 1 375 ? 16.178 -6.520 2.783 1.00 72.25 375 THR A O 1
ATOM 2973 N N . GLY A 1 376 ? 15.226 -5.286 4.404 1.00 65.38 376 GLY A N 1
ATOM 2974 C CA . GLY A 1 376 ? 14.090 -6.187 4.628 1.00 65.38 376 GLY A CA 1
ATOM 2975 C C . GLY A 1 376 ? 13.094 -6.203 3.468 1.00 65.38 376 GLY A C 1
ATOM 2976 O O . GLY A 1 376 ? 12.585 -7.258 3.119 1.00 65.38 376 GLY A O 1
ATOM 2977 N N . VAL A 1 377 ? 12.855 -5.047 2.843 1.00 65.25 377 VAL A N 1
ATOM 2978 C CA . VAL A 1 377 ? 11.960 -4.920 1.682 1.00 65.25 377 VAL A CA 1
ATOM 2979 C C . VAL A 1 377 ? 12.694 -5.265 0.394 1.00 65.25 377 VAL A C 1
ATOM 2981 O O . VAL A 1 377 ? 12.179 -5.996 -0.444 1.00 65.25 377 VAL A O 1
ATOM 2984 N N . VAL A 1 378 ? 13.904 -4.734 0.247 1.00 73.62 378 VAL A N 1
ATOM 2985 C CA . VAL A 1 378 ? 14.707 -4.874 -0.967 1.00 73.62 378 VAL A CA 1
ATOM 2986 C C . VAL A 1 378 ? 15.276 -6.289 -1.131 1.00 73.62 378 VAL A C 1
ATOM 2988 O O . VAL A 1 378 ? 15.446 -6.767 -2.247 1.00 73.62 378 VAL A O 1
ATOM 2991 N N . GLY A 1 379 ? 15.581 -6.968 -0.023 1.00 69.69 379 GLY A N 1
ATOM 2992 C CA . GLY A 1 379 ? 16.132 -8.323 -0.020 1.00 69.69 379 GLY A CA 1
ATOM 2993 C C . GLY A 1 379 ? 15.088 -9.441 -0.025 1.00 69.69 379 GLY A C 1
ATOM 2994 O O . GLY A 1 379 ? 15.476 -10.602 0.093 1.00 69.69 379 GLY A O 1
ATOM 2995 N N . ASP A 1 380 ? 13.796 -9.115 -0.111 1.00 69.62 380 ASP A N 1
ATOM 2996 C CA . ASP A 1 380 ? 12.699 -10.087 -0.123 1.00 69.62 380 ASP A CA 1
ATOM 2997 C C . ASP A 1 380 ? 12.622 -10.799 -1.491 1.00 69.62 380 ASP A C 1
ATOM 2999 O O . ASP A 1 380 ? 12.338 -10.155 -2.506 1.00 69.62 380 ASP A O 1
ATOM 3003 N N . PRO A 1 381 ? 12.835 -12.129 -1.555 1.00 66.88 381 PRO A N 1
ATOM 3004 C CA . PRO A 1 381 ? 12.779 -12.880 -2.807 1.00 66.88 381 PRO A CA 1
ATOM 3005 C C . PRO A 1 381 ? 11.421 -12.804 -3.513 1.00 66.88 381 PRO A C 1
ATOM 3007 O O . PRO A 1 381 ? 11.372 -12.889 -4.736 1.00 66.88 381 PRO A O 1
ATOM 3010 N N . SER A 1 382 ? 10.322 -12.609 -2.773 1.00 63.00 382 SER A N 1
ATOM 3011 C CA . SER A 1 382 ? 8.974 -12.487 -3.353 1.00 63.00 382 SER A CA 1
ATOM 3012 C C . SER A 1 382 ? 8.764 -11.184 -4.134 1.00 63.00 382 SER A C 1
ATOM 3014 O O . SER A 1 382 ? 7.761 -11.027 -4.830 1.00 63.00 382 SER A O 1
ATOM 3016 N N . ARG A 1 383 ? 9.716 -10.249 -4.030 1.00 62.62 383 ARG A N 1
ATOM 3017 C CA . ARG A 1 383 ? 9.654 -8.896 -4.593 1.00 62.62 383 ARG A CA 1
ATOM 3018 C C . ARG A 1 383 ? 10.689 -8.658 -5.689 1.00 62.62 383 ARG A C 1
ATOM 3020 O O . ARG A 1 383 ? 10.868 -7.522 -6.116 1.00 62.62 383 ARG A O 1
ATOM 3027 N N . GLN A 1 384 ? 11.360 -9.707 -6.170 1.00 59.84 384 GLN A N 1
ATOM 3028 C CA . GLN A 1 384 ? 12.395 -9.588 -7.206 1.00 59.84 384 GLN A CA 1
ATOM 3029 C C . GLN A 1 384 ? 11.870 -8.958 -8.508 1.00 59.84 384 GLN A C 1
ATOM 3031 O O . GLN A 1 384 ? 12.577 -8.168 -9.130 1.00 59.84 384 GLN A O 1
ATOM 3036 N N . ASP A 1 385 ? 10.604 -9.197 -8.862 1.00 65.62 385 ASP A N 1
ATOM 3037 C CA . ASP A 1 385 ? 9.987 -8.642 -10.076 1.00 65.62 385 ASP A CA 1
ATOM 3038 C C . ASP A 1 385 ? 9.445 -7.206 -9.905 1.00 65.62 385 ASP A C 1
ATOM 3040 O O . ASP A 1 385 ? 8.999 -6.586 -10.873 1.00 65.62 385 ASP A O 1
ATOM 3044 N N . TRP A 1 386 ? 9.491 -6.632 -8.694 1.00 69.19 386 TRP A N 1
ATOM 3045 C CA . TRP A 1 386 ? 8.889 -5.320 -8.404 1.00 69.19 386 TRP A CA 1
ATOM 3046 C C . TRP A 1 386 ? 9.561 -4.158 -9.121 1.00 69.19 386 TRP A C 1
ATOM 3048 O O . TRP A 1 386 ? 8.929 -3.134 -9.360 1.00 69.19 386 TRP A O 1
ATOM 3058 N N . VAL A 1 387 ? 10.843 -4.274 -9.462 1.00 69.06 387 VAL A N 1
ATOM 3059 C CA . VAL A 1 387 ? 11.619 -3.155 -10.012 1.00 69.06 387 VAL A CA 1
ATOM 3060 C C . VAL A 1 387 ? 10.955 -2.531 -11.245 1.00 69.06 387 VAL A C 1
ATOM 3062 O O . VAL A 1 387 ? 10.971 -1.308 -11.401 1.00 69.06 387 VAL A O 1
ATOM 3065 N N . GLY A 1 388 ? 10.352 -3.360 -12.103 1.00 64.19 388 GLY A N 1
ATOM 3066 C CA . GLY A 1 388 ? 9.669 -2.908 -13.315 1.00 64.19 388 GLY A CA 1
ATOM 3067 C C . GLY A 1 388 ? 8.309 -2.252 -13.064 1.00 64.19 388 GLY A C 1
ATOM 3068 O O . GLY A 1 388 ? 7.844 -1.505 -13.921 1.00 64.19 388 GLY A O 1
ATOM 3069 N N . THR A 1 389 ? 7.696 -2.495 -11.901 1.00 68.94 389 THR A N 1
ATOM 3070 C CA . THR A 1 389 ? 6.355 -2.015 -11.529 1.00 68.94 389 THR A CA 1
ATOM 3071 C C . THR A 1 389 ? 6.391 -0.774 -10.635 1.00 68.94 389 THR A C 1
ATOM 3073 O O . THR A 1 389 ? 5.348 -0.295 -10.197 1.00 68.94 389 THR A O 1
ATOM 3076 N N . ILE A 1 390 ? 7.581 -0.246 -10.319 1.00 78.44 390 ILE A N 1
ATOM 3077 C CA . ILE A 1 390 ? 7.718 0.960 -9.497 1.00 78.44 390 ILE A CA 1
ATOM 3078 C C . ILE A 1 390 ? 7.306 2.188 -10.318 1.00 78.44 390 ILE A C 1
ATOM 3080 O O . ILE A 1 390 ? 8.033 2.694 -11.184 1.00 78.44 390 ILE A O 1
ATOM 3084 N N . GLU A 1 391 ? 6.126 2.708 -9.997 1.00 80.88 391 GLU A N 1
ATOM 3085 C CA . GLU A 1 391 ? 5.619 3.968 -10.523 1.00 80.88 391 GLU A CA 1
ATOM 3086 C C . GLU A 1 391 ? 6.300 5.153 -9.833 1.00 80.88 391 GLU A C 1
ATOM 3088 O O . GLU A 1 391 ? 5.935 5.574 -8.732 1.00 80.88 391 GLU A O 1
ATOM 3093 N N . LEU A 1 392 ? 7.300 5.706 -10.517 1.00 86.25 392 LEU A N 1
ATOM 3094 C CA . LEU A 1 392 ? 8.074 6.846 -10.057 1.00 86.25 392 LEU A CA 1
ATOM 3095 C C . LEU A 1 392 ? 8.026 7.952 -11.107 1.00 86.25 392 LEU A C 1
ATOM 3097 O O . LEU A 1 392 ? 8.388 7.722 -12.262 1.00 86.25 392 LEU A O 1
ATOM 3101 N N . ARG A 1 393 ? 7.589 9.150 -10.712 1.00 87.06 393 ARG A N 1
ATOM 3102 C CA . ARG A 1 393 ? 7.464 10.308 -11.612 1.00 87.06 393 ARG A CA 1
ATOM 3103 C C . ARG A 1 393 ? 7.877 11.588 -10.910 1.00 87.06 393 ARG A C 1
ATOM 3105 O O . ARG A 1 393 ? 7.892 11.654 -9.679 1.00 87.06 393 ARG A O 1
ATOM 3112 N N . SER A 1 394 ? 8.217 12.606 -11.693 1.00 87.38 394 SER A N 1
ATOM 3113 C CA . SER A 1 394 ? 8.513 13.922 -11.131 1.00 87.38 394 SER A CA 1
ATOM 3114 C C . SER A 1 394 ? 7.250 14.553 -10.529 1.00 87.38 394 SER A C 1
ATOM 3116 O O . SER A 1 394 ? 6.136 14.318 -10.998 1.00 87.38 394 SER A O 1
ATOM 3118 N N . ALA A 1 395 ? 7.400 15.402 -9.511 1.00 82.88 395 ALA A N 1
ATOM 3119 C CA . ALA A 1 395 ? 6.277 16.129 -8.913 1.00 82.88 395 ALA A CA 1
ATOM 3120 C C . ALA A 1 395 ? 5.508 16.969 -9.953 1.00 82.88 395 ALA A C 1
ATOM 3122 O O . ALA A 1 395 ? 4.288 17.111 -9.876 1.00 82.88 395 ALA A O 1
ATOM 3123 N N . ALA A 1 396 ? 6.214 17.490 -10.963 1.00 84.50 396 ALA A N 1
ATOM 3124 C CA . ALA A 1 396 ? 5.611 18.206 -12.082 1.00 84.50 396 ALA A CA 1
ATOM 3125 C C . ALA A 1 396 ? 4.757 17.286 -12.970 1.00 84.50 396 ALA A C 1
ATOM 3127 O O . ALA A 1 396 ? 3.642 17.658 -13.331 1.00 84.50 396 ALA A O 1
ATOM 3128 N N . GLU A 1 397 ? 5.241 16.084 -13.293 1.00 84.38 397 GLU A N 1
ATOM 3129 C CA . GLU A 1 397 ? 4.475 15.093 -14.058 1.00 84.38 397 GLU A CA 1
ATOM 3130 C C . GLU A 1 397 ? 3.241 14.612 -13.304 1.00 84.38 397 GLU A C 1
ATOM 3132 O O . GLU A 1 397 ? 2.160 14.548 -13.888 1.00 84.38 397 GLU A O 1
ATOM 3137 N N . TRP A 1 398 ? 3.376 14.326 -12.007 1.00 86.00 398 TRP A N 1
ATOM 3138 C CA . TRP A 1 398 ? 2.238 13.982 -11.159 1.00 86.00 398 TRP A CA 1
ATOM 3139 C C . TRP A 1 398 ? 1.178 15.081 -11.189 1.00 86.00 398 TRP A C 1
ATOM 3141 O O . TRP A 1 398 ? 0.009 14.792 -11.441 1.00 86.00 398 TRP A O 1
ATOM 3151 N N . LYS A 1 399 ? 1.596 16.344 -11.057 1.00 81.56 399 LYS A N 1
ATOM 3152 C CA . LYS A 1 399 ? 0.703 17.505 -11.120 1.00 81.56 399 LYS A CA 1
ATOM 3153 C C . LYS A 1 399 ? -0.049 17.615 -12.441 1.00 81.56 399 LYS A C 1
ATOM 3155 O O . LYS A 1 399 ? -1.251 17.863 -12.425 1.00 81.56 399 LYS A O 1
ATOM 3160 N N . VAL A 1 400 ? 0.630 17.420 -13.572 1.00 82.50 400 VAL A N 1
ATOM 3161 C CA . VAL A 1 400 ? -0.013 17.420 -14.901 1.00 82.50 400 VAL A CA 1
ATOM 3162 C C . VAL A 1 400 ? -1.040 16.293 -15.018 1.00 82.50 400 VAL A C 1
ATOM 3164 O O . VAL A 1 400 ? -2.091 16.482 -15.618 1.00 82.50 400 VAL A O 1
ATOM 3167 N N . ARG A 1 401 ? -0.772 15.146 -14.390 1.00 78.25 401 ARG A N 1
ATOM 3168 C CA . ARG A 1 401 ? -1.663 13.978 -14.355 1.00 78.25 401 ARG A CA 1
ATOM 3169 C C . ARG A 1 401 ? -2.792 14.094 -13.322 1.00 78.25 401 ARG A C 1
ATOM 3171 O O . ARG A 1 401 ? -3.494 13.119 -13.087 1.00 78.25 401 ARG A O 1
ATOM 3178 N N . GLY A 1 402 ? -2.959 15.250 -12.677 1.00 72.06 402 GLY A N 1
ATOM 3179 C CA . GLY A 1 402 ? -4.006 15.476 -11.680 1.00 72.06 402 GLY A CA 1
ATOM 3180 C C . GLY A 1 402 ? -3.675 14.982 -10.271 1.00 72.06 402 GLY A C 1
ATOM 3181 O O . GLY A 1 402 ? -4.578 14.867 -9.444 1.00 72.06 402 GLY A O 1
ATOM 3182 N N . TRP A 1 403 ? -2.405 14.711 -9.968 1.00 80.44 403 TRP A N 1
ATOM 3183 C CA . TRP A 1 403 ? -1.943 14.243 -8.661 1.00 80.44 403 TRP A CA 1
ATOM 3184 C C . TRP A 1 403 ? -1.114 15.307 -7.943 1.00 80.44 403 TRP A C 1
ATOM 3186 O O . TRP A 1 403 ? -0.360 16.049 -8.563 1.00 80.44 403 TRP A O 1
ATOM 3196 N N . VAL A 1 404 ? -1.212 15.381 -6.622 1.00 73.38 404 VAL A N 1
ATOM 3197 C CA . VAL A 1 404 ? -0.393 16.272 -5.788 1.00 73.38 404 VAL A CA 1
ATOM 3198 C C . VAL A 1 404 ? 0.307 15.480 -4.693 1.00 73.38 404 VAL A C 1
ATOM 3200 O O . VAL A 1 404 ? -0.252 14.484 -4.235 1.00 73.38 404 VAL A O 1
ATOM 3203 N N . PRO A 1 405 ? 1.505 15.897 -4.251 1.00 68.88 405 PRO A N 1
ATOM 3204 C CA . PRO A 1 405 ? 2.185 15.247 -3.139 1.00 68.88 405 PRO A CA 1
ATOM 3205 C C . PRO A 1 405 ? 1.309 15.257 -1.884 1.00 68.88 405 PRO A C 1
ATOM 3207 O O . PRO A 1 405 ? 0.618 16.241 -1.600 1.00 68.88 405 PRO A O 1
ATOM 3210 N N . ARG A 1 406 ? 1.345 14.163 -1.125 1.00 68.69 406 ARG A N 1
ATOM 3211 C CA . ARG A 1 406 ? 0.790 14.126 0.226 1.00 68.69 406 ARG A CA 1
ATOM 3212 C C . ARG A 1 406 ? 1.581 15.056 1.157 1.00 68.69 406 ARG A C 1
ATOM 3214 O O . ARG A 1 406 ? 2.771 15.260 0.929 1.00 68.69 406 ARG A O 1
ATOM 3221 N N . PRO A 1 407 ? 0.973 15.569 2.241 1.00 56.34 407 PRO A N 1
ATOM 3222 C CA . PRO A 1 407 ? 1.695 16.362 3.241 1.00 56.34 407 PRO A CA 1
ATOM 3223 C C . PRO A 1 407 ? 2.877 15.618 3.887 1.00 56.34 407 PRO A C 1
ATOM 3225 O O . PRO A 1 407 ? 3.864 16.243 4.256 1.00 56.34 407 PRO A O 1
ATOM 3228 N N . ASP A 1 408 ? 2.776 14.291 3.999 1.00 59.16 408 ASP A N 1
ATOM 3229 C CA . ASP A 1 408 ? 3.775 13.381 4.571 1.00 59.16 408 ASP A CA 1
ATOM 3230 C C . ASP A 1 408 ? 4.657 12.691 3.512 1.00 59.16 408 ASP A C 1
ATOM 3232 O O . ASP A 1 408 ? 5.407 11.770 3.837 1.00 59.16 408 ASP A O 1
ATOM 3236 N N . ALA A 1 409 ? 4.571 13.116 2.248 1.00 66.69 409 ALA A N 1
ATOM 3237 C CA . ALA A 1 409 ? 5.317 12.517 1.149 1.00 66.69 409 ALA A CA 1
ATOM 3238 C C . ALA A 1 409 ? 6.834 12.628 1.351 1.00 66.69 409 ALA A C 1
ATOM 3240 O O . ALA A 1 409 ? 7.374 13.711 1.597 1.00 66.69 409 ALA A O 1
ATOM 3241 N N . VAL A 1 410 ? 7.538 11.509 1.169 1.00 73.25 410 VAL A N 1
ATOM 3242 C CA . VAL A 1 410 ? 9.005 11.486 1.187 1.00 73.25 410 VAL A CA 1
ATOM 3243 C C . VAL A 1 410 ? 9.513 11.599 -0.246 1.00 73.25 410 VAL A C 1
ATOM 3245 O O . VAL A 1 410 ? 9.615 10.609 -0.969 1.00 73.25 410 VAL A O 1
ATOM 3248 N N . GLU A 1 411 ? 9.821 12.827 -0.653 1.00 81.00 411 GLU A N 1
ATOM 3249 C CA . GLU A 1 411 ? 10.382 13.126 -1.971 1.00 81.00 411 GLU A CA 1
ATOM 3250 C C . GLU A 1 411 ? 11.789 12.543 -2.141 1.00 81.00 411 GLU A C 1
ATOM 3252 O O . GLU A 1 411 ? 12.648 12.671 -1.266 1.00 81.00 411 GLU A O 1
ATOM 3257 N N . LEU A 1 412 ? 12.039 11.966 -3.314 1.00 85.25 412 LEU A N 1
ATOM 3258 C CA . LEU A 1 412 ? 13.372 11.589 -3.769 1.00 85.25 412 LEU A CA 1
ATOM 3259 C C . LEU A 1 412 ? 13.944 12.748 -4.585 1.00 85.25 412 LEU A C 1
ATOM 3261 O O . LEU A 1 412 ? 13.314 13.207 -5.540 1.00 85.25 412 LEU A O 1
ATOM 3265 N N . VAL A 1 413 ? 15.131 13.230 -4.230 1.00 83.56 413 VAL A N 1
ATOM 3266 C CA . VAL A 1 413 ? 15.704 14.444 -4.828 1.00 83.56 413 VAL A CA 1
ATOM 3267 C C . VAL A 1 413 ? 16.919 14.088 -5.664 1.00 83.56 413 VAL A C 1
ATOM 3269 O O . VAL A 1 413 ? 17.843 13.434 -5.187 1.00 83.56 413 VAL A O 1
ATOM 3272 N N . VAL A 1 414 ? 16.936 14.525 -6.920 1.00 81.50 414 VAL A N 1
ATOM 3273 C CA . VAL A 1 414 ? 18.035 14.240 -7.849 1.00 81.50 414 VAL A CA 1
ATOM 3274 C C . VAL A 1 414 ? 18.451 15.519 -8.569 1.00 81.50 414 VAL A C 1
ATOM 3276 O O . VAL A 1 414 ? 17.577 16.297 -8.965 1.00 81.50 414 VAL A O 1
ATOM 3279 N N . PRO A 1 415 ? 19.753 15.764 -8.795 1.00 70.31 415 PRO A N 1
ATOM 3280 C CA . PRO A 1 415 ? 20.167 16.845 -9.676 1.00 70.31 415 PRO A CA 1
ATOM 3281 C C . PRO A 1 415 ? 19.734 16.557 -11.123 1.00 70.31 415 PRO A C 1
ATOM 3283 O O . PRO A 1 415 ? 19.998 15.496 -11.685 1.00 70.31 415 PRO A O 1
ATOM 3286 N N . SER A 1 416 ? 19.076 17.525 -11.755 1.00 69.12 416 SER A N 1
ATOM 3287 C CA . SER A 1 416 ? 18.908 17.555 -13.211 1.00 69.12 416 SER A CA 1
ATOM 3288 C C . SER A 1 416 ? 20.247 17.797 -13.905 1.00 69.12 416 SER A C 1
ATOM 3290 O O . SER A 1 416 ? 21.156 18.399 -13.333 1.00 69.12 416 SER A O 1
ATOM 3292 N N . GLY A 1 417 ? 20.322 17.472 -15.201 1.00 58.69 417 GLY A N 1
ATOM 3293 C CA . GLY A 1 417 ? 21.465 17.816 -16.061 1.00 58.69 417 GLY A CA 1
ATOM 3294 C C . GLY A 1 417 ? 21.768 19.322 -16.180 1.00 58.69 417 GLY A C 1
ATOM 3295 O O . GLY A 1 417 ? 22.769 19.698 -16.778 1.00 58.69 417 GLY A O 1
ATOM 3296 N N . HIS A 1 418 ? 20.936 20.199 -15.603 1.00 58.62 418 HIS A N 1
ATOM 3297 C CA . HIS A 1 418 ? 21.165 21.647 -15.509 1.00 58.62 418 HIS A CA 1
ATOM 3298 C C . HIS A 1 418 ? 21.501 22.121 -14.082 1.00 58.62 418 HIS A C 1
ATOM 3300 O O . HIS A 1 418 ? 21.449 23.320 -13.810 1.00 58.62 418 HIS A O 1
ATOM 3306 N N . GLY A 1 419 ? 21.790 21.200 -13.156 1.00 58.50 419 GLY A N 1
ATOM 3307 C CA . GLY A 1 419 ? 22.142 21.511 -11.767 1.00 58.50 419 GLY A CA 1
ATOM 3308 C C . GLY A 1 419 ? 20.971 21.974 -10.893 1.00 58.50 419 GLY A C 1
ATOM 3309 O O . GLY A 1 419 ? 21.193 22.470 -9.793 1.00 58.50 419 GLY A O 1
ATOM 3310 N N . ARG A 1 420 ? 19.723 21.843 -11.364 1.00 69.62 420 ARG A N 1
ATOM 3311 C CA . ARG A 1 420 ? 18.513 22.103 -10.562 1.00 69.62 420 ARG A CA 1
ATOM 3312 C C . ARG A 1 420 ? 18.017 20.829 -9.902 1.00 69.62 420 ARG A C 1
ATOM 3314 O O . ARG A 1 420 ? 18.068 19.779 -10.534 1.00 69.62 420 ARG A O 1
ATOM 3321 N N . GLU A 1 421 ? 17.473 20.941 -8.702 1.00 80.06 421 GLU A N 1
ATOM 3322 C CA . GLU A 1 421 ? 16.818 19.833 -8.009 1.00 80.06 421 GLU A CA 1
ATOM 3323 C C . GLU A 1 421 ? 15.544 19.405 -8.749 1.00 80.06 421 GLU A C 1
ATOM 3325 O O . GLU A 1 421 ? 14.736 20.237 -9.170 1.00 80.06 421 GLU A O 1
ATOM 3330 N N . VAL A 1 422 ? 15.385 18.097 -8.932 1.00 82.75 422 VAL A N 1
ATOM 3331 C CA . VAL A 1 422 ? 14.162 17.473 -9.434 1.00 82.75 422 VAL A CA 1
ATOM 3332 C C . VAL A 1 422 ? 13.642 16.541 -8.357 1.00 82.75 422 VAL A C 1
ATOM 3334 O O . VAL A 1 422 ? 14.373 15.687 -7.856 1.00 82.75 422 VAL A O 1
ATOM 3337 N N . HIS A 1 423 ? 12.367 16.715 -8.032 1.00 86.62 423 HIS A N 1
ATOM 3338 C CA . HIS A 1 423 ? 11.676 15.973 -6.990 1.00 86.62 423 HIS A CA 1
ATOM 3339 C C . HIS A 1 423 ? 10.872 14.858 -7.644 1.00 86.62 423 HIS A C 1
ATOM 3341 O O . HIS A 1 423 ? 10.011 15.129 -8.487 1.00 86.62 423 HIS A O 1
ATOM 3347 N N . TYR A 1 424 ? 11.165 13.623 -7.265 1.00 88.75 424 TYR A N 1
ATOM 3348 C CA . TYR A 1 424 ? 10.450 12.429 -7.679 1.00 88.75 424 TYR A CA 1
ATOM 3349 C C . TYR A 1 424 ? 9.642 11.875 -6.515 1.00 88.75 424 TYR A C 1
ATOM 3351 O O . TYR A 1 424 ? 10.054 11.939 -5.358 1.00 88.75 424 TYR A O 1
ATOM 3359 N N . LEU A 1 425 ? 8.480 11.330 -6.841 1.00 84.88 425 LEU A N 1
ATOM 3360 C CA . LEU A 1 425 ? 7.523 10.790 -5.887 1.00 84.88 425 LEU A CA 1
ATOM 3361 C C . LEU A 1 425 ? 7.048 9.433 -6.386 1.00 84.88 425 LEU A C 1
ATOM 3363 O O . LEU A 1 425 ? 6.844 9.253 -7.596 1.00 84.88 425 LEU A O 1
ATOM 3367 N N . LEU A 1 426 ? 6.860 8.501 -5.456 1.00 83.94 426 LEU A N 1
ATOM 3368 C CA . LEU A 1 426 ? 6.182 7.248 -5.748 1.00 83.94 426 LEU A CA 1
ATOM 3369 C C . LEU A 1 426 ? 4.683 7.488 -5.892 1.00 83.94 426 LEU A C 1
ATOM 3371 O O . LEU A 1 426 ? 4.132 8.478 -5.407 1.00 83.94 426 LEU A O 1
ATOM 3375 N N . ARG A 1 427 ? 4.010 6.518 -6.503 1.00 78.00 427 ARG A N 1
ATOM 3376 C CA . ARG A 1 427 ? 2.549 6.435 -6.527 1.00 78.00 427 ARG A CA 1
ATOM 3377 C C . ARG A 1 427 ? 1.913 6.627 -5.144 1.00 78.00 427 ARG A C 1
ATOM 3379 O O . ARG A 1 427 ? 0.928 7.352 -5.031 1.00 78.00 427 ARG A O 1
ATOM 3386 N N . ASP A 1 428 ? 2.501 6.018 -4.117 1.00 72.75 428 ASP A N 1
ATOM 3387 C CA . ASP A 1 428 ? 2.002 6.052 -2.735 1.00 72.75 428 ASP A CA 1
ATOM 3388 C C . ASP A 1 428 ? 2.191 7.417 -2.055 1.00 72.75 428 ASP A C 1
ATOM 3390 O O . ASP A 1 428 ? 1.531 7.721 -1.057 1.00 72.75 428 ASP A O 1
ATOM 3394 N N . ASP A 1 429 ? 3.058 8.266 -2.613 1.00 72.12 429 ASP A N 1
ATOM 3395 C CA . ASP A 1 429 ? 3.364 9.594 -2.085 1.00 72.12 429 ASP A CA 1
ATOM 3396 C C . ASP A 1 429 ? 2.415 10.684 -2.614 1.00 72.12 429 ASP A C 1
ATOM 3398 O O . ASP A 1 429 ? 2.544 11.848 -2.232 1.00 72.12 429 ASP A O 1
ATOM 3402 N N . VAL A 1 430 ? 1.467 10.353 -3.500 1.00 68.38 430 VAL A N 1
ATOM 3403 C CA . VAL A 1 430 ? 0.612 11.342 -4.178 1.00 68.38 430 VAL A CA 1
ATOM 3404 C C . VAL A 1 430 ? -0.889 11.060 -4.035 1.00 68.38 430 VAL A C 1
ATOM 3406 O O . VAL A 1 430 ? -1.341 9.919 -4.025 1.00 68.38 430 VAL A O 1
ATOM 3409 N N . LEU A 1 431 ? -1.693 12.125 -3.964 1.00 64.19 431 LEU A N 1
ATOM 3410 C CA . LEU A 1 431 ? -3.160 12.103 -3.898 1.00 64.19 431 LEU A CA 1
ATOM 3411 C C . LEU A 1 431 ? -3.772 12.690 -5.163 1.00 64.19 431 LEU A C 1
ATOM 3413 O O . LEU A 1 431 ? -3.192 13.574 -5.786 1.00 64.19 431 LEU A O 1
ATOM 3417 N N . ILE A 1 432 ? -4.986 12.260 -5.503 1.00 69.50 432 ILE A N 1
ATOM 3418 C CA . ILE A 1 432 ? -5.748 12.851 -6.608 1.00 69.50 432 ILE A CA 1
ATOM 3419 C C . ILE A 1 432 ? -6.199 14.260 -6.212 1.00 69.50 432 ILE A C 1
ATOM 3421 O O . ILE A 1 432 ? -7.003 14.423 -5.292 1.00 69.50 432 ILE A O 1
ATOM 3425 N N . ALA A 1 433 ? -5.725 15.265 -6.941 1.00 65.62 433 ALA A N 1
ATOM 3426 C CA . ALA A 1 433 ? -6.232 16.633 -6.888 1.00 65.62 433 ALA A CA 1
ATOM 3427 C C . ALA A 1 433 ? -7.262 16.910 -7.992 1.00 65.62 433 ALA A C 1
ATOM 3429 O O . ALA A 1 433 ? -8.246 17.601 -7.741 1.00 65.62 433 ALA A O 1
ATOM 3430 N N . ASP A 1 434 ? -7.061 16.346 -9.186 1.00 72.25 434 ASP A N 1
ATOM 3431 C CA . ASP A 1 434 ? -7.967 16.455 -10.331 1.00 72.25 434 ASP A CA 1
ATOM 3432 C C . ASP A 1 434 ? -8.352 15.055 -10.821 1.00 72.25 434 ASP A C 1
ATOM 3434 O O . ASP A 1 434 ? -7.541 14.312 -11.374 1.00 72.25 434 ASP A O 1
ATOM 3438 N N . ARG A 1 435 ? -9.616 14.690 -10.585 1.00 57.81 435 ARG A N 1
ATOM 3439 C CA . ARG A 1 435 ? -10.147 13.360 -10.902 1.00 57.81 435 ARG A CA 1
ATOM 3440 C C . ARG A 1 435 ? -10.231 13.096 -12.402 1.00 57.81 435 ARG A C 1
ATOM 3442 O O . ARG A 1 435 ? -10.042 11.950 -12.793 1.00 57.81 435 ARG A O 1
ATOM 3449 N N . LEU A 1 436 ? -10.515 14.107 -13.224 1.00 60.16 436 LEU A N 1
ATOM 3450 C CA . LEU A 1 436 ? -10.660 13.912 -14.667 1.00 60.16 436 LEU A CA 1
ATOM 3451 C C . LEU A 1 436 ? -9.287 13.665 -15.296 1.00 60.16 436 LEU A C 1
ATOM 3453 O O . LEU A 1 436 ? -9.096 12.652 -15.965 1.00 60.16 436 LEU A O 1
ATOM 3457 N N . ALA A 1 437 ? -8.311 14.514 -14.964 1.00 64.31 437 ALA A N 1
ATOM 3458 C CA . ALA A 1 437 ? -6.931 14.351 -15.415 1.00 64.31 437 ALA A CA 1
ATOM 3459 C C . ALA A 1 437 ? -6.309 13.026 -14.927 1.00 64.31 437 ALA A C 1
ATOM 3461 O O . ALA A 1 437 ? -5.595 12.362 -15.677 1.00 64.31 437 ALA A O 1
ATOM 3462 N N . ALA A 1 438 ? -6.621 12.591 -13.700 1.00 63.25 438 ALA A N 1
ATOM 3463 C CA . ALA A 1 438 ? -6.141 11.314 -13.168 1.00 63.25 438 ALA A CA 1
ATOM 3464 C C . ALA A 1 438 ? -6.750 10.091 -13.877 1.00 63.25 438 ALA A C 1
ATOM 3466 O O . ALA A 1 438 ? -6.055 9.091 -14.063 1.00 63.25 438 ALA A O 1
ATOM 3467 N N . LEU A 1 439 ? -8.025 10.156 -14.282 1.00 61.16 439 LEU A N 1
ATOM 3468 C CA . LEU A 1 439 ? -8.696 9.087 -15.031 1.00 61.16 439 LEU A CA 1
ATOM 3469 C C . LEU A 1 439 ? -8.175 8.984 -16.468 1.00 61.16 439 LEU A C 1
ATOM 3471 O O . LEU A 1 439 ? -7.865 7.883 -16.918 1.00 61.16 439 LEU A O 1
ATOM 3475 N N . GLU A 1 440 ? -8.017 10.116 -17.156 1.00 66.25 440 GLU A N 1
ATOM 3476 C CA . GLU A 1 440 ? -7.402 10.166 -18.490 1.00 66.25 440 GLU A CA 1
ATOM 3477 C C . GLU A 1 440 ? -5.965 9.633 -18.447 1.00 66.25 440 GLU A C 1
ATOM 3479 O O . GLU A 1 440 ? -5.567 8.820 -19.276 1.00 66.25 440 GLU A O 1
ATOM 3484 N N . SER A 1 441 ? -5.216 9.999 -17.405 1.00 62.03 441 SER A N 1
ATOM 3485 C CA . SER A 1 441 ? -3.846 9.545 -17.199 1.00 62.03 441 SER A CA 1
ATOM 3486 C C . SER A 1 441 ? -3.714 8.036 -16.947 1.00 62.03 441 SER A C 1
ATOM 3488 O O . SER A 1 441 ? -2.732 7.452 -17.399 1.00 62.03 441 SER A O 1
ATOM 3490 N N . LYS A 1 442 ? -4.671 7.403 -16.248 1.00 60.09 442 LYS A N 1
ATOM 3491 C CA . LYS A 1 442 ? -4.699 5.940 -16.034 1.00 60.09 442 LYS A CA 1
ATOM 3492 C C . LYS A 1 442 ? -5.038 5.161 -17.311 1.00 60.09 442 LYS A C 1
ATOM 3494 O O . LYS A 1 442 ? -4.707 3.984 -17.403 1.00 60.09 442 LYS A O 1
ATOM 3499 N N . ALA A 1 443 ? -5.717 5.793 -18.269 1.00 46.28 443 ALA A N 1
ATOM 3500 C CA . ALA A 1 443 ? -6.046 5.187 -19.557 1.00 46.28 443 ALA A CA 1
ATOM 3501 C C . ALA A 1 443 ? -4.875 5.242 -20.560 1.00 46.28 443 ALA A C 1
ATOM 3503 O O . ALA A 1 443 ? -4.880 4.510 -21.551 1.00 46.28 443 ALA A O 1
ATOM 3504 N N . GLU A 1 444 ? -3.867 6.086 -20.317 1.00 59.56 444 GLU A N 1
ATOM 3505 C CA . GLU A 1 444 ? -2.637 6.109 -21.108 1.00 59.56 444 GLU A CA 1
ATOM 3506 C C . GLU A 1 444 ? -1.764 4.890 -20.788 1.00 59.56 444 GLU A C 1
ATOM 3508 O O . GLU A 1 444 ? -1.454 4.621 -19.628 1.00 59.56 444 GLU A O 1
ATOM 3513 N N . ALA A 1 445 ? -1.314 4.178 -21.824 1.00 54.91 445 ALA A N 1
ATOM 3514 C CA . ALA A 1 445 ? -0.334 3.109 -21.663 1.00 54.91 445 ALA A CA 1
ATOM 3515 C C . ALA A 1 445 ? 0.941 3.649 -20.999 1.00 54.91 445 ALA A C 1
ATOM 3517 O O . ALA A 1 445 ? 1.450 4.710 -21.381 1.00 54.91 445 ALA A O 1
ATOM 3518 N N . GLU A 1 446 ? 1.472 2.913 -20.021 1.00 59.09 446 GLU A N 1
ATOM 3519 C CA . GLU A 1 446 ? 2.710 3.314 -19.368 1.00 59.09 446 GLU A CA 1
ATOM 3520 C C . GLU A 1 446 ? 3.859 3.405 -20.385 1.00 59.09 446 GLU A C 1
ATOM 3522 O O . GLU A 1 446 ? 3.989 2.550 -21.273 1.00 59.09 446 GLU A O 1
ATOM 3527 N N . PRO A 1 447 ? 4.706 4.448 -20.293 1.00 58.06 447 PRO A N 1
ATOM 3528 C CA . PRO A 1 447 ? 5.881 4.530 -21.140 1.00 58.06 447 PRO A CA 1
ATOM 3529 C C . PRO A 1 447 ? 6.765 3.312 -20.874 1.00 58.06 447 PRO A C 1
ATOM 3531 O O . PRO A 1 447 ? 7.003 2.941 -19.726 1.00 58.06 447 PRO A O 1
ATOM 3534 N N . HIS A 1 448 ? 7.263 2.694 -21.944 1.00 63.00 448 HIS A N 1
ATOM 3535 C CA . HIS A 1 448 ? 8.184 1.571 -21.817 1.00 63.00 448 HIS A CA 1
ATOM 3536 C C . HIS A 1 448 ? 9.408 2.024 -21.015 1.00 63.00 448 HIS A C 1
ATOM 3538 O O . HIS A 1 448 ? 9.963 3.090 -21.285 1.00 63.00 448 HIS A O 1
ATOM 3544 N N . ASN A 1 449 ? 9.868 1.203 -20.070 1.00 68.31 449 ASN A N 1
ATOM 3545 C CA . ASN A 1 449 ? 11.033 1.509 -19.231 1.00 68.31 449 ASN A CA 1
ATOM 3546 C C . ASN A 1 449 ? 12.372 1.480 -19.998 1.00 68.31 449 ASN A C 1
ATOM 3548 O O . ASN A 1 449 ? 13.431 1.442 -19.379 1.00 68.31 449 ASN A O 1
ATOM 3552 N N . SER A 1 450 ? 12.354 1.505 -21.330 1.00 74.94 450 SER A N 1
ATOM 3553 C CA . SER A 1 450 ? 13.549 1.539 -22.169 1.00 74.94 450 SER A CA 1
ATOM 3554 C C . SER A 1 450 ? 14.103 2.956 -22.302 1.00 74.94 450 SER A C 1
ATOM 3556 O O . SER A 1 450 ? 13.362 3.940 -22.300 1.00 74.94 450 SER A O 1
ATOM 3558 N N . ALA A 1 451 ? 15.417 3.053 -22.475 1.00 76.62 451 ALA A N 1
ATOM 3559 C CA . ALA A 1 451 ? 16.097 4.311 -22.718 1.00 76.62 451 ALA A CA 1
ATOM 3560 C C . ALA A 1 451 ? 15.580 5.013 -23.977 1.00 76.62 451 ALA A C 1
ATOM 3562 O O . ALA A 1 451 ? 15.268 4.388 -25.004 1.00 76.62 451 ALA A O 1
ATOM 3563 N N . LEU A 1 452 ? 15.520 6.345 -23.883 1.00 80.25 452 LEU A N 1
ATOM 3564 C CA . LEU A 1 452 ? 15.272 7.206 -25.029 1.00 80.25 452 LEU A CA 1
ATOM 3565 C C . LEU A 1 452 ? 16.342 6.948 -26.088 1.00 80.25 452 LEU A C 1
ATOM 3567 O O . LEU A 1 452 ? 17.512 6.756 -25.779 1.00 80.25 452 LEU A O 1
ATOM 3571 N N . PHE A 1 453 ? 15.932 6.969 -27.350 1.00 83.75 453 PHE A N 1
ATOM 3572 C CA . PHE A 1 453 ? 16.798 6.620 -28.464 1.00 83.75 453 PHE A CA 1
ATOM 3573 C C . PHE A 1 453 ? 16.651 7.633 -29.600 1.00 83.75 453 PHE A C 1
ATOM 3575 O O . PHE A 1 453 ? 15.535 7.990 -29.984 1.00 83.75 453 PHE A O 1
ATOM 3582 N N . ARG A 1 454 ? 17.780 8.072 -30.165 1.00 85.50 454 ARG A N 1
ATOM 3583 C CA . ARG A 1 454 ? 17.836 8.880 -31.388 1.00 85.50 454 ARG A CA 1
ATOM 3584 C C . ARG A 1 454 ? 18.372 8.037 -32.547 1.00 85.50 454 ARG A C 1
ATOM 3586 O O . ARG A 1 454 ? 19.436 7.442 -32.386 1.00 85.50 454 ARG A O 1
ATOM 3593 N N . PRO A 1 455 ? 17.712 8.028 -33.721 1.00 87.69 455 PRO A N 1
ATOM 3594 C CA . PRO A 1 455 ? 18.218 7.334 -34.901 1.00 87.69 455 PRO A CA 1
ATOM 3595 C C . PRO A 1 455 ? 19.644 7.738 -35.299 1.00 87.69 455 PRO A C 1
ATOM 3597 O O . PRO A 1 455 ? 20.107 8.849 -34.998 1.00 87.69 455 PRO A O 1
ATOM 3600 N N . GLY A 1 456 ? 20.309 6.831 -36.023 1.00 84.56 456 GLY A N 1
ATOM 3601 C CA . GLY A 1 456 ? 21.610 7.071 -36.648 1.00 84.56 456 GLY A CA 1
ATOM 3602 C C . GLY A 1 456 ? 21.602 8.349 -37.485 1.00 84.56 456 GLY A C 1
ATOM 3603 O O . GLY A 1 456 ? 20.578 8.644 -38.104 1.00 84.56 456 GLY A O 1
ATOM 3604 N N . PRO A 1 457 ? 22.702 9.120 -37.515 1.00 86.12 457 PRO A N 1
ATOM 3605 C CA . PRO A 1 457 ? 22.745 10.334 -38.317 1.00 86.12 457 PRO A CA 1
ATOM 3606 C C . PRO A 1 457 ? 22.653 9.989 -39.814 1.00 86.12 457 PRO A C 1
ATOM 3608 O O . PRO A 1 457 ? 22.992 8.878 -40.231 1.00 86.12 457 PRO A O 1
ATOM 3611 N N . ASP A 1 458 ? 22.163 10.925 -40.626 1.00 84.75 458 ASP A N 1
ATOM 3612 C CA . ASP A 1 458 ? 21.866 10.674 -42.045 1.00 84.75 458 ASP A CA 1
ATOM 3613 C C . ASP A 1 458 ? 23.114 10.306 -42.866 1.00 84.75 458 ASP A C 1
ATOM 3615 O O . ASP A 1 458 ? 23.015 9.574 -43.849 1.00 84.75 458 ASP A O 1
ATOM 3619 N N . ASP A 1 459 ? 24.291 10.766 -42.436 1.00 85.00 459 ASP A N 1
ATOM 3620 C CA . ASP A 1 459 ? 25.593 10.477 -43.039 1.00 85.00 459 ASP A CA 1
ATOM 3621 C C . ASP A 1 459 ? 26.219 9.153 -42.560 1.00 85.00 459 ASP A C 1
ATOM 3623 O O . ASP A 1 459 ? 27.225 8.719 -43.125 1.00 85.00 459 ASP A O 1
ATOM 3627 N N . ALA A 1 460 ? 25.638 8.483 -41.555 1.00 85.56 460 ALA A N 1
ATOM 3628 C CA . ALA A 1 460 ? 26.125 7.182 -41.106 1.00 85.56 460 ALA A CA 1
ATOM 3629 C C . ALA A 1 460 ? 25.840 6.092 -42.150 1.00 85.56 460 ALA A C 1
ATOM 3631 O O . ALA A 1 460 ? 24.721 6.028 -42.685 1.00 85.56 460 ALA A O 1
ATOM 3632 N N . PRO A 1 461 ? 26.786 5.157 -42.373 1.00 84.75 461 PRO A N 1
ATOM 3633 C CA . PRO A 1 461 ? 26.605 4.055 -43.306 1.00 84.75 461 PRO A CA 1
ATOM 3634 C C . PRO A 1 461 ? 25.363 3.227 -42.960 1.00 84.75 461 PRO A C 1
ATOM 3636 O O . PRO A 1 461 ? 24.949 3.118 -41.805 1.00 84.75 461 PRO A O 1
ATOM 3639 N N . ALA A 1 462 ? 24.764 2.618 -43.982 1.00 84.50 462 ALA A N 1
ATOM 3640 C CA . ALA A 1 462 ? 23.520 1.862 -43.834 1.00 84.50 462 ALA A CA 1
ATOM 3641 C C . ALA A 1 462 ? 23.683 0.534 -43.070 1.00 84.50 462 ALA A C 1
ATOM 3643 O O . ALA A 1 462 ? 22.677 -0.063 -42.706 1.00 84.50 462 ALA A O 1
ATOM 3644 N N . LEU A 1 463 ? 24.922 0.067 -42.857 1.00 88.06 463 LEU A N 1
ATOM 3645 C CA . LEU A 1 463 ? 25.233 -1.167 -42.122 1.00 88.06 463 LEU A CA 1
ATOM 3646 C C . LEU A 1 463 ? 24.440 -2.391 -42.631 1.00 88.06 463 LEU A C 1
ATOM 3648 O O . LEU A 1 463 ? 23.922 -3.182 -41.850 1.00 88.06 463 LEU A O 1
ATOM 3652 N N . ARG A 1 464 ? 24.342 -2.553 -43.963 1.00 85.31 464 ARG A N 1
ATOM 3653 C CA . ARG A 1 464 ? 23.514 -3.596 -44.610 1.00 85.31 464 ARG A CA 1
ATOM 3654 C C . ARG A 1 464 ? 23.842 -5.015 -44.146 1.00 85.31 464 ARG A C 1
ATOM 3656 O O . ARG A 1 464 ? 22.944 -5.839 -44.080 1.00 85.31 464 ARG A O 1
ATOM 3663 N N . GLU A 1 465 ? 25.099 -5.275 -43.800 1.00 85.50 465 GLU A N 1
ATOM 3664 C CA . GLU A 1 465 ? 25.556 -6.570 -43.281 1.00 85.50 465 GLU A CA 1
ATOM 3665 C C . GLU A 1 465 ? 24.931 -6.954 -41.926 1.00 85.50 465 GLU A C 1
ATOM 3667 O O . GLU A 1 465 ? 24.895 -8.131 -41.591 1.00 85.50 465 GLU A O 1
ATOM 3672 N N . PHE A 1 466 ? 24.387 -5.989 -41.178 1.00 86.88 466 PHE A N 1
ATOM 3673 C CA . PHE A 1 466 ? 23.694 -6.214 -39.907 1.00 86.88 466 PHE A CA 1
ATOM 3674 C C . PHE A 1 466 ? 22.164 -6.233 -40.048 1.00 86.88 466 PHE A C 1
ATOM 3676 O O . PHE A 1 466 ? 21.475 -6.633 -39.115 1.00 86.88 466 PHE A O 1
ATOM 3683 N N . ALA A 1 467 ? 21.610 -5.810 -41.191 1.00 85.12 467 ALA A N 1
ATOM 3684 C CA . ALA A 1 467 ? 20.172 -5.561 -41.346 1.00 85.12 467 ALA A CA 1
ATOM 3685 C C . ALA A 1 467 ? 19.293 -6.818 -41.218 1.00 85.12 467 ALA A C 1
ATOM 3687 O O . ALA A 1 467 ? 18.128 -6.704 -40.851 1.00 85.12 467 ALA A O 1
ATOM 3688 N N . GLU A 1 468 ? 19.848 -7.996 -41.513 1.00 86.12 468 GLU A N 1
ATOM 3689 C CA . GLU A 1 468 ? 19.171 -9.292 -41.342 1.00 86.12 468 GLU A CA 1
ATOM 3690 C C . GLU A 1 468 ? 19.483 -9.952 -39.987 1.00 86.12 468 GLU A C 1
ATOM 3692 O O . GLU A 1 468 ? 18.846 -10.937 -39.629 1.00 86.12 468 GLU A O 1
ATOM 3697 N N . LEU A 1 469 ? 20.448 -9.415 -39.228 1.00 85.81 469 LEU A N 1
ATOM 3698 C CA . LEU A 1 469 ? 20.938 -10.002 -37.975 1.00 85.81 469 LEU A CA 1
ATOM 3699 C C . LEU A 1 469 ? 20.345 -9.350 -36.725 1.00 85.81 469 LEU A C 1
ATOM 3701 O O . LEU A 1 469 ? 20.317 -9.978 -35.670 1.00 85.81 469 LEU A O 1
ATOM 3705 N N . VAL A 1 470 ? 19.917 -8.087 -36.815 1.00 88.25 470 VAL A N 1
ATOM 3706 C CA . VAL A 1 470 ? 19.361 -7.340 -35.681 1.00 88.25 470 VAL A CA 1
ATOM 3707 C C . VAL A 1 470 ? 18.087 -6.586 -36.074 1.00 88.25 470 VAL A C 1
ATOM 3709 O O . VAL A 1 470 ? 17.946 -6.164 -37.226 1.00 88.25 470 VAL A O 1
ATOM 3712 N N . PRO A 1 471 ? 17.158 -6.352 -35.129 1.00 88.94 471 PRO A N 1
ATOM 3713 C CA . PRO A 1 471 ? 15.993 -5.507 -35.356 1.00 88.94 471 PRO A CA 1
ATOM 3714 C C . PRO A 1 471 ? 16.366 -4.095 -35.822 1.00 88.94 471 PRO A C 1
ATOM 3716 O O . PRO A 1 471 ? 17.419 -3.557 -35.477 1.00 88.94 471 PRO A O 1
ATOM 3719 N N . TRP A 1 472 ? 15.447 -3.427 -36.527 1.00 89.38 472 TRP A N 1
ATOM 3720 C CA . TRP A 1 472 ? 15.669 -2.068 -37.041 1.00 89.38 472 TRP A CA 1
ATOM 3721 C C . TRP A 1 472 ? 16.134 -1.080 -35.961 1.00 89.38 472 TRP A C 1
ATOM 3723 O O . TRP A 1 472 ? 17.021 -0.267 -36.212 1.00 89.38 472 TRP A O 1
ATOM 3733 N N . ARG A 1 473 ? 15.561 -1.155 -34.752 1.00 88.44 473 ARG A N 1
ATOM 3734 C CA . ARG A 1 473 ? 15.919 -0.258 -33.644 1.00 88.44 473 ARG A CA 1
ATOM 3735 C C . ARG A 1 473 ? 17.383 -0.431 -33.232 1.00 88.44 473 ARG A C 1
ATOM 3737 O O . ARG A 1 473 ? 18.094 0.560 -33.102 1.00 88.44 473 ARG A O 1
ATOM 3744 N N . GLU A 1 474 ? 17.838 -1.672 -33.105 1.00 90.62 474 GLU A N 1
ATOM 3745 C CA . GLU A 1 474 ? 19.230 -2.010 -32.795 1.00 90.62 474 GLU A CA 1
ATOM 3746 C C . GLU A 1 474 ? 20.176 -1.622 -33.937 1.00 90.62 474 GLU A C 1
ATOM 3748 O O . GLU A 1 474 ? 21.236 -1.051 -33.694 1.00 90.62 474 GLU A O 1
ATOM 3753 N N . LEU A 1 475 ? 19.763 -1.804 -35.196 1.00 91.31 475 LEU A N 1
ATOM 3754 C CA . LEU A 1 475 ? 20.528 -1.319 -36.348 1.00 91.31 475 LEU A CA 1
ATOM 3755 C C . LEU A 1 475 ? 20.761 0.198 -36.267 1.00 91.31 475 LEU A C 1
ATOM 3757 O O . LEU A 1 475 ? 21.865 0.673 -36.531 1.00 91.31 475 LEU A O 1
ATOM 3761 N N . GLN A 1 476 ? 19.744 0.973 -35.874 1.00 91.50 476 GLN A N 1
ATOM 3762 C CA . GLN A 1 476 ? 19.910 2.414 -35.675 1.00 91.50 476 GLN A CA 1
ATOM 3763 C C . GLN A 1 476 ? 20.839 2.735 -34.489 1.00 91.50 476 GLN A C 1
ATOM 3765 O O . GLN A 1 476 ? 21.591 3.705 -34.581 1.00 91.50 476 GLN A O 1
ATOM 3770 N N . MET A 1 477 ? 20.848 1.926 -33.421 1.00 91.25 477 MET A N 1
ATOM 3771 C CA . MET A 1 477 ? 21.829 2.048 -32.327 1.00 91.25 477 MET A CA 1
ATOM 3772 C C . MET A 1 477 ? 23.257 1.828 -32.818 1.00 91.25 477 MET A C 1
ATOM 3774 O O . MET A 1 477 ? 24.142 2.627 -32.518 1.00 91.25 477 MET A O 1
ATOM 3778 N N . LEU A 1 478 ? 23.489 0.813 -33.651 1.00 91.75 478 LEU A N 1
ATOM 3779 C CA . LEU A 1 478 ? 24.805 0.574 -34.247 1.00 91.75 478 LEU A CA 1
ATOM 3780 C C . LEU A 1 478 ? 25.244 1.733 -35.152 1.00 91.75 478 LEU A C 1
ATOM 3782 O O . LEU A 1 478 ? 26.417 2.105 -35.156 1.00 91.75 478 LEU A O 1
ATOM 3786 N N . ARG A 1 479 ? 24.310 2.370 -35.870 1.00 91.50 479 ARG A N 1
ATOM 3787 C CA . ARG A 1 479 ? 24.601 3.575 -36.668 1.00 91.50 479 ARG A CA 1
ATOM 3788 C C . ARG A 1 479 ? 25.001 4.780 -35.809 1.00 91.50 479 ARG A C 1
ATOM 3790 O O . ARG A 1 479 ? 25.722 5.645 -36.302 1.00 91.50 479 ARG A O 1
ATOM 3797 N N . ASN A 1 480 ? 24.610 4.843 -34.533 1.00 91.88 480 ASN A N 1
ATOM 3798 C CA . ASN A 1 480 ? 25.016 5.928 -33.631 1.00 91.88 480 ASN A CA 1
ATOM 3799 C C . ASN A 1 480 ? 26.513 5.908 -33.293 1.00 91.88 480 ASN A C 1
ATOM 3801 O O . ASN A 1 480 ? 27.078 6.968 -33.013 1.00 91.88 480 ASN A O 1
ATOM 3805 N N . LEU A 1 481 ? 27.184 4.757 -33.429 1.00 89.94 481 LEU A N 1
ATOM 3806 C CA . LEU A 1 481 ? 28.642 4.634 -33.290 1.00 89.94 481 LEU A CA 1
ATOM 3807 C C . LEU A 1 481 ? 29.411 5.562 -34.238 1.00 89.94 481 LEU A C 1
ATOM 3809 O O . LEU A 1 481 ? 30.506 6.023 -33.902 1.00 89.94 481 LEU A O 1
ATOM 3813 N N . TRP A 1 482 ? 28.802 5.918 -35.373 1.00 88.38 482 TRP A N 1
ATOM 3814 C CA . TRP A 1 482 ? 29.350 6.872 -36.332 1.00 88.38 482 TRP A CA 1
ATOM 3815 C C . TRP A 1 482 ? 29.662 8.234 -35.700 1.00 88.38 482 TRP A C 1
ATOM 3817 O O . TRP A 1 482 ? 30.714 8.812 -35.970 1.00 88.38 482 TRP A O 1
ATOM 3827 N N . ARG A 1 483 ? 28.818 8.712 -34.769 1.00 87.25 483 ARG A N 1
ATOM 3828 C CA . ARG A 1 483 ? 29.041 9.982 -34.048 1.00 87.25 483 ARG A CA 1
ATOM 3829 C C . ARG A 1 483 ? 30.342 9.972 -33.241 1.00 87.25 483 ARG A C 1
ATOM 3831 O O . ARG A 1 483 ? 30.969 11.013 -33.076 1.00 87.25 483 ARG A O 1
ATOM 3838 N N . ASN A 1 484 ? 30.772 8.788 -32.809 1.00 84.94 484 ASN A N 1
ATOM 3839 C CA . ASN A 1 484 ? 31.984 8.557 -32.026 1.00 84.94 484 ASN A CA 1
ATOM 3840 C C . ASN A 1 484 ? 33.158 8.056 -32.878 1.00 84.94 484 ASN A C 1
ATOM 3842 O O . ASN A 1 484 ? 34.144 7.542 -32.351 1.00 84.94 484 ASN A O 1
ATOM 3846 N N . ARG A 1 485 ? 33.066 8.209 -34.206 1.00 87.00 485 ARG A N 1
ATOM 3847 C CA . ARG A 1 485 ? 34.059 7.745 -35.184 1.00 87.00 485 ARG A CA 1
ATOM 3848 C C . ARG A 1 485 ? 34.346 6.242 -35.100 1.00 87.00 485 ARG A C 1
ATOM 3850 O O . ARG A 1 485 ? 35.471 5.816 -35.355 1.00 87.00 485 ARG A O 1
ATOM 3857 N N . ILE A 1 486 ? 33.346 5.437 -34.747 1.00 87.50 486 ILE A N 1
ATOM 3858 C CA . ILE A 1 486 ? 33.447 3.975 -34.689 1.00 87.50 486 ILE A CA 1
ATOM 3859 C C . ILE A 1 486 ? 32.599 3.379 -35.816 1.00 87.50 486 ILE A C 1
ATOM 3861 O O . ILE A 1 486 ? 31.437 3.741 -35.990 1.00 87.50 486 ILE A O 1
ATOM 3865 N N . LEU A 1 487 ? 33.186 2.454 -36.576 1.00 87.50 487 LEU A N 1
ATOM 3866 C CA . LEU A 1 487 ? 32.511 1.698 -37.626 1.00 87.50 487 LEU A CA 1
ATOM 3867 C C . LEU A 1 487 ? 32.458 0.214 -37.227 1.00 87.50 487 LEU A C 1
ATOM 3869 O O . LEU A 1 487 ? 33.509 -0.434 -37.261 1.00 87.50 487 LEU A O 1
ATOM 3873 N N . PRO A 1 488 ? 31.288 -0.336 -36.850 1.00 88.19 488 PRO A N 1
ATOM 3874 C CA . PRO A 1 488 ? 31.154 -1.770 -36.615 1.00 88.19 488 PRO A CA 1
ATOM 3875 C C . PRO A 1 488 ? 31.266 -2.530 -37.941 1.00 88.19 488 PRO A C 1
ATOM 3877 O O . PRO A 1 488 ? 30.683 -2.109 -38.943 1.00 88.19 488 PRO A O 1
ATOM 3880 N N . CYS A 1 489 ? 32.012 -3.633 -37.949 1.00 85.94 489 CYS A N 1
ATOM 3881 C CA . CYS A 1 489 ? 32.155 -4.499 -39.117 1.00 85.94 489 CYS A CA 1
ATOM 3882 C C . CYS A 1 489 ? 32.229 -5.983 -38.740 1.00 85.94 489 CYS A C 1
ATOM 3884 O O . CYS A 1 489 ? 32.835 -6.343 -37.728 1.00 85.94 489 CYS A O 1
ATOM 3886 N N . LEU A 1 490 ? 31.649 -6.856 -39.567 1.00 83.56 490 LEU A N 1
ATOM 3887 C CA . LEU A 1 490 ? 31.792 -8.309 -39.410 1.00 83.56 490 LEU A CA 1
ATOM 3888 C C . LEU A 1 490 ? 33.183 -8.799 -39.882 1.00 83.56 490 LEU A C 1
ATOM 3890 O O . LEU A 1 490 ? 33.721 -8.249 -40.845 1.00 83.56 490 LEU A O 1
ATOM 3894 N N . PRO A 1 491 ? 33.761 -9.865 -39.284 1.00 74.62 491 PRO A N 1
ATOM 3895 C CA . PRO A 1 491 ? 35.120 -10.349 -39.584 1.00 74.62 491 PRO A CA 1
ATOM 3896 C C . PRO A 1 491 ? 35.351 -10.748 -41.050 1.00 74.62 491 PRO A C 1
ATOM 3898 O O . PRO A 1 491 ? 36.479 -10.773 -41.533 1.00 74.62 491 PRO A O 1
ATOM 3901 N N . THR A 1 492 ? 34.281 -11.087 -41.768 1.00 65.94 492 THR A N 1
ATOM 3902 C CA . THR A 1 492 ? 34.290 -11.494 -43.180 1.00 65.94 492 THR A CA 1
ATOM 3903 C C . THR A 1 492 ? 34.110 -10.327 -44.160 1.00 65.94 492 THR A C 1
ATOM 3905 O O . THR A 1 492 ? 34.198 -10.535 -45.372 1.00 65.94 492 THR A O 1
ATOM 3908 N N . SER A 1 493 ? 33.889 -9.100 -43.674 1.00 62.16 493 SER A N 1
ATOM 3909 C CA . SER A 1 493 ? 33.633 -7.919 -44.507 1.00 62.16 493 SER A CA 1
ATOM 3910 C C . SER A 1 493 ? 34.942 -7.338 -45.067 1.00 62.16 493 SER A C 1
ATOM 3912 O O . SER A 1 493 ? 35.703 -6.663 -44.374 1.00 62.16 493 SER A O 1
ATOM 3914 N N . GLN A 1 494 ? 35.248 -7.627 -46.340 1.00 54.22 494 GLN A N 1
ATOM 3915 C CA . GLN A 1 494 ? 36.506 -7.214 -46.992 1.00 54.22 494 GLN A CA 1
ATOM 3916 C C . GLN A 1 494 ? 36.503 -5.783 -47.567 1.00 54.22 494 GLN A C 1
ATOM 3918 O O . GLN A 1 494 ? 37.560 -5.293 -47.966 1.00 54.22 494 GLN A O 1
ATOM 3923 N N . ALA A 1 495 ? 35.367 -5.079 -47.608 1.00 54.03 495 ALA A N 1
ATOM 3924 C CA . ALA A 1 495 ? 35.268 -3.766 -48.253 1.00 54.03 495 ALA A CA 1
ATOM 3925 C C . ALA A 1 495 ? 35.024 -2.634 -47.243 1.00 54.03 495 ALA A C 1
ATOM 3927 O O . ALA A 1 495 ? 34.120 -2.702 -46.417 1.00 54.03 495 ALA A O 1
ATOM 3928 N N . ALA A 1 496 ? 35.816 -1.557 -47.328 1.00 54.28 496 ALA A N 1
ATOM 3929 C CA . ALA A 1 496 ? 35.461 -0.299 -46.673 1.00 54.28 496 ALA A CA 1
ATOM 3930 C C . ALA A 1 496 ? 34.176 0.241 -47.327 1.00 54.28 496 ALA A C 1
ATOM 3932 O O . ALA A 1 496 ? 34.148 0.311 -48.555 1.00 54.28 496 ALA A O 1
ATOM 3933 N N . PRO A 1 497 ? 33.135 0.629 -46.572 1.00 56.38 497 PRO A N 1
ATOM 3934 C CA . PRO A 1 497 ? 31.986 1.287 -47.176 1.00 56.38 497 PRO A CA 1
ATOM 3935 C C . PRO A 1 497 ? 32.431 2.603 -47.832 1.00 56.38 497 PRO A C 1
ATOM 3937 O O . PRO A 1 497 ? 33.242 3.338 -47.257 1.00 56.38 497 PRO A O 1
ATOM 3940 N N . ASP A 1 498 ? 31.902 2.891 -49.025 1.00 49.19 498 ASP A N 1
ATOM 3941 C CA . ASP A 1 498 ? 32.127 4.151 -49.741 1.00 49.19 498 ASP A CA 1
ATOM 3942 C C . ASP A 1 498 ? 31.769 5.329 -48.816 1.00 49.19 498 ASP A C 1
ATOM 3944 O O . ASP A 1 498 ? 30.600 5.553 -48.505 1.00 49.19 498 ASP A O 1
ATOM 3948 N N . GLY A 1 499 ? 32.786 6.043 -48.315 1.00 52.06 499 GLY A N 1
ATOM 3949 C CA . GLY A 1 499 ? 32.633 7.160 -47.370 1.00 52.06 499 GLY A CA 1
ATOM 3950 C C . GLY A 1 499 ? 33.380 7.018 -46.035 1.00 52.06 499 GLY A C 1
ATOM 3951 O O . GLY A 1 499 ? 33.555 8.017 -45.337 1.00 52.06 499 GLY A O 1
ATOM 3952 N N . ALA A 1 500 ? 33.894 5.833 -45.681 1.00 53.97 500 ALA A N 1
ATOM 3953 C CA . ALA A 1 500 ? 34.752 5.671 -44.503 1.00 53.97 500 ALA A CA 1
ATOM 3954 C C . ALA A 1 500 ? 36.151 6.263 -44.760 1.00 53.97 500 ALA A C 1
ATOM 3956 O O . ALA A 1 500 ? 37.055 5.589 -45.251 1.00 53.97 500 ALA A O 1
ATOM 3957 N N . GLY A 1 501 ? 36.336 7.547 -44.444 1.00 55.66 501 GLY A N 1
ATOM 3958 C CA . GLY A 1 501 ? 37.665 8.163 -44.422 1.00 55.66 501 GLY A CA 1
ATOM 3959 C C . GLY A 1 501 ? 38.609 7.478 -43.410 1.00 55.66 501 GLY A C 1
ATOM 3960 O O . GLY A 1 501 ? 38.137 6.805 -42.492 1.00 55.66 501 GLY A O 1
ATOM 3961 N N . PRO A 1 502 ? 39.940 7.683 -43.505 1.00 56.06 502 PRO A N 1
ATOM 3962 C CA . PRO A 1 502 ? 40.963 7.043 -42.653 1.00 56.06 502 PRO A CA 1
ATOM 3963 C C . PRO A 1 502 ? 40.890 7.391 -41.148 1.00 56.06 502 PRO A C 1
ATOM 3965 O O . PRO A 1 502 ? 41.759 6.999 -40.377 1.00 56.06 502 PRO A O 1
ATOM 3968 N N . THR A 1 503 ? 39.878 8.144 -40.718 1.00 64.44 503 THR A N 1
ATOM 3969 C CA . THR A 1 503 ? 39.700 8.686 -39.365 1.00 64.44 503 THR A CA 1
ATOM 3970 C C . THR A 1 503 ? 38.747 7.887 -38.468 1.00 64.44 503 THR A C 1
ATOM 3972 O O . THR A 1 503 ? 38.621 8.240 -37.296 1.00 64.44 503 THR A O 1
ATOM 3975 N N . HIS A 1 504 ? 38.081 6.842 -38.978 1.00 75.19 504 HIS A N 1
ATOM 3976 C CA . HIS A 1 504 ? 37.147 6.015 -38.200 1.00 75.19 504 HIS A CA 1
ATOM 3977 C C . HIS A 1 504 ? 37.798 4.709 -37.729 1.00 75.19 504 HIS A C 1
ATOM 3979 O O . HIS A 1 504 ? 38.420 3.993 -38.516 1.00 75.19 504 HIS A O 1
ATOM 3985 N N . LEU A 1 505 ? 37.628 4.382 -36.448 1.00 81.44 505 LEU A N 1
ATOM 3986 C CA . LEU A 1 505 ? 38.087 3.130 -35.854 1.00 81.44 505 LEU A CA 1
ATOM 3987 C C . LEU A 1 505 ? 37.153 1.990 -36.277 1.00 81.44 505 LEU A C 1
ATOM 3989 O O . LEU A 1 505 ? 35.954 2.039 -36.002 1.00 81.44 505 LEU A O 1
ATOM 3993 N N . ARG A 1 506 ? 37.703 0.947 -36.903 1.00 80.62 506 ARG A N 1
ATOM 3994 C CA . ARG A 1 506 ? 36.953 -0.284 -37.180 1.00 80.62 506 ARG A CA 1
ATOM 3995 C C . ARG A 1 506 ? 36.816 -1.115 -35.912 1.00 80.62 506 ARG A C 1
ATOM 3997 O O . ARG A 1 506 ? 37.812 -1.391 -35.248 1.00 80.62 506 ARG A O 1
ATOM 4004 N N . LEU A 1 507 ? 35.586 -1.499 -35.597 1.00 85.19 507 LEU A N 1
ATOM 4005 C CA . LEU A 1 507 ? 35.257 -2.393 -34.498 1.00 85.19 507 LEU A CA 1
ATOM 4006 C C . LEU A 1 507 ? 34.823 -3.734 -35.088 1.00 85.19 507 LEU A C 1
ATOM 4008 O O . LEU A 1 507 ? 33.710 -3.851 -35.595 1.00 85.19 507 LEU A O 1
ATOM 4012 N N . GLU A 1 508 ? 35.708 -4.727 -35.041 1.00 85.44 508 GLU A N 1
ATOM 4013 C CA . GLU A 1 508 ? 35.388 -6.081 -35.495 1.00 85.44 508 GLU A CA 1
ATOM 4014 C C . GLU A 1 508 ? 34.436 -6.751 -34.503 1.00 85.44 508 GLU A C 1
ATOM 4016 O O . GLU A 1 508 ? 34.780 -6.961 -33.339 1.00 85.44 508 GLU A O 1
ATOM 4021 N N . VAL A 1 509 ? 33.226 -7.066 -34.964 1.00 85.19 509 VAL A N 1
ATOM 4022 C CA . VAL A 1 509 ? 32.169 -7.630 -34.125 1.00 85.19 509 VAL A CA 1
ATOM 4023 C C . VAL A 1 509 ? 32.118 -9.143 -34.326 1.00 85.19 509 VAL A C 1
ATOM 4025 O O . VAL A 1 509 ? 31.746 -9.591 -35.412 1.00 85.19 509 VAL A O 1
ATOM 4028 N N . PRO A 1 510 ? 32.471 -9.963 -33.321 1.00 81.75 510 PRO A N 1
ATOM 4029 C CA . PRO A 1 510 ? 32.333 -11.405 -33.443 1.00 81.75 510 PRO A CA 1
ATOM 4030 C C . PRO A 1 510 ? 30.851 -11.765 -33.595 1.00 81.75 510 PRO A C 1
ATOM 4032 O O . PRO A 1 510 ? 30.014 -11.312 -32.819 1.00 81.75 510 PRO A O 1
ATOM 4035 N N . HIS A 1 511 ? 30.532 -12.590 -34.592 1.00 79.25 511 HIS A N 1
ATOM 4036 C CA . HIS A 1 511 ? 29.183 -13.108 -34.803 1.00 79.25 511 HIS A CA 1
ATOM 4037 C C . HIS A 1 511 ? 29.151 -14.611 -34.517 1.00 79.25 511 HIS A C 1
ATOM 4039 O O . HIS A 1 511 ? 29.977 -15.370 -35.029 1.00 79.25 511 HIS A O 1
ATOM 4045 N N . ARG A 1 512 ? 28.204 -15.025 -33.676 1.00 76.75 512 ARG A N 1
ATOM 4046 C CA . ARG A 1 512 ? 27.837 -16.418 -33.408 1.00 76.75 512 ARG A CA 1
ATOM 4047 C C . ARG A 1 512 ? 26.323 -16.515 -33.568 1.00 76.75 512 ARG A C 1
ATOM 4049 O O . ARG A 1 512 ? 25.636 -15.603 -33.120 1.00 76.75 512 ARG A O 1
ATOM 4056 N N . GLU A 1 513 ? 25.831 -17.592 -34.177 1.00 67.69 513 GLU A N 1
ATOM 4057 C CA . GLU A 1 513 ? 24.398 -17.764 -34.489 1.00 67.69 513 GLU A CA 1
ATOM 4058 C C . GLU A 1 513 ? 23.496 -17.635 -33.245 1.00 67.69 513 GLU A C 1
ATOM 4060 O O . GLU A 1 513 ? 22.394 -17.109 -33.348 1.00 67.69 513 GLU A O 1
ATOM 4065 N N . ASP A 1 514 ? 24.005 -17.995 -32.061 1.00 69.75 514 ASP A N 1
ATOM 4066 C CA . ASP A 1 514 ? 23.257 -17.978 -30.795 1.00 69.75 514 ASP A CA 1
ATOM 4067 C C . ASP A 1 514 ? 23.462 -16.705 -29.941 1.00 69.75 514 ASP A C 1
ATOM 4069 O O . ASP A 1 514 ? 23.110 -16.688 -28.761 1.00 69.75 514 ASP A O 1
ATOM 4073 N N . GLN A 1 515 ? 24.095 -15.645 -30.465 1.00 73.31 515 GLN A N 1
ATOM 4074 C CA . GLN A 1 515 ? 24.391 -14.428 -29.691 1.00 73.31 515 GLN A CA 1
ATOM 4075 C C . GLN A 1 515 ? 23.937 -13.151 -30.395 1.00 73.31 515 GLN A C 1
ATOM 4077 O O . GLN A 1 515 ? 24.253 -12.917 -31.562 1.00 73.31 515 GLN A O 1
ATOM 4082 N N . SER A 1 516 ? 23.274 -12.267 -29.639 1.00 83.19 516 SER A N 1
ATOM 4083 C CA . SER A 1 516 ? 22.933 -10.923 -30.109 1.00 83.19 516 SER A CA 1
ATOM 4084 C C . SER A 1 516 ? 24.198 -10.165 -30.525 1.00 83.19 516 SER A C 1
ATOM 4086 O O . SER A 1 516 ? 25.157 -10.003 -29.758 1.00 83.19 516 SER A O 1
ATOM 4088 N N . VAL A 1 517 ? 24.201 -9.686 -31.769 1.00 87.06 517 VAL A N 1
ATOM 4089 C CA . VAL A 1 517 ? 25.304 -8.893 -32.324 1.00 87.06 517 VAL A CA 1
ATOM 4090 C C . VAL A 1 517 ? 25.439 -7.570 -31.571 1.00 87.06 517 VAL A C 1
ATOM 4092 O O . VAL A 1 517 ? 26.550 -7.137 -31.261 1.00 87.06 517 VAL A O 1
ATOM 4095 N N . THR A 1 518 ? 24.312 -6.966 -31.195 1.00 88.19 518 THR A N 1
ATOM 4096 C CA . THR A 1 518 ? 24.268 -5.745 -30.384 1.00 88.19 518 THR A CA 1
ATOM 4097 C C . THR A 1 518 ? 24.875 -5.978 -29.005 1.00 88.19 518 THR A C 1
ATOM 4099 O O . THR A 1 518 ? 25.672 -5.158 -28.552 1.00 88.19 518 THR A O 1
ATOM 4102 N N . LEU A 1 519 ? 24.607 -7.127 -28.371 1.00 88.75 519 LEU A N 1
ATOM 4103 C CA . LEU A 1 519 ? 25.245 -7.490 -27.100 1.00 88.75 519 LEU A CA 1
ATOM 4104 C C . LEU A 1 519 ? 26.770 -7.627 -27.238 1.00 88.75 519 LEU A C 1
ATOM 4106 O O . LEU A 1 519 ? 27.515 -7.197 -26.359 1.00 88.75 519 LEU A O 1
ATOM 4110 N N . SER A 1 520 ? 27.250 -8.176 -28.355 1.00 88.31 520 SER A N 1
ATOM 4111 C CA . SER A 1 520 ? 28.688 -8.301 -28.624 1.00 88.31 520 SER A CA 1
ATOM 4112 C C . SER A 1 520 ? 29.357 -6.934 -28.790 1.00 88.31 520 SER A C 1
ATOM 4114 O O . SER A 1 520 ? 30.442 -6.703 -28.254 1.00 88.31 520 SER A O 1
ATOM 4116 N N . VAL A 1 521 ? 28.689 -5.990 -29.458 1.00 90.38 521 VAL A N 1
ATOM 4117 C CA . VAL A 1 521 ? 29.137 -4.590 -29.538 1.00 90.38 521 VAL A CA 1
ATOM 4118 C C . VAL A 1 521 ? 29.164 -3.939 -28.157 1.00 90.38 521 VAL A C 1
ATOM 4120 O O . VAL A 1 521 ? 30.173 -3.328 -27.804 1.00 90.38 521 VAL A O 1
ATOM 4123 N N . ILE A 1 522 ? 28.104 -4.103 -27.358 1.00 92.06 522 ILE A N 1
ATOM 4124 C CA . ILE A 1 522 ? 28.042 -3.597 -25.979 1.00 92.06 522 ILE A CA 1
ATOM 4125 C C . ILE A 1 522 ? 29.224 -4.137 -25.164 1.00 92.06 522 ILE A C 1
ATOM 4127 O O . ILE A 1 522 ? 29.928 -3.355 -24.530 1.00 92.06 522 ILE A O 1
ATOM 4131 N N . GLY A 1 523 ? 29.498 -5.444 -25.224 1.00 88.12 523 GLY A N 1
ATOM 4132 C CA . GLY A 1 523 ? 30.606 -6.068 -24.496 1.00 88.12 523 GLY A CA 1
ATOM 4133 C C . GLY A 1 523 ? 31.987 -5.550 -24.918 1.00 88.12 523 GLY A C 1
ATOM 4134 O O . GLY A 1 523 ? 32.851 -5.308 -24.068 1.00 88.12 523 GLY A O 1
ATOM 4135 N N . LEU A 1 524 ? 32.202 -5.320 -26.219 1.00 88.25 524 LEU A N 1
ATOM 4136 C CA . LEU A 1 524 ? 33.448 -4.736 -26.728 1.00 88.25 524 LEU A CA 1
ATOM 4137 C C . LEU A 1 524 ? 33.636 -3.289 -26.258 1.00 88.25 524 LEU A C 1
ATOM 4139 O O . LEU A 1 524 ? 34.737 -2.916 -25.850 1.00 88.25 524 LEU A O 1
ATOM 4143 N N . LEU A 1 525 ? 32.572 -2.482 -26.290 1.00 88.81 525 LEU A N 1
ATOM 4144 C CA . LEU A 1 525 ? 32.607 -1.106 -25.795 1.00 88.81 525 LEU A CA 1
ATOM 4145 C C . LEU A 1 525 ? 32.841 -1.076 -24.284 1.00 88.81 525 LEU A C 1
ATOM 4147 O O . LEU A 1 525 ? 33.734 -0.363 -23.837 1.00 88.81 525 LEU A O 1
ATOM 4151 N N . ALA A 1 526 ? 32.125 -1.903 -23.520 1.00 88.31 526 ALA A N 1
ATOM 4152 C CA . ALA A 1 526 ? 32.320 -2.063 -22.082 1.00 88.31 526 ALA A CA 1
ATOM 4153 C C . ALA A 1 526 ? 33.783 -2.386 -21.754 1.00 88.31 526 ALA A C 1
ATOM 4155 O O . ALA A 1 526 ? 34.410 -1.690 -20.962 1.00 88.31 526 ALA A O 1
ATOM 4156 N N . THR A 1 527 ? 34.369 -3.373 -22.437 1.00 85.19 527 THR A N 1
ATOM 4157 C CA . THR A 1 527 ? 35.783 -3.734 -22.253 1.00 85.19 527 THR A CA 1
ATOM 4158 C C . THR A 1 527 ? 36.702 -2.559 -22.573 1.00 85.19 527 THR A C 1
ATOM 4160 O O . THR A 1 527 ? 37.595 -2.256 -21.787 1.00 85.19 527 THR A O 1
ATOM 4163 N N . LYS A 1 528 ? 36.465 -1.858 -23.690 1.00 82.69 528 LYS A N 1
ATOM 4164 C CA . LYS A 1 528 ? 37.268 -0.705 -24.109 1.00 82.69 528 LYS A CA 1
ATOM 4165 C C . LYS A 1 528 ? 37.223 0.440 -23.089 1.00 82.69 528 LYS A C 1
ATOM 4167 O O . LYS A 1 5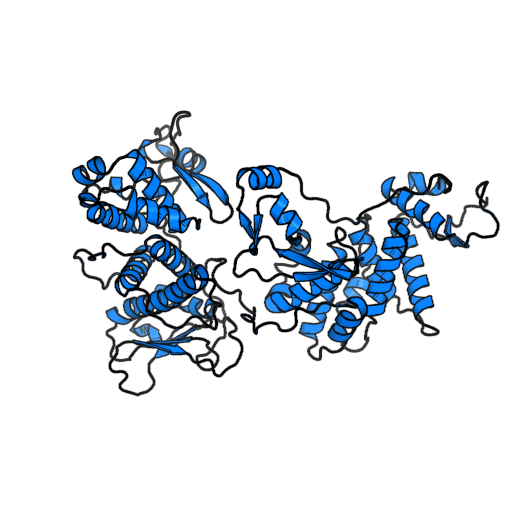28 ? 38.274 0.987 -22.754 1.00 82.69 528 LYS A O 1
ATOM 4172 N N . PHE A 1 529 ? 36.045 0.798 -22.580 1.00 81.44 529 PHE A N 1
ATOM 4173 C CA . PHE A 1 529 ? 35.901 1.874 -21.594 1.00 81.44 529 PHE A CA 1
ATOM 4174 C C . PHE A 1 529 ? 36.488 1.490 -20.242 1.00 81.44 529 PHE A C 1
A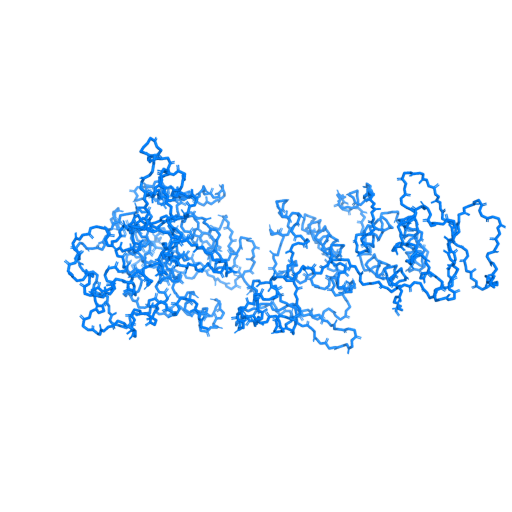TOM 4176 O O . PHE A 1 529 ? 37.272 2.255 -19.686 1.00 81.44 529 PHE A O 1
ATOM 4183 N N . LEU A 1 530 ? 36.227 0.266 -19.779 1.00 80.81 530 LEU A N 1
ATOM 4184 C CA . LEU A 1 530 ? 36.837 -0.249 -18.558 1.00 80.81 530 LEU A CA 1
ATOM 4185 C C . LEU A 1 530 ? 38.370 -0.274 -18.665 1.00 80.81 530 LEU A C 1
ATOM 4187 O O . LEU A 1 530 ? 39.033 0.088 -17.702 1.00 80.81 530 LEU A O 1
ATOM 4191 N N . THR A 1 531 ? 38.955 -0.617 -19.824 1.00 74.88 531 THR A N 1
ATOM 4192 C CA . THR A 1 531 ? 40.419 -0.551 -20.014 1.00 74.88 531 THR A CA 1
ATOM 4193 C C . THR A 1 531 ? 40.973 0.874 -20.023 1.00 74.88 531 THR A C 1
ATOM 4195 O O . THR A 1 531 ? 42.085 1.083 -19.541 1.00 74.88 531 THR A O 1
ATOM 4198 N N . HIS A 1 532 ? 40.237 1.848 -20.572 1.00 70.12 532 HIS A N 1
ATOM 4199 C CA . HIS A 1 532 ? 40.698 3.238 -20.672 1.00 70.12 532 HIS A CA 1
ATOM 4200 C C . HIS A 1 532 ? 40.624 3.990 -19.339 1.00 70.12 532 HIS A C 1
ATOM 4202 O O . HIS A 1 532 ? 41.508 4.790 -19.060 1.00 70.12 532 HIS A O 1
ATOM 4208 N N . GLU A 1 533 ? 39.632 3.694 -18.500 1.00 56.97 533 GLU A N 1
ATOM 4209 C CA . GLU A 1 533 ? 39.493 4.241 -17.139 1.00 56.97 533 GLU A CA 1
ATOM 4210 C C . GLU A 1 533 ? 40.504 3.626 -16.137 1.00 56.97 533 GLU A C 1
ATOM 4212 O O . GLU A 1 533 ? 40.588 4.054 -14.988 1.00 56.97 533 GLU A O 1
ATOM 4217 N N . MET A 1 534 ? 41.272 2.599 -16.535 1.00 50.22 534 MET A N 1
ATOM 4218 C CA . MET A 1 534 ? 42.064 1.748 -15.629 1.00 50.22 534 MET A CA 1
ATOM 4219 C C . MET A 1 534 ? 43.575 1.985 -15.574 1.00 50.22 534 MET A C 1
ATOM 4221 O O . MET A 1 534 ? 44.205 1.347 -14.732 1.00 50.22 534 MET A O 1
ATOM 4225 N N . ASP A 1 535 ? 44.163 2.795 -16.461 1.00 50.84 535 ASP A N 1
ATOM 4226 C CA . ASP A 1 535 ? 45.610 3.100 -16.535 1.00 50.84 535 ASP A CA 1
ATOM 4227 C C . ASP A 1 535 ? 46.563 1.973 -16.029 1.00 50.84 535 ASP A C 1
ATOM 4229 O O . ASP A 1 535 ? 47.502 2.214 -15.274 1.00 50.84 535 ASP A O 1
ATOM 4233 N N . ALA A 1 536 ? 46.351 0.732 -16.515 1.00 38.06 536 ALA A N 1
ATOM 4234 C CA . ALA A 1 536 ? 47.186 -0.479 -16.335 1.00 38.06 536 ALA A CA 1
ATOM 4235 C C . ALA A 1 536 ? 46.796 -1.562 -15.292 1.00 38.06 536 ALA A C 1
ATOM 4237 O O . ALA A 1 536 ? 47.676 -2.278 -14.810 1.00 38.06 536 ALA A O 1
ATOM 4238 N N . SER A 1 537 ? 45.510 -1.815 -15.017 1.00 47.50 537 SER A N 1
ATOM 4239 C CA . SER A 1 537 ? 45.076 -3.121 -14.462 1.00 47.50 537 SER A CA 1
ATOM 4240 C C . SER A 1 537 ? 44.221 -3.922 -15.461 1.00 47.50 537 SER A C 1
ATOM 4242 O O . SER A 1 537 ? 43.470 -3.320 -16.227 1.00 47.50 537 SER A O 1
ATOM 4244 N N . PRO A 1 538 ? 44.331 -5.267 -15.514 1.00 53.34 538 PRO A N 1
ATOM 4245 C CA . PRO A 1 538 ? 43.520 -6.077 -16.420 1.00 53.34 538 PRO A CA 1
ATOM 4246 C C . PRO A 1 538 ? 42.041 -5.973 -16.031 1.00 53.34 538 PRO A C 1
ATOM 4248 O O . PRO A 1 538 ? 41.692 -6.170 -14.867 1.00 53.34 538 PRO A O 1
ATOM 4251 N N . VAL A 1 539 ? 41.176 -5.673 -17.007 1.00 57.75 539 VAL A N 1
ATOM 4252 C CA . VAL A 1 539 ? 39.719 -5.647 -16.813 1.00 57.75 539 VAL A CA 1
ATOM 4253 C C . VAL A 1 539 ? 39.266 -7.003 -16.288 1.00 57.75 539 VAL A C 1
ATOM 4255 O O . VAL A 1 539 ? 39.528 -8.044 -16.895 1.00 57.75 539 VAL A O 1
ATOM 4258 N N . CYS A 1 540 ? 38.568 -6.990 -15.157 1.00 66.19 540 CYS A N 1
ATOM 4259 C CA . CYS A 1 540 ? 37.893 -8.173 -14.666 1.00 66.19 540 CYS A CA 1
ATOM 4260 C C . CYS A 1 540 ? 36.744 -8.484 -15.636 1.00 66.19 540 CYS A C 1
ATOM 4262 O O . CYS A 1 540 ? 35.856 -7.651 -15.812 1.00 66.19 540 CYS A O 1
ATOM 4264 N N . GLY A 1 541 ? 36.719 -9.673 -16.255 1.00 74.62 541 GLY A N 1
ATOM 4265 C CA . GLY A 1 541 ? 35.643 -10.070 -17.188 1.00 74.62 541 GLY A CA 1
ATOM 4266 C C . GLY A 1 541 ? 34.228 -10.002 -16.586 1.00 74.62 541 GLY A C 1
ATOM 4267 O O . GLY A 1 541 ? 33.233 -10.048 -17.299 1.00 74.62 541 GLY A O 1
ATOM 4268 N N . LEU A 1 542 ? 34.158 -9.845 -15.268 1.00 84.25 542 LEU A N 1
ATOM 4269 C CA . LEU A 1 542 ? 32.966 -9.744 -14.444 1.00 84.25 542 LEU A CA 1
ATOM 4270 C C . LEU A 1 542 ? 32.414 -8.319 -14.431 1.00 84.25 542 LEU A C 1
ATOM 4272 O O . LEU A 1 542 ? 31.222 -8.144 -14.631 1.00 84.25 542 LEU A O 1
ATOM 4276 N N . GLU A 1 543 ? 33.275 -7.303 -14.312 1.00 86.38 543 GLU A N 1
ATOM 4277 C CA . GLU A 1 543 ? 32.869 -5.896 -14.460 1.00 86.38 543 GLU A CA 1
ATOM 4278 C C . GLU A 1 543 ? 32.337 -5.642 -15.877 1.00 86.38 543 GLU A C 1
ATOM 4280 O O . GLU A 1 543 ? 31.298 -5.012 -16.045 1.00 86.38 543 GLU A O 1
ATOM 4285 N N . GLY A 1 544 ? 32.987 -6.215 -16.898 1.00 86.88 544 GLY A N 1
ATOM 4286 C CA . GLY A 1 544 ? 32.505 -6.143 -18.281 1.00 86.88 544 GLY A CA 1
ATOM 4287 C C . GLY A 1 544 ? 31.136 -6.801 -18.480 1.00 86.88 544 GLY A C 1
ATOM 4288 O O . GLY A 1 544 ? 30.295 -6.254 -19.192 1.00 86.88 544 GLY A O 1
ATOM 4289 N N . ALA A 1 545 ? 30.888 -7.939 -17.822 1.00 88.00 545 ALA A N 1
ATOM 4290 C CA . ALA A 1 545 ? 29.588 -8.605 -17.855 1.00 88.00 545 ALA A CA 1
ATOM 4291 C C . ALA A 1 545 ? 28.489 -7.773 -17.170 1.00 88.00 545 ALA A C 1
ATOM 4293 O O . ALA A 1 545 ? 27.396 -7.675 -17.718 1.00 88.00 545 ALA A O 1
ATOM 4294 N N . LEU A 1 546 ? 28.790 -7.132 -16.031 1.00 90.56 546 LEU A N 1
ATOM 4295 C CA . LEU A 1 546 ? 27.859 -6.236 -15.329 1.00 90.56 546 LEU A CA 1
ATOM 4296 C C . LEU A 1 546 ? 27.485 -5.021 -16.191 1.00 90.56 546 LEU A C 1
ATOM 4298 O O . LEU A 1 546 ? 26.306 -4.711 -16.335 1.00 90.56 546 LEU A O 1
ATOM 4302 N N . VAL A 1 547 ? 28.473 -4.366 -16.815 1.00 92.50 547 VAL A N 1
ATOM 4303 C CA . VAL A 1 547 ? 28.222 -3.239 -17.732 1.00 92.50 547 VAL A CA 1
ATOM 4304 C C . VAL A 1 547 ? 27.337 -3.678 -18.898 1.00 92.50 547 VAL A C 1
ATOM 4306 O O . VAL A 1 547 ? 26.380 -2.983 -19.238 1.00 92.50 547 VAL A O 1
ATOM 4309 N N . ALA A 1 548 ? 27.633 -4.831 -19.504 1.00 91.44 548 ALA A N 1
ATOM 4310 C CA . ALA A 1 548 ? 26.864 -5.320 -20.640 1.00 91.44 548 ALA A CA 1
ATOM 4311 C C . ALA A 1 548 ? 25.409 -5.644 -20.278 1.00 91.44 548 ALA A C 1
ATOM 4313 O O . ALA A 1 548 ? 24.512 -5.307 -21.049 1.00 91.44 548 ALA A O 1
ATOM 4314 N N . ASP A 1 549 ? 25.181 -6.235 -19.104 1.00 91.69 549 ASP A N 1
ATOM 4315 C CA . ASP A 1 549 ? 23.845 -6.549 -18.592 1.00 91.69 549 ASP A CA 1
ATOM 4316 C C . ASP A 1 549 ? 23.010 -5.283 -18.347 1.00 91.69 549 ASP A C 1
ATOM 4318 O O . ASP A 1 549 ? 21.905 -5.149 -18.877 1.00 91.69 549 ASP A O 1
ATOM 4322 N N . ILE A 1 550 ? 23.586 -4.304 -17.637 1.00 93.06 550 ILE A N 1
ATOM 4323 C CA . ILE A 1 550 ? 22.936 -3.018 -17.349 1.00 93.06 550 ILE A CA 1
ATOM 4324 C C . ILE A 1 550 ? 22.519 -2.328 -18.651 1.00 93.06 550 ILE A C 1
ATOM 4326 O O . ILE A 1 550 ? 21.367 -1.920 -18.799 1.00 93.06 550 ILE A O 1
ATOM 4330 N N . VAL A 1 551 ? 23.439 -2.213 -19.612 1.00 93.06 551 VAL A N 1
ATOM 4331 C CA . VAL A 1 551 ? 23.180 -1.509 -20.875 1.00 93.06 551 VAL A CA 1
ATOM 4332 C C . VAL A 1 551 ? 22.151 -2.252 -21.726 1.00 93.06 551 VAL A C 1
ATOM 4334 O O . VAL A 1 551 ? 21.246 -1.620 -22.270 1.00 93.06 551 VAL A O 1
ATOM 4337 N N . ALA A 1 552 ? 22.245 -3.580 -21.839 1.00 91.50 552 ALA A N 1
ATOM 4338 C CA . ALA A 1 552 ? 21.322 -4.362 -22.657 1.00 91.50 552 ALA A CA 1
ATOM 4339 C C . ALA A 1 552 ? 19.873 -4.264 -22.146 1.00 91.50 552 ALA A C 1
ATOM 4341 O O . ALA A 1 552 ? 18.969 -3.993 -22.945 1.00 91.50 552 ALA A O 1
ATOM 4342 N N . ARG A 1 553 ? 19.649 -4.377 -20.825 1.00 90.31 553 ARG A N 1
ATOM 4343 C CA . ARG A 1 553 ? 18.310 -4.222 -20.212 1.00 90.31 553 ARG A CA 1
ATOM 4344 C C . ARG A 1 553 ? 17.760 -2.817 -20.393 1.00 90.31 553 ARG A C 1
ATOM 4346 O O . ARG A 1 553 ? 16.620 -2.662 -20.828 1.00 90.31 553 ARG A O 1
ATOM 4353 N N . ARG A 1 554 ? 18.578 -1.791 -20.139 1.00 91.38 554 ARG A N 1
ATOM 4354 C CA . ARG A 1 554 ? 18.156 -0.385 -20.262 1.00 91.38 554 ARG A CA 1
ATOM 4355 C C . ARG A 1 554 ? 17.824 -0.017 -21.698 1.00 91.38 554 ARG A C 1
ATOM 4357 O O . ARG A 1 554 ? 16.846 0.688 -21.945 1.00 91.38 554 ARG A O 1
ATOM 4364 N N . LEU A 1 555 ? 18.587 -0.531 -22.659 1.00 89.19 555 LEU A N 1
ATOM 4365 C CA . LEU A 1 555 ? 18.303 -0.342 -24.074 1.00 89.19 555 LEU A CA 1
ATOM 4366 C C . LEU A 1 555 ? 17.146 -1.216 -24.564 1.00 89.19 555 LEU A C 1
ATOM 4368 O O . LEU A 1 555 ? 16.607 -0.895 -25.616 1.00 89.19 555 LEU A O 1
ATOM 4372 N N . GLY A 1 556 ? 16.716 -2.253 -23.843 1.00 86.88 556 GLY A N 1
ATOM 4373 C CA . GLY A 1 556 ? 15.681 -3.184 -24.304 1.00 86.88 556 GLY A CA 1
ATOM 4374 C C . GLY A 1 556 ? 16.143 -4.024 -25.497 1.00 86.88 556 GLY A C 1
ATOM 4375 O O . GLY A 1 556 ? 15.390 -4.194 -26.454 1.00 86.88 556 GLY A O 1
ATOM 4376 N N . VAL A 1 557 ? 17.408 -4.449 -25.478 1.00 87.31 557 VAL A N 1
ATOM 4377 C CA . VAL A 1 557 ? 17.967 -5.425 -26.425 1.00 87.31 557 VAL A CA 1
ATOM 4378 C C . VAL A 1 557 ? 17.506 -6.809 -25.986 1.00 87.31 557 VAL A C 1
ATOM 4380 O O . VAL A 1 557 ? 17.533 -7.102 -24.793 1.00 87.31 557 VAL A O 1
ATOM 4383 N N . ASP A 1 558 ? 17.094 -7.660 -26.921 1.00 80.56 558 ASP A N 1
ATOM 4384 C CA . ASP A 1 558 ? 16.767 -9.051 -26.598 1.00 80.56 558 ASP A CA 1
ATOM 4385 C C . ASP A 1 558 ? 18.063 -9.858 -26.414 1.00 80.56 558 ASP A C 1
ATOM 4387 O O . ASP A 1 558 ? 18.926 -9.891 -27.301 1.00 80.56 558 ASP A O 1
ATOM 4391 N N . TYR A 1 559 ? 18.255 -10.446 -25.231 1.00 83.38 559 TYR A N 1
ATOM 4392 C CA . TYR A 1 559 ? 19.466 -11.194 -24.905 1.00 83.38 559 TYR A CA 1
ATOM 4393 C C . TYR A 1 559 ? 19.267 -12.190 -23.760 1.00 83.38 559 TYR A C 1
ATOM 4395 O O . TYR A 1 559 ? 18.362 -12.074 -22.937 1.00 83.38 559 TYR A O 1
ATOM 4403 N N . THR A 1 560 ? 20.174 -13.166 -23.682 1.00 80.06 560 THR A N 1
ATOM 4404 C CA . THR A 1 560 ? 20.297 -14.059 -22.525 1.00 80.06 560 THR A CA 1
ATOM 4405 C C . THR A 1 560 ? 21.355 -13.512 -21.560 1.00 80.06 560 THR A C 1
ATOM 4407 O O . THR A 1 560 ? 22.498 -13.311 -21.990 1.00 80.06 560 THR A O 1
ATOM 4410 N N . PRO A 1 561 ? 21.024 -13.291 -20.272 1.00 78.50 561 PRO A N 1
ATOM 4411 C CA . PRO A 1 561 ? 21.985 -12.843 -19.270 1.00 78.50 561 PRO A CA 1
ATOM 4412 C C . PRO A 1 561 ? 23.202 -13.762 -19.168 1.00 78.50 561 PRO A C 1
ATOM 4414 O O . PRO A 1 561 ? 23.095 -14.989 -19.215 1.00 78.50 561 PRO A O 1
ATOM 4417 N N . SER A 1 562 ? 24.383 -13.162 -19.023 1.00 81.50 562 SER A N 1
ATOM 4418 C CA . SER A 1 562 ? 25.624 -13.920 -18.870 1.00 81.50 562 SER A CA 1
ATOM 4419 C C . SER A 1 562 ? 25.670 -14.590 -17.491 1.00 81.50 562 SER A C 1
ATOM 4421 O O . SER A 1 562 ? 25.409 -13.915 -16.493 1.00 81.50 562 SER A O 1
ATOM 4423 N N . PRO A 1 563 ? 26.096 -15.865 -17.374 1.00 81.31 563 PRO A N 1
ATOM 4424 C CA . PRO A 1 563 ? 26.260 -16.519 -16.071 1.00 81.31 563 PRO A CA 1
ATOM 4425 C C . PRO A 1 563 ? 27.278 -15.793 -15.178 1.00 81.31 563 PRO A C 1
ATOM 4427 O O . PRO A 1 563 ? 27.232 -15.918 -13.959 1.00 81.31 563 PRO A O 1
ATOM 4430 N N . LEU A 1 564 ? 28.161 -14.987 -15.780 1.00 82.75 564 LEU A N 1
ATOM 4431 C CA . LEU A 1 564 ? 29.123 -14.138 -15.081 1.00 82.75 564 LEU A CA 1
ATOM 4432 C C . LEU A 1 564 ? 28.466 -13.041 -14.226 1.00 82.75 564 LEU A C 1
ATOM 4434 O O . LEU A 1 564 ? 29.120 -12.545 -13.312 1.00 82.75 564 LEU A O 1
ATOM 4438 N N . VAL A 1 565 ? 27.215 -12.656 -14.512 1.00 82.38 565 VAL A N 1
ATOM 4439 C CA . VAL A 1 565 ? 26.457 -11.660 -13.732 1.00 82.38 565 VAL A CA 1
ATOM 4440 C C . VAL A 1 565 ? 26.037 -12.256 -12.393 1.00 82.38 565 VAL A C 1
ATOM 4442 O O . VAL A 1 565 ? 26.366 -11.703 -11.347 1.00 82.38 565 VAL A O 1
ATOM 4445 N N . GLU A 1 566 ? 25.404 -13.431 -12.405 1.00 81.75 566 GLU A N 1
ATOM 4446 C CA . GLU A 1 566 ? 25.090 -14.155 -11.167 1.00 81.75 566 GLU A CA 1
ATOM 4447 C C . GLU A 1 566 ? 26.365 -14.549 -10.430 1.00 81.75 566 GLU A C 1
ATOM 4449 O O . GLU A 1 566 ? 26.460 -14.358 -9.220 1.00 81.75 566 GLU A O 1
ATOM 4454 N N . GLU A 1 567 ? 27.392 -14.992 -11.162 1.00 80.69 567 GLU A N 1
ATOM 4455 C CA . GLU A 1 567 ? 28.692 -15.261 -10.563 1.00 80.69 567 GLU A CA 1
ATOM 4456 C C . GLU A 1 567 ? 29.277 -14.005 -9.910 1.00 80.69 567 GLU A C 1
ATOM 4458 O O . GLU A 1 567 ? 29.960 -14.139 -8.908 1.00 80.69 567 GLU A O 1
ATOM 4463 N N . ALA A 1 568 ? 29.026 -12.798 -10.431 1.00 79.00 568 ALA A N 1
ATOM 4464 C CA . ALA A 1 568 ? 29.458 -11.545 -9.818 1.00 79.00 568 ALA A CA 1
ATOM 4465 C C . ALA A 1 568 ? 28.686 -11.191 -8.547 1.00 79.00 568 ALA A C 1
ATOM 4467 O O . ALA A 1 568 ? 29.312 -10.772 -7.575 1.00 79.00 568 ALA A O 1
ATOM 4468 N N . LEU A 1 569 ? 27.374 -11.418 -8.532 1.00 76.38 569 LEU A N 1
ATOM 4469 C CA . LEU A 1 569 ? 26.494 -11.075 -7.415 1.00 76.38 569 LEU A CA 1
ATOM 4470 C C . LEU A 1 569 ? 26.512 -12.111 -6.277 1.00 76.38 569 LEU A C 1
ATOM 4472 O O . LEU A 1 569 ? 26.177 -11.779 -5.144 1.00 76.38 569 LEU A O 1
ATOM 4476 N N . SER A 1 570 ? 26.917 -13.359 -6.539 1.00 71.75 570 SER A N 1
ATOM 4477 C CA . SER A 1 570 ? 26.881 -14.457 -5.559 1.00 71.75 570 SER A CA 1
ATOM 4478 C C . SER A 1 570 ? 28.202 -14.696 -4.801 1.00 71.75 570 SER A C 1
ATOM 4480 O O . SER A 1 570 ? 28.356 -15.726 -4.134 1.00 71.75 570 SER A O 1
ATOM 4482 N N . ARG A 1 571 ? 29.218 -13.832 -4.947 1.00 64.56 571 ARG A N 1
ATOM 4483 C CA . ARG A 1 571 ? 30.590 -14.131 -4.476 1.00 64.56 571 ARG A CA 1
ATOM 4484 C C . ARG A 1 571 ? 30.821 -13.952 -2.979 1.00 64.56 571 ARG A C 1
ATOM 4486 O O . ARG A 1 571 ? 30.195 -13.155 -2.296 1.00 64.56 571 ARG A O 1
ATOM 4493 N N . GLY A 1 572 ? 31.834 -14.672 -2.485 1.00 54.03 572 GLY A N 1
ATOM 4494 C CA . GLY A 1 572 ? 32.523 -14.378 -1.225 1.00 54.03 572 GLY A CA 1
ATOM 4495 C C . GLY A 1 572 ? 33.420 -13.139 -1.287 1.00 54.03 572 GLY A C 1
ATOM 4496 O O . GLY A 1 572 ? 33.753 -12.658 -2.363 1.00 54.03 572 GLY A O 1
ATOM 4497 N N . ALA A 1 573 ? 33.839 -12.661 -0.110 1.00 48.28 573 ALA A N 1
ATOM 4498 C CA . ALA A 1 573 ? 34.493 -11.375 0.182 1.00 48.28 573 ALA A CA 1
ATOM 4499 C C . ALA A 1 573 ? 35.821 -11.034 -0.551 1.00 48.28 573 ALA A C 1
ATOM 4501 O O . ALA A 1 573 ? 36.503 -10.095 -0.148 1.00 48.28 573 ALA A O 1
ATOM 4502 N N . SER A 1 574 ? 36.238 -11.777 -1.580 1.00 55.91 574 SER A N 1
ATOM 4503 C CA . SER A 1 574 ? 37.592 -11.705 -2.149 1.00 55.91 574 SER A CA 1
ATOM 4504 C C . SER A 1 574 ? 37.777 -10.743 -3.329 1.00 55.91 574 SER A C 1
ATOM 4506 O O . SER A 1 574 ? 38.918 -10.509 -3.714 1.00 55.91 574 SER A O 1
ATOM 4508 N N . ILE A 1 575 ? 36.709 -10.196 -3.921 1.00 65.81 575 ILE A N 1
ATOM 4509 C CA . ILE A 1 575 ? 36.797 -9.257 -5.055 1.00 65.81 575 ILE A CA 1
ATOM 4510 C C . ILE A 1 575 ? 35.965 -8.015 -4.725 1.00 65.81 575 ILE A C 1
ATOM 4512 O O . ILE A 1 575 ? 34.769 -8.126 -4.481 1.00 65.81 575 ILE A O 1
ATOM 4516 N N . GLN A 1 576 ? 36.604 -6.844 -4.698 1.00 70.31 576 GLN A N 1
ATOM 4517 C CA . GLN A 1 576 ? 35.922 -5.550 -4.623 1.00 70.31 576 GLN A CA 1
ATOM 4518 C C . GLN A 1 576 ? 35.732 -5.009 -6.039 1.00 70.31 576 GLN A C 1
ATOM 4520 O O . GLN A 1 576 ? 36.708 -4.868 -6.777 1.00 70.31 576 GLN A O 1
ATOM 4525 N N . PHE A 1 577 ? 34.487 -4.718 -6.407 1.00 79.12 577 PHE A N 1
ATOM 4526 C CA . PHE A 1 577 ? 34.165 -4.099 -7.686 1.00 79.12 577 PHE A CA 1
ATOM 4527 C C . PHE A 1 577 ? 34.282 -2.584 -7.614 1.00 79.12 577 PHE A C 1
ATOM 4529 O O . PHE A 1 577 ? 33.956 -1.944 -6.609 1.00 79.12 577 PHE A O 1
ATOM 4536 N N . ARG A 1 578 ? 34.696 -1.987 -8.728 1.00 84.50 578 ARG A N 1
ATOM 4537 C CA . ARG A 1 578 ? 34.691 -0.533 -8.886 1.00 84.50 578 ARG A CA 1
ATOM 4538 C C . ARG A 1 578 ? 33.335 -0.113 -9.422 1.00 84.50 578 ARG A C 1
ATOM 4540 O O . ARG A 1 578 ? 33.165 0.138 -10.610 1.00 84.50 578 ARG A O 1
ATOM 4547 N N . TRP A 1 579 ? 32.343 -0.141 -8.535 1.00 87.19 579 TRP A N 1
ATOM 4548 C CA . TRP A 1 579 ? 30.947 0.151 -8.863 1.00 87.19 579 TRP A CA 1
ATOM 4549 C C . TRP A 1 579 ? 30.762 1.536 -9.495 1.00 87.19 579 TRP A C 1
ATOM 4551 O O . TRP A 1 579 ? 29.957 1.681 -10.408 1.00 87.19 579 TRP A O 1
ATOM 4561 N N . ASP A 1 580 ? 31.547 2.524 -9.069 1.00 84.88 580 ASP A N 1
ATOM 4562 C CA . ASP A 1 580 ? 31.628 3.845 -9.696 1.00 84.88 580 ASP A CA 1
ATOM 4563 C C . ASP A 1 580 ? 32.007 3.746 -11.183 1.00 84.88 580 ASP A C 1
ATOM 4565 O O . ASP A 1 580 ? 31.273 4.233 -12.043 1.00 84.88 580 ASP A O 1
ATOM 4569 N N . VAL A 1 581 ? 33.083 3.017 -11.492 1.00 87.00 581 VAL A N 1
ATOM 4570 C CA . VAL A 1 581 ? 33.566 2.794 -12.864 1.00 87.00 581 VAL A CA 1
ATOM 4571 C C . VAL A 1 581 ? 32.584 1.950 -13.685 1.00 87.00 581 VAL A C 1
ATOM 4573 O O . VAL A 1 581 ? 32.371 2.230 -14.862 1.00 87.00 581 VAL A O 1
ATOM 4576 N N . VAL A 1 582 ? 31.950 0.936 -13.085 1.00 89.88 582 VAL A N 1
ATOM 4577 C CA . VAL A 1 582 ? 30.940 0.092 -13.752 1.00 89.88 582 VAL A CA 1
ATOM 4578 C C . VAL A 1 582 ? 29.745 0.933 -14.207 1.00 89.88 582 VAL A C 1
ATOM 4580 O O . VAL A 1 582 ? 29.374 0.882 -15.380 1.00 89.88 582 VAL A O 1
ATOM 4583 N N . TYR A 1 583 ? 29.154 1.735 -13.318 1.00 91.19 583 TYR A N 1
ATOM 4584 C CA . TYR A 1 583 ? 27.998 2.559 -13.679 1.00 91.19 583 TYR A CA 1
ATOM 4585 C C . TYR A 1 583 ? 28.368 3.697 -14.637 1.00 91.19 583 TYR A C 1
ATOM 4587 O O . TYR A 1 583 ? 27.592 3.992 -15.546 1.00 91.19 583 TYR A O 1
ATOM 4595 N N . GLN A 1 584 ? 29.554 4.295 -14.496 1.00 89.50 584 GLN A N 1
ATOM 4596 C CA . GLN A 1 584 ? 30.039 5.313 -15.427 1.00 89.50 584 GLN A CA 1
ATOM 4597 C C . GLN A 1 584 ? 30.258 4.730 -16.831 1.00 89.50 584 GLN A C 1
ATOM 4599 O O . GLN A 1 584 ? 29.747 5.275 -17.807 1.00 89.50 584 GLN A O 1
ATOM 4604 N N . ALA A 1 585 ? 30.918 3.571 -16.939 1.00 89.81 585 ALA A N 1
ATOM 4605 C CA . ALA A 1 585 ? 31.095 2.878 -18.212 1.00 89.81 585 ALA A CA 1
ATOM 4606 C C . ALA A 1 585 ? 29.747 2.489 -18.840 1.00 89.81 585 ALA A C 1
ATOM 4608 O O . ALA A 1 585 ? 29.558 2.670 -20.042 1.00 89.81 585 ALA A O 1
ATOM 4609 N N . ALA A 1 586 ? 28.787 2.007 -18.043 1.00 92.44 586 ALA A N 1
ATOM 4610 C CA . ALA A 1 586 ? 27.439 1.716 -18.526 1.00 92.44 586 ALA A CA 1
ATOM 4611 C C . ALA A 1 586 ? 26.735 2.970 -19.069 1.00 92.44 586 ALA A C 1
ATOM 4613 O O . ALA A 1 586 ? 26.139 2.910 -20.143 1.00 92.44 586 ALA A O 1
ATOM 4614 N N . ALA A 1 587 ? 26.853 4.112 -18.382 1.00 90.69 587 ALA A N 1
ATOM 4615 C CA . ALA A 1 587 ? 26.247 5.370 -18.816 1.00 90.69 587 ALA A CA 1
ATOM 4616 C C . ALA A 1 587 ? 26.822 5.834 -20.161 1.00 90.69 587 ALA A C 1
ATOM 4618 O O . ALA A 1 587 ? 26.069 6.178 -21.070 1.00 90.69 587 ALA A O 1
ATOM 4619 N N . THR A 1 588 ? 28.145 5.768 -20.315 1.00 89.94 588 THR A N 1
ATOM 4620 C CA . THR A 1 588 ? 28.845 6.113 -21.558 1.00 89.94 588 THR A CA 1
ATOM 4621 C C . THR A 1 588 ? 28.434 5.201 -22.715 1.00 89.94 588 THR A C 1
ATOM 4623 O O . THR A 1 588 ? 28.073 5.670 -23.795 1.00 89.94 588 THR A O 1
ATOM 4626 N N . VAL A 1 589 ? 28.429 3.879 -22.510 1.00 91.69 589 VAL A N 1
ATOM 4627 C CA . VAL A 1 589 ? 28.032 2.929 -23.564 1.00 91.69 589 VAL A CA 1
ATOM 4628 C C . VAL A 1 589 ? 26.563 3.128 -23.960 1.00 91.69 589 VAL A C 1
ATOM 4630 O O . VAL A 1 589 ? 26.247 3.123 -25.154 1.00 91.69 589 VAL A O 1
ATOM 4633 N N . GLU A 1 590 ? 25.673 3.357 -22.991 1.00 92.50 590 GLU A N 1
ATOM 4634 C CA . GLU A 1 590 ? 24.268 3.682 -23.246 1.00 92.50 590 GLU A CA 1
ATOM 4635 C C . GLU A 1 590 ? 24.108 4.975 -24.048 1.00 92.50 590 GLU A C 1
ATOM 4637 O O . GLU A 1 590 ? 23.375 4.968 -25.037 1.00 92.50 590 GLU A O 1
ATOM 4642 N N . ASN A 1 591 ? 24.788 6.062 -23.673 1.00 89.94 591 ASN A N 1
ATOM 4643 C CA . ASN A 1 591 ? 24.718 7.349 -24.372 1.00 89.94 591 ASN A CA 1
ATOM 4644 C C . ASN A 1 591 ? 25.165 7.220 -25.831 1.00 89.94 591 ASN A C 1
ATOM 4646 O O . ASN A 1 591 ? 24.459 7.664 -26.745 1.00 89.94 591 ASN A O 1
ATOM 4650 N N . ILE A 1 592 ? 26.289 6.533 -26.055 1.00 90.31 592 ILE A N 1
ATOM 4651 C CA . ILE A 1 592 ? 26.843 6.264 -27.384 1.00 90.31 592 ILE A CA 1
ATOM 4652 C C . ILE A 1 592 ? 25.829 5.529 -28.262 1.00 90.31 592 ILE A C 1
ATOM 4654 O O . ILE A 1 592 ? 25.571 5.954 -29.392 1.00 90.31 592 ILE A O 1
ATOM 4658 N N . LEU A 1 593 ? 25.238 4.445 -27.754 1.00 91.12 593 LEU A N 1
ATOM 4659 C CA . LEU A 1 593 ? 24.267 3.645 -28.503 1.00 91.12 593 LEU A CA 1
ATOM 4660 C C . LEU A 1 593 ? 22.914 4.350 -28.639 1.00 91.12 593 LEU A C 1
ATOM 4662 O O . LEU A 1 593 ? 22.248 4.198 -29.661 1.00 91.12 593 LEU A O 1
ATOM 4666 N N . SER A 1 594 ? 22.535 5.182 -27.673 1.00 88.44 594 SER A N 1
ATOM 4667 C CA . SER A 1 594 ? 21.298 5.973 -27.689 1.00 88.44 594 SER A CA 1
ATOM 4668 C C . SER A 1 594 ? 21.396 7.230 -28.557 1.00 88.44 594 SER A C 1
ATOM 4670 O O . SER A 1 594 ? 20.372 7.811 -28.924 1.00 88.44 594 SER A O 1
ATOM 4672 N N . GLY A 1 595 ? 22.613 7.630 -28.940 1.00 84.50 595 GLY A N 1
ATOM 4673 C CA . GLY A 1 595 ? 22.869 8.772 -29.814 1.00 84.50 595 GLY A CA 1
ATOM 4674 C C . GLY A 1 595 ? 22.850 10.121 -29.096 1.00 84.50 595 GLY A C 1
ATOM 4675 O O . GLY A 1 595 ? 22.597 11.146 -29.739 1.00 84.50 595 GLY A O 1
ATOM 4676 N N . PHE A 1 596 ? 23.103 10.127 -27.788 1.00 82.44 596 PHE A N 1
ATOM 4677 C CA . PHE A 1 596 ? 23.286 11.336 -26.989 1.00 82.44 596 PHE A CA 1
ATOM 4678 C C . PHE A 1 596 ? 24.784 11.591 -26.764 1.00 82.44 596 PHE A C 1
ATOM 4680 O O . PHE A 1 596 ? 25.556 10.635 -26.712 1.00 82.44 596 PHE A O 1
ATOM 4687 N N . PRO A 1 597 ? 25.222 12.861 -26.717 1.00 66.62 597 PRO A N 1
ATOM 4688 C CA . PRO A 1 597 ? 26.597 13.180 -26.352 1.00 66.62 597 PRO A CA 1
ATOM 4689 C C . PRO A 1 597 ? 26.860 12.782 -24.894 1.00 66.62 597 PRO A C 1
ATOM 4691 O O . PRO A 1 597 ? 25.950 12.895 -24.069 1.00 66.62 597 PRO A O 1
ATOM 4694 N N . ASP A 1 598 ? 28.087 12.332 -24.621 1.00 54.47 598 ASP A N 1
ATOM 4695 C CA . ASP A 1 598 ? 28.605 12.153 -23.259 1.00 54.47 598 ASP A CA 1
ATOM 4696 C C . ASP A 1 598 ? 28.713 13.479 -22.497 1.00 54.47 598 ASP A C 1
ATOM 4698 O O . ASP A 1 598 ? 29.044 14.514 -23.135 1.00 54.47 598 ASP A O 1
#

Organism: NCBI:txid2675218